Protein AF-0000000084806914 (afdb_homodimer)

Secondary structure (DSSP, 8-state):
--EEEE-SSSSGGGEEEESSPPPP---TTEEEEEEEEEEE-HHHHHHHH--TT-PPPSSEE--SEEEEEEEEE-TT--S--TT-EEEE-SB-TTT--BBTTTB--SSBSEEEEEGGGEEEPPTTS-HHHHHTIIIIIIHHHIIIIIIT---TT-EEEESSTTSHHHHHHHHHHHHTT-EEEEEESSHHHHHHHHHHT-SEEEETTTS-HHHHHHHHH-----GGGGTT-SEEEEE--SBGGGHHHHHTTEEEEEEEEES--TTBS-PBP-HHHHHHTT-EEEE--S--HHHHHHHHHHHHTTS----EEEEEEGGGHHHHHHHHHTT--SSEEEEE-/--EEEE-SSSSGGGEEEESSPPPP---TTEEEEEEEEEEE-HHHHHHHH--TT-PPPSSEE--SEEEEEEEEE-TT--S--TT-EEEE-SB-TTT--BBTTTB--SSBSEEEEEGGGEEEPPTTS-HHHHHTIIIIIIHHHIIIIIIT---TT-EEEESSTTSHHHHHHHHHHHHTT-EEEEEESSHHHHHHHHHHT-SEEEETTTS-HHHHHHHHH----SGGGGTT-SEEEEE--SBGGGHHHHHTTEEEEEEEEES--TTBS-PBP-HHHHHHTT-EEEE--S--HHHHHHHHHHHHTTS----EEEEEEGGGHHHHHHHHHTT--SSEEEEE-

InterPro domains:
  IPR002364 Quinone oxidoreductase/zeta-crystallin, conserved site [PS01162] (153-174)
  IPR011032 GroES-like superfamily [SSF50129] (2-158)
  IPR013149 Alcohol dehydrogenase-like, C-terminal [PF00107] (164-299)
  IPR013154 Alcohol dehydrogenase-like, N-terminal [PF08240] (27-123)
  IPR020843 Enoylreductase domain [SM00829] (10-335)
  IPR036291 NAD(P)-binding domain superfamily [SSF51735] (128-312)
  IPR051603 Zinc-Containing ADH Family: Quinone Oxidoreductase/CCCR [PTHR44154] (1-337)

Foldseek 3Di:
DWFWWQAAADALVSIDIDDCPDQDDAAAQKFKFQFFKFWDDPVVNCLNNDDPPADFDPGAGATQWTWGFTCDDYPPDPDDDGGFTWTFQQFPPPPTDGDRGNAHHRLDRMGMDGNVRIDGDDPVADRQQLNLPAFQLQQLLCQCPVWVNQAAAFEEEEEPLQEANNVNNQLVNQLRNYAYEYEDQDPVSQVVSVVSHHPYYDNCVVDPVLVVLCVVFNWADADPVQPRGAGQEYEDQQDDPCPASSLRRHGQAHEYTYAHHNNDDDDDHDVCSCVRSVYYYYYTHGHDPVSSVVVSVCVVVVSHTQDEFEEAESVCVSVQVVCVVVVVGGHIYMYGD/DWFWWQAAADALVSIDIDDDPDQDDAAAQKFKFQFFKFWDDPVVNCLNNDDPPADFDPGAGATQWTWGFTCDDYHPDPDDDGGFTWTFQQFPPPPTDGDRGNAHHRLDRMGMDGNVRIDGDDPVADRQQRNLPAFQLQQLLCQCPVWVNQAAAFEEEEEPLQEANNVNNQLVNQLRNYAYEYEDQDPVSQVVSVVSHHPYYDNCVVDPVLVVLCVVFNWADFDPVQPRGAGQEYEDQQDDPCPASSLRRHGQAHEYTYAHHNNDDDDDHDVCSCVRSVYYYYYTHGHDPVSSVVVSVCVVVVSHTQDEFEEAESVCVSVQVVCVVVVVGGHIYMYGD

Nearest PDB structures (foldseek):
  4j6f-assembly1_B  TM=8.867E-01  e=1.070E-33  Sinorhizobium meliloti 1021
  3krt-assembly1_C  TM=8.736E-01  e=1.795E-28  Streptomyces coelicolor
  2j8z-assembly1_A-2  TM=8.281E-01  e=2.046E-29  Homo sapiens
  3hzz-assembly1_C  TM=8.575E-01  e=1.574E-27  Streptomyces collinus
  1qor-assembly1_B  TM=8.445E-01  e=1.228E-26  Escherichia coli

Solvent-accessible surface area (backbone atoms only — not comparable to full-atom values): 32798 Å² total; per-residue (Å²): 59,44,34,37,34,36,58,46,67,45,64,76,82,31,45,42,80,39,72,73,42,82,72,81,75,42,47,76,40,17,25,20,29,37,32,48,13,12,23,65,52,74,63,52,56,43,60,37,49,56,49,92,92,58,87,61,65,67,68,30,26,33,32,43,23,29,8,27,26,32,63,42,75,12,55,86,56,74,98,73,53,72,65,41,47,31,32,47,49,39,56,38,86,85,84,56,55,33,37,27,48,73,38,55,15,30,41,18,42,54,34,57,44,52,54,87,29,56,35,82,44,59,89,89,52,50,41,64,46,53,10,50,34,51,68,33,35,9,23,25,46,35,32,40,46,76,70,54,53,62,42,61,74,34,36,36,39,28,47,63,23,46,35,41,36,21,40,38,41,42,26,52,40,35,66,40,47,25,46,31,36,30,33,24,77,39,70,68,56,32,53,52,42,42,73,60,40,26,71,42,67,41,45,50,77,78,41,60,53,48,63,51,46,24,71,74,40,27,55,45,36,68,73,88,72,23,75,77,16,22,29,44,32,33,39,45,34,40,30,23,86,54,42,51,47,49,60,59,30,29,14,60,63,10,34,39,32,24,64,48,33,80,66,28,42,56,30,64,40,55,48,62,56,33,11,64,30,26,22,33,41,37,25,22,58,53,58,54,76,66,40,43,56,49,48,53,51,34,39,74,71,67,57,38,76,70,55,68,57,49,76,32,46,51,90,36,43,65,60,51,51,51,40,55,74,67,66,72,57,52,30,27,43,35,31,30,81,59,45,32,36,34,34,58,47,67,44,63,75,84,31,44,44,82,38,70,74,43,82,70,79,76,43,46,76,42,17,26,20,28,38,33,50,10,12,22,65,50,74,65,52,55,43,61,37,48,55,48,92,92,58,86,60,65,67,67,29,26,33,33,41,22,29,8,27,26,31,65,42,74,12,55,86,56,72,96,73,52,72,65,42,45,31,32,46,49,40,56,37,85,83,82,56,55,32,34,26,48,73,37,54,16,30,41,19,42,54,32,59,44,51,54,88,31,56,36,83,44,57,89,90,52,53,41,64,47,53,11,49,34,52,67,32,33,9,22,26,46,36,34,40,46,76,70,54,53,64,42,61,74,33,35,36,38,29,48,63,22,46,35,42,36,21,40,38,41,40,25,54,39,36,66,40,47,26,48,30,38,32,33,26,76,41,69,68,57,30,54,51,42,40,75,60,41,26,72,43,68,42,45,50,75,79,40,61,54,47,62,50,47,23,72,75,40,28,56,45,36,69,74,87,72,22,75,76,14,22,27,44,32,33,40,45,34,40,30,23,87,54,42,53,47,50,61,60,30,30,14,59,63,11,34,39,34,24,64,47,34,79,66,28,41,56,30,64,39,55,47,61,56,33,11,61,31,26,23,33,40,36,24,22,59,53,56,54,74,67,41,44,56,49,48,54,52,35,40,75,70,66,58,39,75,72,55,65,57,49,76,32,47,51,91,36,43,65,60,51,51,51,39,54,74,66,65,73,57,52,30,28,43,35,32,29,81

Sequence (674 aa):
MRAVLLRDHGGLDQMAHVEDFATPEPGEGDVLIKVKATSYNYHDIFTRRGMPGIRIPMPIIMGIDIAGEVAALGAGVEGWNVGDRVLIDPINRVEGGLMGETRDGGLAEYCVTRAHQLIALPDDISFEQASCLPVAYGTALRMMTTIGHVSAGEKVLILGASGGVGICCVQLAKAAGAYVIACAGSAEKGERLMEIGADEVILYNEVDFMQECRARHGKPRAGKASKGAGVDMVVNFTGGDSWVPSLKCLRKGGRLVTCGATAGFDPTEDIRFIWTFELQILGSNGWEREDILKLFELIRAGKMKAVIDRTFPLEGAIEAMGVLEDRKVLGKLVVTPMRAVLLRDHGGLDQMAHVEDFATPEPGEGDVLIKVKATSYNYHDIFTRRGMPGIRIPMPIIMGIDIAGEVAALGAGVEGWNVGDRVLIDPINRVEGGLMGETRDGGLAEYCVTRAHQLIALPDDISFEQASCLPVAYGTALRMMTTIGHVSAGEKVLILGASGGVGICCVQLAKAAGAYVIACAGSAEKGERLMEIGADEVILYNEVDFMQECRARHGKPRAGKASKGAGVDMVVNFTGGDSWVPSLKCLRKGGRLVTCGATAGFDPTEDIRFIWTFELQILGSNGWEREDILKLFELIRAGKMKAVIDRTFPLEGAIEAMGVLEDRKVLGKLVVTP

Organism: Rhodopseudomonas palustris (strain HaA2) (NCBI:txid316058)

Radius of gyration: 29.75 Å; Cα contacts (8 Å, |Δi|>4): 1822; chains: 2; bounding box: 52×89×69 Å

Structure (mmCIF, N/CA/C/O backbone):
data_AF-0000000084806914-model_v1
#
loop_
_entity.id
_entity.type
_entity.pdbx_description
1 polymer 'Alcohol dehydrogenase superfamily, zinc-containing'
#
loop_
_atom_site.group_PDB
_atom_site.id
_atom_site.type_symbol
_atom_site.label_atom_id
_atom_site.label_alt_id
_atom_site.label_comp_id
_atom_site.label_asym_id
_atom_site.label_entity_id
_atom_site.label_seq_id
_atom_site.pdbx_PDB_ins_code
_atom_site.Cartn_x
_atom_site.Cartn_y
_atom_site.Cartn_z
_atom_site.occupancy
_atom_site.B_iso_or_equiv
_atom_site.auth_seq_id
_atom_site.auth_comp_id
_atom_site.auth_asym_id
_atom_site.auth_atom_id
_atom_site.pdbx_PDB_model_num
ATOM 1 N N . MET A 1 1 ? 12.031 -38.719 -26.828 1 97.38 1 MET A N 1
ATOM 2 C CA . MET A 1 1 ? 10.867 -38.625 -25.938 1 97.38 1 MET A CA 1
ATOM 3 C C . MET A 1 1 ? 9.773 -37.781 -26.562 1 97.38 1 MET A C 1
ATOM 5 O O . MET A 1 1 ? 10.039 -36.969 -27.469 1 97.38 1 MET A O 1
ATOM 9 N N . ARG A 1 2 ? 8.531 -37.969 -26.078 1 98.31 2 ARG A N 1
ATOM 10 C CA . ARG A 1 2 ? 7.438 -37.062 -26.453 1 98.31 2 ARG A CA 1
ATOM 11 C C . ARG A 1 2 ? 7.508 -35.75 -25.688 1 98.31 2 ARG A C 1
ATOM 13 O O . ARG A 1 2 ? 7.867 -35.719 -24.516 1 98.31 2 ARG A O 1
ATOM 20 N N . ALA A 1 3 ? 7.211 -34.688 -26.359 1 98.56 3 ALA A N 1
ATOM 21 C CA . ALA A 1 3 ? 7.219 -33.375 -25.734 1 98.56 3 ALA A CA 1
ATOM 22 C C . ALA A 1 3 ? 6.344 -32.375 -26.516 1 98.56 3 ALA A C 1
ATOM 24 O O . ALA A 1 3 ? 5.93 -32.688 -27.641 1 98.56 3 ALA A O 1
ATOM 25 N N . VAL A 1 4 ? 5.961 -31.375 -25.922 1 98.56 4 VAL A N 1
ATOM 26 C CA . VAL A 1 4 ? 5.336 -30.234 -26.594 1 98.56 4 VAL A CA 1
ATOM 27 C C . VAL A 1 4 ? 6.289 -29.047 -26.562 1 98.56 4 VAL A C 1
ATOM 29 O O . VAL A 1 4 ? 6.672 -28.562 -25.5 1 98.56 4 VAL A O 1
ATOM 32 N N . LEU A 1 5 ? 6.625 -28.562 -27.719 1 97.88 5 LEU A N 1
ATOM 33 C CA . LEU A 1 5 ? 7.609 -27.5 -27.859 1 97.88 5 LEU A CA 1
ATOM 34 C C . LEU A 1 5 ? 6.926 -26.172 -28.156 1 97.88 5 LEU A C 1
ATOM 36 O O . LEU A 1 5 ? 5.895 -26.141 -28.828 1 97.88 5 LEU A O 1
ATOM 40 N N . LEU A 1 6 ? 7.406 -25.125 -27.547 1 97.94 6 LEU A N 1
ATOM 41 C CA . LEU A 1 6 ? 7.172 -23.766 -28.031 1 97.94 6 LEU A CA 1
ATOM 42 C C . LEU A 1 6 ? 8.281 -23.328 -28.984 1 97.94 6 LEU A C 1
ATOM 44 O O . LEU A 1 6 ? 9.438 -23.172 -28.562 1 97.94 6 LEU A O 1
ATOM 48 N N . ARG A 1 7 ? 7.973 -23.078 -30.188 1 97.19 7 ARG A N 1
ATOM 49 C CA . ARG A 1 7 ? 8.984 -22.812 -31.203 1 97.19 7 ARG A CA 1
ATOM 50 C C . ARG A 1 7 ? 9.352 -21.328 -31.25 1 97.19 7 ARG A C 1
ATOM 52 O O . ARG A 1 7 ? 10.5 -20.984 -31.547 1 97.19 7 ARG A O 1
ATOM 59 N N . ASP A 1 8 ? 8.359 -20.547 -31.047 1 95.69 8 ASP A N 1
ATOM 60 C CA . ASP A 1 8 ? 8.5 -19.094 -31.016 1 95.69 8 ASP A CA 1
ATOM 61 C C . ASP A 1 8 ? 7.363 -18.453 -30.219 1 95.69 8 ASP A C 1
ATOM 63 O O . ASP A 1 8 ? 6.379 -19.125 -29.891 1 95.69 8 ASP A O 1
ATOM 67 N N . HIS A 1 9 ? 7.684 -17.219 -29.859 1 96.19 9 HIS A N 1
ATOM 68 C CA . HIS A 1 9 ? 6.59 -16.516 -29.203 1 96.19 9 HIS A CA 1
ATOM 69 C C . HIS A 1 9 ? 5.398 -16.359 -30.141 1 96.19 9 HIS A C 1
ATOM 71 O O . HIS A 1 9 ? 5.574 -16.25 -31.359 1 96.19 9 HIS A O 1
ATOM 77 N N . GLY A 1 10 ? 4.211 -16.359 -29.609 1 95.56 10 GLY A N 1
ATOM 78 C CA . GLY A 1 10 ? 3.018 -16.188 -30.422 1 95.56 10 GLY A CA 1
ATOM 79 C C . GLY A 1 10 ? 1.807 -16.922 -29.875 1 95.56 10 GLY A C 1
ATOM 80 O O . GLY A 1 10 ? 1.621 -17 -28.656 1 95.56 10 GLY A O 1
ATOM 81 N N . GLY A 1 11 ? 0.929 -17.297 -30.875 1 96.31 11 GLY A N 1
ATOM 82 C CA . GLY A 1 11 ? -0.287 -18 -30.5 1 96.31 11 GLY A CA 1
ATOM 83 C C . GLY A 1 11 ? -0.084 -19.5 -30.344 1 96.31 11 GLY A C 1
ATOM 84 O O . GLY A 1 11 ? 1.051 -19.969 -30.234 1 96.31 11 GLY A O 1
ATOM 85 N N . LEU A 1 12 ? -1.17 -20.25 -30.234 1 97.31 12 LEU A N 1
ATOM 86 C CA . LEU A 1 12 ? -1.143 -21.688 -30.031 1 97.31 12 LEU A CA 1
ATOM 87 C C . LEU A 1 12 ? -0.431 -22.391 -31.172 1 97.31 12 LEU A C 1
ATOM 89 O O . LEU A 1 12 ? 0.106 -23.484 -31 1 97.31 12 LEU A O 1
ATOM 93 N N . ASP A 1 13 ? -0.417 -21.781 -32.281 1 97.19 13 ASP A N 1
ATOM 94 C CA . ASP A 1 13 ? 0.184 -22.359 -33.5 1 97.19 13 ASP A CA 1
ATOM 95 C C . ASP A 1 13 ? 1.702 -22.438 -33.344 1 97.19 13 ASP A C 1
ATOM 97 O O . ASP A 1 13 ? 2.359 -23.141 -34.125 1 97.19 13 ASP A 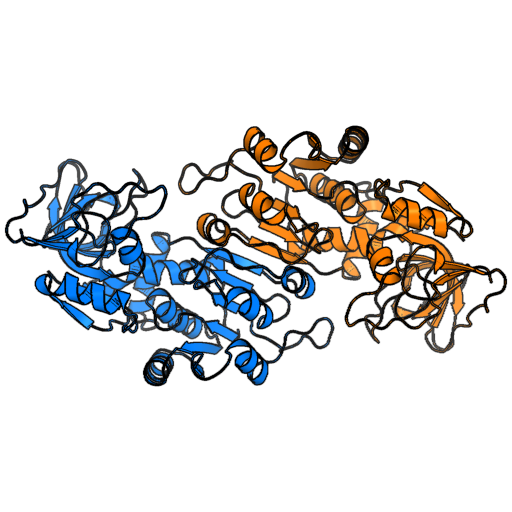O 1
ATOM 101 N N . GLN A 1 14 ? 2.266 -21.75 -32.406 1 97.75 14 GLN A N 1
ATOM 102 C CA . GLN A 1 14 ? 3.707 -21.797 -32.188 1 97.75 14 GLN A CA 1
ATOM 103 C C . GLN A 1 14 ? 4.094 -22.984 -31.297 1 97.75 14 GLN A C 1
ATOM 105 O O . GLN A 1 14 ? 5.277 -23.234 -31.078 1 97.75 14 GLN A O 1
ATOM 110 N N . MET A 1 15 ? 3.115 -23.703 -30.812 1 97.94 15 MET A N 1
ATOM 111 C CA . MET A 1 15 ? 3.34 -24.922 -30.047 1 97.94 15 MET A CA 1
ATOM 112 C C . MET A 1 15 ? 3.189 -26.156 -30.922 1 97.94 15 MET A C 1
ATOM 114 O O . MET A 1 15 ? 2.354 -26.172 -31.828 1 97.94 15 MET A O 1
ATOM 118 N N . ALA A 1 16 ? 3.994 -27.172 -30.625 1 97.62 16 ALA A N 1
ATOM 119 C CA . ALA A 1 16 ? 3.945 -28.375 -31.469 1 97.62 16 ALA A CA 1
ATOM 120 C C . ALA A 1 16 ? 4.277 -29.625 -30.656 1 97.62 16 ALA A C 1
ATOM 122 O O . ALA A 1 16 ? 5.188 -29.609 -29.828 1 97.62 16 ALA A O 1
ATOM 123 N N . HIS A 1 17 ? 3.566 -30.656 -30.984 1 97.25 17 HIS A N 1
ATOM 124 C CA . HIS A 1 17 ? 3.906 -31.969 -30.453 1 97.25 17 HIS A CA 1
ATOM 125 C C . HIS A 1 17 ? 5.098 -32.562 -31.203 1 97.25 17 HIS A C 1
ATOM 127 O O . HIS A 1 17 ? 5.203 -32.438 -32.406 1 97.25 17 HIS A O 1
ATOM 133 N N . VAL A 1 18 ? 5.926 -33.125 -30.406 1 97.25 18 VAL A N 1
ATOM 134 C CA . VAL A 1 18 ? 7.043 -33.844 -31 1 97.25 18 VAL A CA 1
ATOM 135 C C . VAL A 1 18 ? 7.121 -35.25 -30.375 1 97.25 18 VAL A C 1
ATOM 137 O O . VAL A 1 18 ? 6.918 -35.406 -29.172 1 97.25 18 VAL A O 1
ATOM 140 N N . GLU A 1 19 ? 7.48 -36.219 -31.172 1 96.44 19 GLU A N 1
ATOM 141 C CA . GLU A 1 19 ? 7.465 -37.594 -30.703 1 96.44 19 GLU A CA 1
ATOM 142 C C . GLU A 1 19 ? 8.875 -38.094 -30.406 1 96.44 19 GLU A C 1
ATOM 144 O O . GLU A 1 19 ? 9.055 -39.062 -29.688 1 96.44 19 GLU A O 1
ATOM 149 N N . ASP A 1 20 ? 9.82 -37.469 -30.938 1 96.38 20 ASP A N 1
ATOM 150 C CA . ASP A 1 20 ? 11.172 -38 -30.859 1 96.38 20 ASP A CA 1
ATOM 151 C C . ASP A 1 20 ? 12.172 -36.938 -30.422 1 96.38 20 ASP A C 1
ATOM 153 O O . ASP A 1 20 ? 13.266 -36.812 -30.969 1 96.38 20 ASP A O 1
ATOM 157 N N . PHE A 1 21 ? 11.742 -36.094 -29.5 1 96.31 21 PHE A N 1
ATOM 158 C CA . PHE A 1 21 ? 12.68 -35.125 -28.906 1 96.31 21 PHE A CA 1
ATOM 159 C C . PHE A 1 21 ? 13.758 -35.875 -28.109 1 96.31 21 PHE A C 1
ATOM 161 O O . PHE A 1 21 ? 13.484 -36.875 -27.469 1 96.31 21 PHE A O 1
ATOM 168 N N . ALA A 1 22 ? 14.953 -35.344 -28.141 1 96.62 22 ALA A N 1
ATOM 169 C CA . ALA A 1 22 ? 16.047 -36 -27.422 1 96.62 22 ALA A CA 1
ATOM 170 C C . ALA A 1 22 ? 15.766 -36.031 -25.922 1 96.62 22 ALA A C 1
ATOM 172 O O . ALA A 1 22 ? 15.422 -35 -25.328 1 96.62 22 ALA A O 1
ATOM 173 N N . THR A 1 23 ? 15.875 -37.219 -25.328 1 97.25 23 THR A N 1
ATOM 174 C CA . THR A 1 23 ? 15.75 -37.312 -23.891 1 97.25 23 THR A CA 1
ATOM 175 C C . THR A 1 23 ? 16.953 -36.688 -23.203 1 97.25 23 THR A C 1
ATOM 177 O O . THR A 1 23 ? 18.109 -37.031 -23.484 1 97.25 23 THR A O 1
ATOM 180 N N . PRO A 1 24 ? 16.734 -35.781 -22.328 1 97.5 24 PRO A N 1
ATOM 181 C CA . PRO A 1 24 ? 17.875 -35.125 -21.672 1 97.5 24 PRO A CA 1
ATOM 182 C C . PRO A 1 24 ? 18.609 -36.062 -20.719 1 97.5 24 PRO A C 1
ATOM 184 O O . PRO A 1 24 ? 18 -36.969 -20.156 1 97.5 24 PRO A O 1
ATOM 187 N N . GLU A 1 25 ? 19.859 -35.875 -20.609 1 97.5 25 GLU A N 1
ATOM 188 C CA . GLU A 1 25 ? 20.688 -36.594 -19.656 1 97.5 25 GLU A CA 1
ATOM 189 C C . GLU A 1 25 ? 21.125 -35.688 -18.516 1 97.5 25 GLU A C 1
ATOM 191 O O . GLU A 1 25 ? 21.484 -34.531 -18.734 1 97.5 25 GLU A O 1
ATOM 196 N N . PRO A 1 26 ? 21.078 -36.219 -17.312 1 98.12 26 PRO A N 1
ATOM 197 C CA . PRO A 1 26 ? 21.484 -35.375 -16.203 1 98.12 26 PRO A CA 1
ATOM 198 C C . PRO A 1 26 ? 23 -35.156 -16.125 1 98.12 26 PRO A C 1
ATOM 200 O O . PRO A 1 26 ? 23.75 -36.156 -16.141 1 98.12 26 PRO A O 1
ATOM 203 N N . GLY A 1 27 ? 23.422 -33.906 -16.141 1 97.62 27 GLY A N 1
ATOM 204 C CA . GLY A 1 27 ? 24.828 -33.594 -15.891 1 97.62 27 GLY A CA 1
ATOM 205 C C . GLY A 1 27 ? 25.156 -33.562 -14.414 1 97.62 27 GLY A C 1
ATOM 206 O O . GLY A 1 27 ? 24.391 -34 -13.57 1 97.62 27 GLY A O 1
ATOM 207 N N . GLU A 1 28 ? 26.375 -32.938 -14.156 1 97.94 28 GLU A N 1
ATOM 208 C CA . GLU A 1 28 ? 26.797 -32.812 -12.766 1 97.94 28 GLU A CA 1
ATOM 209 C C . GLU A 1 28 ? 25.797 -32 -11.953 1 97.94 28 GLU A C 1
ATOM 211 O O . GLU A 1 28 ? 25.438 -30.875 -12.344 1 97.94 28 GLU A O 1
ATOM 216 N N . GLY A 1 29 ? 25.312 -32.562 -10.812 1 98.06 29 GLY A N 1
ATOM 217 C CA . GLY A 1 29 ? 24.391 -31.859 -9.93 1 98.06 29 GLY A CA 1
ATOM 218 C C . GLY A 1 29 ? 22.953 -31.891 -10.43 1 98.06 29 GLY A C 1
ATOM 219 O O . GLY A 1 29 ? 22.062 -31.375 -9.766 1 98.06 29 GLY A O 1
ATOM 220 N N . ASP A 1 30 ? 22.734 -32.562 -11.523 1 98.38 30 ASP A N 1
ATOM 221 C CA . ASP A 1 30 ? 21.406 -32.625 -12.148 1 98.38 30 ASP A CA 1
ATOM 222 C C . ASP A 1 30 ? 20.688 -33.906 -11.789 1 98.38 30 ASP A C 1
ATOM 224 O O . ASP A 1 30 ? 21.312 -34.906 -11.367 1 98.38 30 ASP A O 1
ATOM 228 N N . VAL A 1 31 ? 19.422 -33.844 -11.953 1 98.81 31 VAL A N 1
ATOM 229 C CA . VAL A 1 31 ? 18.578 -35.031 -11.797 1 98.81 31 VAL A CA 1
ATOM 230 C C . VAL A 1 31 ? 17.609 -35.125 -12.969 1 98.81 31 VAL A C 1
ATOM 232 O O . VAL A 1 31 ? 17.031 -34.125 -13.391 1 98.81 31 VAL A O 1
ATOM 235 N N . LEU A 1 32 ? 17.531 -36.281 -13.492 1 98.88 32 LEU A N 1
ATOM 236 C CA . LEU A 1 32 ? 16.516 -36.562 -14.5 1 98.88 32 LEU A CA 1
ATOM 237 C C . LEU A 1 32 ? 15.195 -36.969 -13.844 1 98.88 32 LEU A C 1
ATOM 239 O O . LEU A 1 32 ? 15.172 -37.844 -13 1 98.88 32 LEU A O 1
ATOM 243 N N . ILE A 1 33 ? 14.203 -36.312 -14.195 1 98.94 33 ILE A N 1
ATOM 244 C CA . ILE A 1 33 ? 12.883 -36.594 -13.625 1 98.94 33 ILE A CA 1
ATOM 245 C C . ILE A 1 33 ? 11.977 -37.188 -14.695 1 98.94 33 ILE A C 1
ATOM 247 O O . ILE A 1 33 ? 11.891 -36.688 -15.812 1 98.94 33 ILE A O 1
ATOM 251 N N . LYS A 1 34 ? 11.398 -38.312 -14.414 1 98.94 34 LYS A N 1
ATOM 252 C CA . LYS A 1 34 ? 10.25 -38.75 -15.188 1 98.94 34 LYS A CA 1
ATOM 253 C C . LYS A 1 34 ? 8.984 -38 -14.805 1 98.94 34 LYS A C 1
ATOM 255 O O . LYS A 1 34 ? 8.438 -38.188 -13.719 1 98.94 34 LYS A O 1
ATOM 260 N N . VAL A 1 35 ? 8.547 -37.156 -15.688 1 98.94 35 VAL A N 1
ATOM 261 C CA . VAL A 1 35 ? 7.438 -36.25 -15.383 1 98.94 35 VAL A CA 1
ATOM 262 C C . VAL A 1 35 ? 6.141 -37.062 -15.273 1 98.94 35 VAL A C 1
ATOM 264 O O . VAL A 1 35 ? 5.801 -37.844 -16.172 1 98.94 35 VAL A O 1
ATOM 267 N N . LYS A 1 36 ? 5.512 -36.875 -14.156 1 98.94 36 LYS A N 1
ATOM 268 C CA . LYS A 1 36 ? 4.219 -37.531 -13.969 1 98.94 36 LYS A CA 1
ATOM 269 C C . LYS A 1 36 ? 3.07 -36.562 -14.156 1 98.94 36 LYS A C 1
ATOM 271 O O . LYS A 1 36 ? 1.987 -36.938 -14.609 1 98.94 36 LYS A O 1
ATOM 276 N N . ALA A 1 37 ? 3.299 -35.344 -13.797 1 98.94 37 ALA A N 1
ATOM 277 C CA . ALA A 1 37 ? 2.281 -34.312 -13.953 1 98.94 37 ALA A CA 1
ATOM 278 C C . ALA A 1 37 ? 2.914 -32.906 -14.031 1 98.94 37 ALA A C 1
ATOM 280 O O . ALA A 1 37 ? 3.941 -32.656 -13.398 1 98.94 37 ALA A O 1
ATOM 281 N N . THR A 1 38 ? 2.414 -32.062 -14.805 1 98.75 38 THR A N 1
ATOM 282 C CA . THR A 1 38 ? 2.641 -30.609 -14.844 1 98.75 38 THR A CA 1
ATOM 283 C C . THR A 1 38 ? 1.316 -29.859 -14.945 1 98.75 38 THR A C 1
ATOM 285 O O . THR A 1 38 ? 0.272 -30.469 -15.203 1 98.75 38 THR A O 1
ATOM 288 N N . SER A 1 39 ? 1.302 -28.609 -14.562 1 98.44 39 SER A N 1
ATOM 289 C CA . SER A 1 39 ? 0.063 -27.844 -14.633 1 98.44 39 SER A CA 1
ATOM 290 C C . SER A 1 39 ? 0.301 -26.469 -15.25 1 98.44 39 SER A C 1
ATOM 292 O O . SER A 1 39 ? 1.425 -25.969 -15.227 1 98.44 39 SER A O 1
ATOM 294 N N . TYR A 1 40 ? -0.735 -25.938 -15.836 1 97.56 40 TYR A N 1
ATOM 295 C CA . TYR A 1 40 ? -0.648 -24.641 -16.5 1 97.56 40 TYR A CA 1
ATOM 296 C C . TYR A 1 40 ? -0.952 -23.516 -15.523 1 97.56 40 TYR A C 1
ATOM 298 O O . TYR A 1 40 ? -1.765 -23.672 -14.609 1 97.56 40 TYR A O 1
ATOM 306 N N . ASN A 1 41 ? -0.283 -22.469 -15.695 1 95.44 41 ASN A N 1
ATOM 307 C CA . ASN A 1 41 ? -0.505 -21.172 -15.055 1 95.44 41 ASN A CA 1
ATOM 308 C C . ASN A 1 41 ? -0.71 -20.062 -16.094 1 95.44 41 ASN A C 1
ATOM 310 O O . ASN A 1 41 ? -0.23 -20.172 -17.219 1 95.44 41 ASN A O 1
ATOM 314 N N . TYR A 1 42 ? -1.392 -19.078 -15.664 1 91.38 42 TYR A N 1
ATOM 315 C CA . TYR A 1 42 ? -1.514 -17.938 -16.578 1 91.38 42 TYR A CA 1
ATOM 316 C C . TYR A 1 42 ? -0.142 -17.422 -16.984 1 91.38 42 TYR A C 1
ATOM 318 O O . TYR A 1 42 ? 0.029 -16.906 -18.094 1 91.38 42 TYR A O 1
ATOM 326 N N . HIS A 1 43 ? 0.758 -17.562 -16.188 1 90.12 43 HIS A N 1
ATOM 327 C CA . HIS A 1 43 ? 2.143 -17.219 -16.484 1 90.12 43 HIS A CA 1
ATOM 328 C C . HIS A 1 43 ? 2.617 -17.891 -17.766 1 90.12 43 HIS A C 1
ATOM 330 O O . HIS A 1 43 ? 3.398 -17.312 -18.531 1 90.12 43 HIS A O 1
ATOM 336 N N . ASP A 1 44 ? 2.17 -19.016 -18.047 1 93.75 44 ASP A N 1
ATOM 337 C CA . ASP A 1 44 ? 2.568 -19.766 -19.25 1 93.75 44 ASP A CA 1
ATOM 338 C C . ASP A 1 44 ? 2.09 -19.062 -20.516 1 93.75 44 ASP A C 1
ATOM 340 O O . ASP A 1 44 ? 2.75 -19.125 -21.547 1 93.75 44 ASP A O 1
ATOM 344 N N . ILE A 1 45 ? 0.965 -18.422 -20.406 1 93.5 45 ILE A N 1
ATOM 345 C CA . ILE A 1 45 ? 0.458 -17.641 -21.531 1 93.5 45 ILE A CA 1
ATOM 346 C C . ILE A 1 45 ? 1.402 -16.484 -21.828 1 93.5 45 ILE A C 1
ATOM 348 O O . ILE A 1 45 ? 1.715 -16.203 -22.984 1 93.5 45 ILE A O 1
ATOM 352 N N . PHE A 1 46 ? 1.865 -15.883 -20.75 1 89.94 46 PHE A N 1
ATOM 353 C CA . PHE A 1 46 ? 2.822 -14.797 -20.906 1 89.94 46 PHE A CA 1
ATOM 354 C C . PHE A 1 46 ? 4.125 -15.305 -21.516 1 89.94 46 PHE A C 1
ATOM 356 O O . PHE A 1 46 ? 4.711 -14.648 -22.391 1 89.94 46 PHE A O 1
ATOM 363 N N . THR A 1 47 ? 4.531 -16.391 -21.047 1 90.88 47 THR A N 1
ATOM 364 C CA . THR A 1 47 ? 5.738 -17 -21.578 1 90.88 47 THR A CA 1
ATOM 365 C C . THR A 1 47 ? 5.578 -17.297 -23.078 1 90.88 47 THR A C 1
ATOM 367 O O . THR A 1 47 ? 6.477 -17 -23.859 1 90.88 47 THR A O 1
ATOM 370 N N . ARG A 1 48 ? 4.488 -17.812 -23.438 1 94.94 48 ARG A N 1
ATOM 371 C CA . ARG A 1 48 ? 4.23 -18.156 -24.844 1 94.94 48 ARG A CA 1
ATOM 372 C C . ARG A 1 48 ? 4.195 -16.906 -25.719 1 94.94 48 ARG A C 1
ATOM 374 O O . ARG A 1 48 ? 4.789 -16.891 -26.797 1 94.94 48 ARG A O 1
ATOM 381 N N . ARG A 1 49 ? 3.549 -15.914 -25.188 1 93.88 49 ARG A N 1
ATOM 382 C CA . ARG A 1 49 ? 3.375 -14.68 -25.953 1 93.88 49 ARG A CA 1
ATOM 383 C C . ARG A 1 49 ? 4.656 -13.859 -25.953 1 93.88 49 ARG A C 1
ATOM 385 O O . ARG A 1 49 ? 4.906 -13.094 -26.891 1 93.88 49 ARG A O 1
ATOM 392 N N . GLY A 1 50 ? 5.375 -13.953 -24.953 1 90.81 50 GLY A N 1
ATOM 393 C CA . GLY A 1 50 ? 6.57 -13.141 -24.781 1 90.81 50 GLY A CA 1
ATOM 394 C C . GLY A 1 50 ? 6.363 -11.977 -23.828 1 90.81 50 GLY A C 1
ATOM 395 O O . GLY A 1 50 ? 5.289 -11.375 -23.797 1 90.81 50 GLY A O 1
ATOM 396 N N . MET A 1 51 ? 7.363 -11.75 -22.938 1 82.75 51 MET A N 1
ATOM 397 C CA . MET A 1 51 ? 7.371 -10.625 -22 1 82.75 51 MET A CA 1
ATOM 398 C C . MET A 1 51 ? 8.555 -9.703 -22.266 1 82.75 51 MET A C 1
ATOM 400 O O . MET A 1 51 ? 9.664 -10.172 -22.547 1 82.75 51 MET A O 1
ATOM 404 N N . PRO A 1 52 ? 8.281 -8.398 -22.203 1 76.44 52 PRO A N 1
ATOM 405 C CA . PRO A 1 52 ? 9.391 -7.465 -22.453 1 76.44 52 PRO A CA 1
ATOM 406 C C . PRO A 1 52 ? 10.555 -7.676 -21.484 1 76.44 52 PRO A C 1
ATOM 408 O O . PRO A 1 52 ? 10.352 -7.863 -20.281 1 76.44 52 PRO A O 1
ATOM 411 N N . GLY A 1 53 ? 11.672 -7.75 -22.031 1 75.75 53 GLY A N 1
ATOM 412 C CA . GLY A 1 53 ? 12.883 -7.805 -21.234 1 75.75 53 GLY A CA 1
ATOM 413 C C . GLY A 1 53 ? 13.305 -9.219 -20.875 1 75.75 53 GLY A C 1
ATOM 414 O O . GLY A 1 53 ? 14.375 -9.43 -20.312 1 75.75 53 GLY A O 1
ATOM 415 N N . ILE A 1 54 ? 12.406 -10.148 -21.172 1 78.62 54 ILE A N 1
ATOM 416 C CA . ILE A 1 54 ? 12.734 -11.531 -20.844 1 78.62 54 ILE A CA 1
ATOM 417 C C . ILE A 1 54 ? 12.992 -12.32 -22.125 1 78.62 54 ILE A C 1
ATOM 419 O O . ILE A 1 54 ? 12.117 -12.422 -22.984 1 78.62 54 ILE A O 1
ATOM 423 N N . ARG A 1 55 ? 14.234 -12.805 -22.312 1 82.81 55 ARG A N 1
ATOM 424 C CA . ARG A 1 55 ? 14.594 -13.633 -23.469 1 82.81 55 ARG A CA 1
ATOM 425 C C . ARG A 1 55 ? 14.516 -15.117 -23.125 1 82.81 55 ARG A C 1
ATOM 427 O O . ARG A 1 55 ? 15.211 -15.586 -22.219 1 82.81 55 ARG A O 1
ATOM 434 N N . ILE A 1 56 ? 13.688 -15.781 -23.766 1 89.31 56 ILE A N 1
ATOM 435 C CA . ILE A 1 56 ? 13.5 -17.219 -23.594 1 89.31 56 ILE A CA 1
ATOM 436 C C . ILE A 1 56 ? 14.188 -17.969 -24.719 1 89.31 56 ILE A C 1
ATOM 438 O O . ILE A 1 56 ? 13.992 -17.656 -25.906 1 89.31 56 ILE A O 1
ATOM 442 N N . PRO A 1 57 ? 15.062 -18.859 -24.391 1 91.69 57 PRO A N 1
ATOM 443 C CA . PRO A 1 57 ? 15.664 -19.672 -25.453 1 91.69 57 PRO A CA 1
ATOM 444 C C . PRO A 1 57 ? 14.641 -20.531 -26.188 1 91.69 57 PRO A C 1
ATOM 446 O O . PRO A 1 57 ? 13.852 -21.234 -25.547 1 91.69 57 PRO A O 1
ATOM 449 N N . MET A 1 58 ? 14.664 -20.484 -27.484 1 93.81 58 MET A N 1
ATOM 450 C CA . MET A 1 58 ? 13.719 -21.25 -28.297 1 93.81 58 MET A CA 1
ATOM 451 C C . MET A 1 58 ? 14.453 -22.281 -29.156 1 93.81 58 MET A C 1
ATOM 453 O O . MET A 1 58 ? 15.586 -22.047 -29.578 1 93.81 58 MET A O 1
ATOM 457 N N . PRO A 1 59 ? 13.875 -23.453 -29.5 1 95.81 59 PRO A N 1
ATOM 458 C CA . PRO A 1 59 ? 12.609 -23.938 -28.953 1 95.81 59 PRO A CA 1
ATOM 459 C C . PRO A 1 59 ? 12.727 -24.328 -27.469 1 95.81 59 PRO A C 1
ATOM 461 O O . PRO A 1 59 ? 13.805 -24.719 -27.016 1 95.81 59 PRO A O 1
ATOM 464 N N . ILE A 1 60 ? 11.625 -24.188 -26.766 1 97.12 60 ILE A N 1
ATOM 465 C CA . ILE A 1 60 ? 11.641 -24.5 -25.344 1 97.12 60 ILE A CA 1
ATOM 466 C C . ILE A 1 60 ? 10.461 -25.422 -25 1 97.12 60 ILE A C 1
ATOM 468 O O . ILE A 1 60 ? 9.43 -25.375 -25.672 1 97.12 60 ILE A O 1
ATOM 472 N N . ILE A 1 61 ? 10.688 -26.297 -24.078 1 98 61 ILE A N 1
ATOM 473 C CA . ILE A 1 61 ? 9.594 -27.047 -23.469 1 98 61 ILE A CA 1
ATOM 474 C C . ILE A 1 61 ? 9.07 -26.281 -22.25 1 98 61 ILE A C 1
ATOM 476 O O . ILE A 1 61 ? 9.773 -26.125 -21.266 1 98 61 ILE A O 1
ATOM 480 N N . MET A 1 62 ? 7.816 -25.812 -22.312 1 97.5 62 MET A N 1
ATOM 481 C CA . MET A 1 62 ? 7.234 -25.078 -21.203 1 97.5 62 MET A CA 1
ATOM 482 C C . MET A 1 62 ? 6.766 -26.016 -20.094 1 97.5 62 MET A C 1
ATOM 484 O O . MET A 1 62 ? 7.105 -27.203 -20.109 1 97.5 62 MET A O 1
ATOM 488 N N . GLY A 1 63 ? 6.031 -25.469 -19.203 1 97.44 63 GLY A N 1
ATOM 489 C CA . GLY A 1 63 ? 5.598 -26.203 -18.031 1 97.44 63 GLY A CA 1
ATOM 490 C C . GLY A 1 63 ? 6.438 -25.922 -16.812 1 97.44 63 GLY A C 1
ATOM 491 O O . GLY A 1 63 ? 7.461 -26.562 -16.578 1 97.44 63 GLY A O 1
ATOM 492 N N . ILE A 1 64 ? 5.965 -25.094 -15.961 1 97.81 64 ILE A N 1
ATOM 493 C CA . ILE A 1 64 ? 6.738 -24.547 -14.859 1 97.81 64 ILE A CA 1
ATOM 494 C C . ILE A 1 64 ? 6.605 -25.453 -13.633 1 97.81 64 ILE A C 1
ATOM 496 O O . ILE A 1 64 ? 7.598 -25.75 -12.969 1 97.81 64 ILE A O 1
ATOM 500 N N . ASP A 1 65 ? 5.438 -25.953 -13.414 1 98.62 65 ASP A N 1
ATOM 501 C CA . ASP A 1 65 ? 5.141 -26.781 -12.258 1 98.62 65 ASP A CA 1
ATOM 502 C C . ASP A 1 65 ? 5.27 -28.266 -12.602 1 98.62 65 ASP A C 1
ATOM 504 O O . ASP A 1 65 ? 4.508 -28.781 -13.422 1 98.62 65 ASP A O 1
ATOM 508 N N . ILE A 1 66 ? 6.18 -28.938 -11.906 1 98.88 66 ILE A N 1
ATOM 509 C CA . ILE A 1 66 ? 6.477 -30.297 -12.32 1 98.88 66 ILE A CA 1
ATOM 510 C C . ILE A 1 66 ? 6.551 -31.203 -11.102 1 98.88 66 ILE A C 1
ATOM 512 O O . ILE A 1 66 ? 7.242 -30.891 -10.125 1 98.88 66 ILE A O 1
ATOM 516 N N . ALA A 1 67 ? 5.836 -32.281 -11.133 1 98.94 67 ALA A N 1
ATOM 517 C CA . ALA A 1 67 ? 5.949 -33.375 -10.172 1 98.94 67 ALA A CA 1
ATOM 518 C C . ALA A 1 67 ? 6.219 -34.719 -10.883 1 98.94 67 ALA A C 1
ATOM 520 O O . ALA A 1 67 ? 5.699 -34.938 -11.977 1 98.94 67 ALA A O 1
ATOM 521 N N . GLY A 1 68 ? 7.008 -35.531 -10.273 1 98.88 68 GLY A N 1
ATOM 522 C CA . GLY A 1 68 ? 7.336 -36.781 -10.898 1 98.88 68 GLY A CA 1
ATOM 523 C C . GLY A 1 68 ? 8.227 -37.656 -10.031 1 98.88 68 GLY A C 1
ATOM 524 O O . GLY A 1 68 ? 8.141 -37.625 -8.805 1 98.88 68 GLY A O 1
ATOM 525 N N . GLU A 1 69 ? 8.953 -38.531 -10.773 1 98.88 69 GLU A N 1
ATOM 526 C CA . GLU A 1 69 ? 9.859 -39.469 -10.109 1 98.88 69 GLU A CA 1
ATOM 527 C C . GLU A 1 69 ? 11.289 -39.281 -10.602 1 98.88 69 GLU A C 1
ATOM 529 O O . GLU A 1 69 ? 11.523 -39.062 -11.789 1 98.88 69 GLU A O 1
ATOM 534 N N . VAL A 1 70 ? 12.195 -39.469 -9.656 1 98.88 70 VAL A N 1
ATOM 535 C CA . VAL A 1 70 ? 13.602 -39.469 -10.047 1 98.88 70 VAL A CA 1
ATOM 536 C C . VAL A 1 70 ? 13.883 -40.625 -10.977 1 98.88 70 VAL A C 1
ATOM 538 O O . VAL A 1 70 ? 13.633 -41.781 -10.617 1 98.88 70 VAL A O 1
ATOM 541 N N . ALA A 1 71 ? 14.398 -40.344 -12.156 1 98.88 71 ALA A N 1
ATOM 542 C CA . ALA A 1 71 ? 14.68 -41.406 -13.133 1 98.88 71 ALA A CA 1
ATOM 543 C C . ALA A 1 71 ? 16.172 -41.719 -13.188 1 98.88 71 ALA A C 1
ATOM 545 O O . ALA A 1 71 ? 16.562 -42.875 -13.453 1 98.88 71 ALA A O 1
ATOM 546 N N . ALA A 1 72 ? 17 -40.688 -13.008 1 98.75 72 ALA A N 1
ATOM 547 C CA . ALA A 1 72 ? 18.453 -40.844 -12.992 1 98.75 72 ALA A CA 1
ATOM 548 C C . ALA A 1 72 ? 19.109 -39.688 -12.227 1 98.75 72 ALA A C 1
ATOM 550 O O . ALA A 1 72 ? 18.547 -38.594 -12.117 1 98.75 72 ALA A O 1
ATOM 551 N N . LEU A 1 73 ? 20.234 -40 -11.695 1 98.62 73 LEU A N 1
ATOM 552 C CA . LEU A 1 73 ? 21.016 -39 -10.945 1 98.62 73 LEU A CA 1
ATOM 553 C C . LEU A 1 73 ? 22.312 -38.688 -11.672 1 98.62 73 LEU A C 1
ATOM 555 O O . LEU A 1 73 ? 23.016 -39.562 -12.148 1 98.62 73 LEU A O 1
ATOM 559 N N . GLY A 1 74 ? 22.531 -37.406 -11.812 1 98.31 74 GLY A N 1
ATOM 560 C CA . GLY A 1 74 ? 23.812 -37 -12.336 1 98.31 74 GLY A CA 1
ATOM 561 C C . GLY A 1 74 ? 24.938 -37.125 -11.32 1 98.31 74 GLY A C 1
ATOM 562 O O . GLY A 1 74 ? 24.688 -37.438 -10.156 1 98.31 74 GLY A O 1
ATOM 563 N N . ALA A 1 75 ? 26.156 -36.781 -11.867 1 97.88 75 ALA A N 1
ATOM 564 C CA . ALA A 1 75 ? 27.328 -36.906 -11.008 1 97.88 75 ALA A CA 1
ATOM 565 C C . ALA A 1 75 ? 27.234 -35.938 -9.812 1 97.88 75 ALA A C 1
ATOM 567 O O . ALA A 1 75 ? 26.797 -34.812 -9.953 1 97.88 75 ALA A O 1
ATOM 568 N N . GLY A 1 76 ? 27.531 -36.469 -8.602 1 97.62 76 GLY A N 1
ATOM 569 C CA . GLY A 1 76 ? 27.656 -35.625 -7.422 1 97.62 76 GLY A CA 1
ATOM 570 C C . GLY A 1 76 ? 26.359 -35.469 -6.676 1 97.62 76 GLY A C 1
ATOM 571 O O . GLY A 1 76 ? 26.312 -34.812 -5.621 1 97.62 76 GLY A O 1
ATOM 572 N N . VAL A 1 77 ? 25.266 -35.938 -7.195 1 98.19 77 VAL A N 1
ATOM 573 C CA . VAL A 1 77 ? 23.984 -35.781 -6.527 1 98.19 77 VAL A CA 1
ATOM 574 C C . VAL A 1 77 ? 23.875 -36.781 -5.371 1 98.19 77 VAL A C 1
ATOM 576 O O . VAL A 1 77 ? 24.125 -37.969 -5.551 1 98.19 77 VAL A O 1
ATOM 579 N N . GLU A 1 78 ? 23.656 -36.25 -4.215 1 97 78 GLU A N 1
ATOM 580 C CA . GLU A 1 78 ? 23.469 -37.062 -3.018 1 97 78 GLU A CA 1
ATOM 581 C C . GLU A 1 78 ? 22.094 -36.844 -2.391 1 97 78 GLU A C 1
ATOM 583 O O . GLU A 1 78 ? 21.438 -35.844 -2.682 1 97 78 GLU A O 1
ATOM 588 N N . GLY A 1 79 ? 21.609 -37.844 -1.603 1 97.12 79 GLY A N 1
ATOM 589 C CA . GLY A 1 79 ? 20.391 -37.656 -0.821 1 97.12 79 GLY A CA 1
ATOM 590 C C . GLY A 1 79 ? 19.125 -38.031 -1.577 1 97.12 79 GLY A C 1
ATOM 591 O O . GLY A 1 79 ? 18.016 -37.875 -1.067 1 97.12 79 GLY A O 1
ATOM 592 N N . TRP A 1 80 ? 19.25 -38.469 -2.807 1 98.62 80 TRP A N 1
ATOM 593 C CA . TRP A 1 80 ? 18.109 -38.875 -3.627 1 98.62 80 TRP A CA 1
ATOM 594 C C . TRP A 1 80 ? 18.344 -40.25 -4.227 1 98.62 80 TRP A C 1
ATOM 596 O O . TRP A 1 80 ? 19.5 -40.656 -4.422 1 98.62 80 TRP A O 1
ATOM 606 N N . ASN A 1 81 ? 17.266 -40.938 -4.508 1 98.56 81 ASN A N 1
ATOM 607 C CA . ASN A 1 81 ? 17.297 -42.25 -5.168 1 98.56 81 ASN A CA 1
ATOM 608 C C . ASN A 1 81 ? 16.375 -42.281 -6.379 1 98.56 81 ASN A C 1
ATOM 610 O O . ASN A 1 81 ? 15.344 -41.625 -6.402 1 98.56 81 ASN A O 1
ATOM 614 N N . VAL A 1 82 ? 16.812 -43.094 -7.32 1 98.56 82 VAL A N 1
ATOM 615 C CA . VAL A 1 82 ? 15.906 -43.406 -8.43 1 98.56 82 VAL A CA 1
ATOM 616 C C . VAL A 1 82 ? 14.586 -43.938 -7.898 1 98.56 82 VAL A C 1
ATOM 618 O O . VAL A 1 82 ? 14.578 -44.812 -7.027 1 98.56 82 VAL A O 1
ATOM 621 N N . GLY A 1 83 ? 13.469 -43.375 -8.312 1 98.62 83 GLY A N 1
ATOM 622 C CA . GLY A 1 83 ? 12.156 -43.781 -7.848 1 98.62 83 GLY A CA 1
ATOM 623 C C . GLY A 1 83 ? 11.539 -42.844 -6.832 1 98.62 83 GLY A C 1
ATOM 624 O O . GLY A 1 83 ? 10.344 -42.938 -6.562 1 98.62 83 GLY A O 1
ATOM 625 N N . ASP A 1 84 ? 12.336 -41.969 -6.227 1 98.75 84 ASP A N 1
ATOM 626 C CA . ASP A 1 84 ? 11.805 -41 -5.266 1 98.75 84 ASP A CA 1
ATOM 627 C C . ASP A 1 84 ? 10.727 -40.125 -5.906 1 98.75 84 ASP A C 1
ATOM 629 O O . ASP A 1 84 ? 10.891 -39.656 -7.039 1 98.75 84 ASP A O 1
ATOM 633 N N . ARG A 1 85 ? 9.586 -39.938 -5.191 1 98.88 85 ARG A N 1
ATOM 634 C CA . ARG A 1 85 ? 8.562 -38.969 -5.594 1 98.88 85 ARG A CA 1
ATOM 635 C C . ARG A 1 85 ? 8.984 -37.531 -5.254 1 98.88 85 ARG A C 1
ATOM 637 O O . ARG A 1 85 ? 9.328 -37.25 -4.109 1 98.88 85 ARG A O 1
ATOM 644 N N . VAL A 1 86 ? 8.914 -36.656 -6.242 1 98.94 86 VAL A N 1
ATOM 645 C CA . VAL A 1 86 ? 9.445 -35.312 -5.977 1 98.94 86 VAL A CA 1
ATOM 646 C C . VAL A 1 86 ? 8.555 -34.281 -6.633 1 98.94 86 VAL A C 1
ATOM 648 O O . VAL A 1 86 ? 7.828 -34.562 -7.582 1 98.94 86 VAL A O 1
ATOM 651 N N . LEU A 1 87 ? 8.508 -33.125 -6.055 1 98.94 87 LEU A N 1
ATOM 652 C CA . LEU A 1 87 ? 8.07 -31.875 -6.641 1 98.94 87 LEU A CA 1
ATOM 653 C C . LEU A 1 87 ? 9.266 -30.953 -6.906 1 98.94 87 LEU A C 1
ATOM 655 O O . LEU A 1 87 ? 10.164 -30.844 -6.07 1 98.94 87 LEU A O 1
ATOM 659 N N . ILE A 1 88 ? 9.281 -30.328 -8.055 1 98.81 88 ILE A N 1
ATOM 660 C CA . ILE A 1 88 ? 10.375 -29.422 -8.383 1 98.81 88 ILE A CA 1
ATOM 661 C C . ILE A 1 88 ? 10 -28 -7.961 1 98.81 88 ILE A C 1
ATOM 663 O O . ILE A 1 88 ? 8.961 -27.484 -8.359 1 98.81 88 ILE A O 1
ATOM 667 N N . ASP A 1 89 ? 10.781 -27.391 -7.098 1 98.56 89 ASP A N 1
ATOM 668 C CA . ASP A 1 89 ? 10.68 -25.938 -6.98 1 98.56 89 ASP A CA 1
ATOM 669 C C . ASP A 1 89 ? 11.047 -25.25 -8.297 1 98.56 89 ASP A C 1
ATOM 671 O O . ASP A 1 89 ? 12.195 -25.312 -8.734 1 98.56 89 ASP A O 1
ATOM 675 N N . PRO A 1 90 ? 10.117 -24.578 -8.883 1 98.06 90 PRO A N 1
ATOM 676 C CA . PRO A 1 90 ? 10.336 -24.047 -10.234 1 98.06 90 PRO A CA 1
ATOM 677 C C . PRO A 1 90 ? 11.484 -23.031 -10.289 1 98.06 90 PRO A C 1
ATOM 679 O O . PRO A 1 90 ? 12.078 -22.828 -11.344 1 98.06 90 PRO A O 1
ATOM 682 N N . ILE A 1 91 ? 11.789 -22.406 -9.242 1 96.38 91 ILE A N 1
ATOM 683 C CA . ILE A 1 91 ? 12.812 -21.375 -9.219 1 96.38 91 ILE A CA 1
ATOM 684 C C . ILE A 1 91 ? 14.148 -21.969 -8.797 1 96.38 91 ILE A C 1
ATOM 686 O O . ILE A 1 91 ? 14.25 -22.594 -7.738 1 96.38 91 ILE A O 1
ATOM 690 N N . ASN A 1 92 ? 15.164 -21.844 -9.664 1 96.62 92 ASN A N 1
ATOM 691 C CA . ASN A 1 92 ? 16.531 -22.109 -9.25 1 96.62 92 ASN A CA 1
ATOM 692 C C . ASN A 1 92 ? 17.109 -20.953 -8.43 1 96.62 92 ASN A C 1
ATOM 694 O O . ASN A 1 92 ? 17.625 -19.984 -8.984 1 96.62 92 ASN A O 1
ATOM 698 N N . ARG A 1 93 ? 17.078 -21.109 -7.219 1 93.5 93 ARG A N 1
ATOM 699 C CA . ARG A 1 93 ? 17.375 -20.031 -6.297 1 93.5 93 ARG A CA 1
ATOM 700 C C . ARG A 1 93 ? 18.875 -19.891 -6.078 1 93.5 93 ARG A C 1
ATOM 702 O O . ARG A 1 93 ? 19.328 -18.953 -5.41 1 93.5 93 ARG A O 1
ATOM 709 N N . VAL A 1 94 ? 19.641 -20.766 -6.582 1 93.56 94 VAL A N 1
ATOM 710 C CA . VAL A 1 94 ? 21.078 -20.75 -6.41 1 93.56 94 VAL A CA 1
ATOM 711 C C . VAL A 1 94 ? 21.75 -20.141 -7.645 1 93.56 94 VAL A C 1
ATOM 713 O O . VAL A 1 94 ? 22.484 -19.156 -7.547 1 93.56 94 VAL A O 1
ATOM 716 N N . GLU A 1 95 ? 21.344 -20.609 -8.836 1 93.31 95 GLU A N 1
ATOM 717 C CA . GLU A 1 95 ? 22 -20.188 -10.07 1 93.31 95 GLU A CA 1
ATOM 718 C C . GLU A 1 95 ? 21.125 -19.219 -10.852 1 93.31 95 GLU A C 1
ATOM 720 O O . GLU A 1 95 ? 21.609 -18.547 -11.766 1 93.31 95 GLU A O 1
ATOM 725 N N . GLY A 1 96 ? 19.953 -19.188 -10.461 1 91.5 96 GLY A N 1
ATOM 726 C CA . GLY A 1 96 ? 19.016 -18.391 -11.227 1 91.5 96 GLY A CA 1
ATOM 727 C C . GLY A 1 96 ? 18.328 -19.156 -12.336 1 91.5 96 GLY A C 1
ATOM 728 O O . GLY A 1 96 ? 18.891 -20.125 -12.867 1 91.5 96 GLY A O 1
ATOM 729 N N . GLY A 1 97 ? 17.078 -18.703 -12.594 1 92.19 97 GLY A N 1
ATOM 730 C CA . GLY A 1 97 ? 16.328 -19.344 -13.68 1 92.19 97 GLY A CA 1
ATOM 731 C C . GLY A 1 97 ? 15.008 -19.922 -13.227 1 92.19 97 GLY A C 1
ATOM 732 O O . GLY A 1 97 ? 14.742 -20.031 -12.031 1 92.19 97 GLY A O 1
ATOM 733 N N . LEU A 1 98 ? 14.273 -20.359 -14.234 1 95.06 98 LEU A N 1
ATOM 734 C CA . LEU A 1 98 ? 12.922 -20.859 -14.023 1 95.06 98 LEU A CA 1
ATOM 735 C C . LEU A 1 98 ? 12.633 -22.031 -14.945 1 95.06 98 LEU A C 1
ATOM 737 O O . LEU A 1 98 ? 12.914 -21.984 -16.141 1 95.06 98 LEU A O 1
ATOM 741 N N . MET A 1 99 ? 12.117 -23.078 -14.32 1 97.38 99 MET A N 1
ATOM 742 C CA . MET A 1 99 ? 11.695 -24.219 -15.141 1 97.38 99 MET A CA 1
ATOM 743 C C . MET A 1 99 ? 10.688 -23.766 -16.203 1 97.38 99 MET A C 1
ATOM 745 O O . MET A 1 99 ? 9.805 -22.969 -15.922 1 97.38 99 MET A O 1
ATOM 749 N N . GLY A 1 100 ? 10.797 -24.312 -17.375 1 96.12 100 GLY A N 1
ATOM 750 C CA . GLY A 1 100 ? 9.828 -24 -18.422 1 96.12 100 GLY A CA 1
ATOM 751 C C . GLY A 1 100 ? 10.055 -22.656 -19.078 1 96.12 100 GLY A C 1
ATOM 752 O O . GLY A 1 100 ? 9.297 -22.25 -19.953 1 96.12 100 GLY A O 1
ATOM 753 N N . GLU A 1 101 ? 11.023 -21.906 -18.641 1 93.81 101 GLU A N 1
ATOM 754 C CA . GLU A 1 101 ? 11.352 -20.594 -19.203 1 93.81 101 GLU A CA 1
ATOM 755 C C . GLU A 1 101 ? 12.828 -20.5 -19.578 1 93.81 101 GLU A C 1
ATOM 757 O O . GLU A 1 101 ? 13.164 -20.312 -20.75 1 93.81 101 GLU A O 1
ATOM 762 N N . THR A 1 102 ? 13.703 -20.672 -18.562 1 92.75 102 THR A N 1
ATOM 763 C CA . THR A 1 102 ? 15.141 -20.625 -18.812 1 92.75 102 THR A CA 1
ATOM 764 C C . THR A 1 102 ? 15.711 -22.031 -18.953 1 92.75 102 THR A C 1
ATOM 766 O O . THR A 1 102 ? 16.844 -22.203 -19.406 1 92.75 102 THR A O 1
ATOM 769 N N . ARG A 1 103 ? 14.953 -22.938 -18.562 1 94.38 103 ARG A N 1
ATOM 770 C CA . ARG A 1 103 ? 15.234 -24.359 -18.719 1 94.38 103 ARG A CA 1
ATOM 771 C C . ARG A 1 103 ? 13.992 -25.125 -19.172 1 94.38 103 ARG A C 1
ATOM 773 O O . ARG A 1 103 ? 12.867 -24.734 -18.859 1 94.38 103 ARG A O 1
ATOM 780 N N . ASP A 1 104 ? 14.219 -26.203 -19.891 1 97.44 104 ASP A N 1
ATOM 781 C CA . ASP A 1 104 ? 13.086 -27.016 -20.344 1 97.44 104 ASP A CA 1
ATOM 782 C C . ASP A 1 104 ? 12.242 -27.484 -19.172 1 97.44 104 ASP A C 1
ATOM 784 O O . ASP A 1 104 ? 12.781 -27.875 -18.125 1 97.44 104 ASP A O 1
ATOM 788 N N . GLY A 1 105 ? 10.891 -27.516 -19.453 1 98.06 105 GLY A N 1
ATOM 789 C CA . GLY A 1 105 ? 9.984 -27.766 -18.344 1 98.06 105 GLY A CA 1
ATOM 790 C C . GLY A 1 105 ? 9.25 -29.094 -18.469 1 98.06 105 GLY A C 1
ATOM 791 O O . GLY A 1 105 ? 9.828 -30.094 -18.891 1 98.06 105 GLY A O 1
ATOM 792 N N . GLY A 1 106 ? 8.016 -29.094 -18.016 1 98.44 106 GLY A N 1
ATOM 793 C CA . GLY A 1 106 ? 7.348 -30.344 -17.703 1 98.44 106 GLY A CA 1
ATOM 794 C C . GLY A 1 106 ? 6.422 -30.812 -18.812 1 98.44 106 GLY A C 1
ATOM 795 O O . GLY A 1 106 ? 5.809 -31.875 -18.688 1 98.44 106 GLY A O 1
ATOM 796 N N . LEU A 1 107 ? 6.277 -30.109 -19.938 1 98.69 107 LEU A N 1
ATOM 797 C CA . LEU A 1 107 ? 5.465 -30.594 -21.047 1 98.69 107 LEU A CA 1
ATOM 798 C C . LEU A 1 107 ? 6.23 -31.625 -21.859 1 98.69 107 LEU A C 1
ATOM 800 O O . LEU A 1 107 ? 6.336 -31.5 -23.078 1 98.69 107 LEU A O 1
ATOM 804 N N . ALA A 1 108 ? 6.719 -32.594 -21.188 1 98.81 108 ALA A N 1
ATOM 805 C CA . ALA A 1 108 ? 7.531 -33.656 -21.75 1 98.81 108 ALA A CA 1
ATOM 806 C C . ALA A 1 108 ? 7.512 -34.906 -20.859 1 98.81 108 ALA A C 1
ATOM 808 O O . ALA A 1 108 ? 7.07 -34.812 -19.703 1 98.81 108 ALA A O 1
ATOM 809 N N . GLU A 1 109 ? 7.973 -35.969 -21.406 1 98.88 109 GLU A N 1
ATOM 810 C CA . GLU A 1 109 ? 8.031 -37.219 -20.625 1 98.88 109 GLU A CA 1
ATOM 811 C C . GLU A 1 109 ? 9.109 -37.125 -19.547 1 98.88 109 GLU A C 1
ATOM 813 O O . GLU A 1 109 ? 8.977 -37.719 -18.484 1 98.88 109 GLU A O 1
ATOM 818 N N . TYR A 1 110 ? 10.195 -36.406 -19.875 1 98.81 110 TYR A N 1
ATOM 819 C CA . TYR A 1 110 ? 11.312 -36.25 -18.953 1 98.81 110 TYR A CA 1
ATOM 820 C C . TYR A 1 110 ? 11.789 -34.812 -18.938 1 98.81 110 TYR A C 1
ATOM 822 O O . TYR A 1 110 ? 11.656 -34.094 -19.922 1 98.81 110 TYR A O 1
ATOM 830 N N . CYS A 1 111 ? 12.359 -34.406 -17.859 1 98.5 111 CYS A N 1
ATOM 831 C CA . CYS A 1 111 ? 13.055 -33.125 -17.766 1 98.5 111 CYS A CA 1
ATOM 832 C C . CYS A 1 111 ? 14.219 -33.219 -16.781 1 98.5 111 CYS A C 1
ATOM 834 O O . CYS A 1 111 ? 14.297 -34.125 -15.984 1 98.5 111 CYS A O 1
ATOM 836 N N . VAL A 1 112 ? 15.094 -32.281 -16.938 1 98.62 112 VAL A N 1
ATOM 837 C CA . VAL A 1 112 ? 16.25 -32.219 -16.047 1 98.62 112 VAL A CA 1
ATOM 838 C C . VAL A 1 112 ? 16.141 -30.984 -15.156 1 98.62 112 VAL A C 1
ATOM 840 O O . VAL A 1 112 ? 15.703 -29.922 -15.609 1 98.62 112 VAL A O 1
ATOM 843 N N . THR A 1 113 ? 16.516 -31.125 -13.906 1 98.5 113 THR A N 1
ATOM 844 C CA . THR A 1 113 ? 16.578 -30.031 -12.953 1 98.5 113 THR A CA 1
ATOM 845 C C . THR A 1 113 ? 17.766 -30.188 -12.016 1 98.5 113 THR A C 1
ATOM 847 O O . THR A 1 113 ? 18.453 -31.219 -12.047 1 98.5 113 THR A O 1
ATOM 850 N N . ARG A 1 114 ? 18.031 -29.125 -11.281 1 98.44 114 ARG A N 1
ATOM 851 C CA . ARG A 1 114 ? 19.062 -29.234 -10.258 1 98.44 114 ARG A CA 1
ATOM 852 C C . ARG A 1 114 ? 18.547 -30 -9.039 1 98.44 114 ARG A C 1
ATOM 854 O O . ARG A 1 114 ? 17.406 -29.828 -8.625 1 98.44 114 ARG A O 1
ATOM 861 N N . ALA A 1 115 ? 19.469 -30.719 -8.445 1 98.62 115 ALA A N 1
ATOM 862 C CA . ALA A 1 115 ? 19.094 -31.516 -7.273 1 98.62 115 ALA A CA 1
ATOM 863 C C . ALA A 1 115 ? 18.547 -30.625 -6.16 1 98.62 115 ALA A C 1
ATOM 865 O O . ALA A 1 115 ? 17.625 -31.031 -5.434 1 98.62 115 ALA A O 1
ATOM 866 N N . HIS A 1 116 ? 19.094 -29.438 -6.055 1 97.94 116 HIS A N 1
ATOM 867 C CA . HIS A 1 116 ? 18.703 -28.562 -4.945 1 97.94 116 HIS A CA 1
ATOM 868 C C . HIS A 1 116 ? 17.297 -28.016 -5.145 1 97.94 116 HIS A C 1
ATOM 870 O O . HIS A 1 116 ? 16.719 -27.438 -4.223 1 97.94 116 HIS A O 1
ATOM 876 N N . GLN A 1 117 ? 16.672 -28.188 -6.273 1 98.5 117 GLN A N 1
ATOM 877 C CA . GLN A 1 117 ? 15.305 -27.734 -6.535 1 98.5 117 GLN A CA 1
ATOM 878 C C . GLN A 1 117 ? 14.289 -28.797 -6.133 1 98.5 117 GLN A C 1
ATOM 880 O O . GLN A 1 117 ? 13.086 -28.516 -6.09 1 98.5 117 GLN A O 1
ATOM 885 N N . LEU A 1 118 ? 14.758 -29.953 -5.812 1 98.75 118 LEU A N 1
ATOM 886 C CA . LEU A 1 118 ? 13.844 -31.062 -5.523 1 98.75 118 LEU A CA 1
ATOM 887 C C . LEU A 1 118 ? 13.25 -30.922 -4.129 1 98.75 118 LEU A C 1
ATOM 889 O O . LEU A 1 118 ? 13.953 -30.531 -3.186 1 98.75 118 LEU A O 1
ATOM 893 N N . ILE A 1 119 ? 12 -31.188 -4.035 1 98.75 119 ILE A N 1
ATOM 894 C CA . ILE A 1 119 ? 11.266 -31.328 -2.783 1 98.75 119 ILE A CA 1
ATOM 895 C C . ILE A 1 119 ? 10.648 -32.719 -2.695 1 98.75 119 ILE A C 1
ATOM 897 O O . ILE A 1 119 ? 9.953 -33.156 -3.617 1 98.75 119 ILE A O 1
ATOM 901 N N . ALA A 1 120 ? 10.914 -33.375 -1.622 1 98.75 120 ALA A N 1
ATOM 902 C CA . ALA A 1 120 ? 10.32 -34.688 -1.448 1 98.75 120 ALA A CA 1
ATOM 903 C C . ALA A 1 120 ? 8.797 -34.625 -1.409 1 98.75 120 ALA A C 1
ATOM 905 O O . ALA A 1 120 ? 8.227 -33.812 -0.672 1 98.75 120 ALA A O 1
ATOM 906 N N . LEU A 1 121 ? 8.18 -35.406 -2.174 1 98.62 121 LEU A N 1
ATOM 907 C CA . LEU A 1 121 ? 6.723 -35.406 -2.25 1 98.62 121 LEU A CA 1
ATOM 908 C C . LEU A 1 121 ? 6.133 -36.5 -1.361 1 98.62 121 LEU A C 1
ATOM 910 O O . LEU A 1 121 ? 6.406 -37.688 -1.562 1 98.62 121 LEU A O 1
ATOM 914 N N . PRO A 1 122 ? 5.32 -36.094 -0.405 1 97.69 122 PRO A N 1
ATOM 915 C CA . PRO A 1 122 ? 4.676 -37.094 0.442 1 97.69 122 PRO A CA 1
ATOM 916 C C . PRO A 1 122 ? 3.842 -38.094 -0.357 1 97.69 122 PRO A C 1
ATOM 918 O O . PRO A 1 122 ? 3.229 -37.719 -1.362 1 97.69 122 PRO A O 1
ATOM 921 N N . ASP A 1 123 ? 3.662 -39.281 0.165 1 97 123 ASP A N 1
ATOM 922 C CA . ASP A 1 123 ? 3.006 -40.375 -0.55 1 97 123 ASP A CA 1
ATOM 923 C C . ASP A 1 123 ? 1.506 -40.125 -0.683 1 97 123 ASP A C 1
ATOM 925 O O . ASP A 1 123 ? 0.859 -40.656 -1.593 1 97 123 ASP A O 1
ATOM 929 N N . ASP A 1 124 ? 1.011 -39.312 0.185 1 97.44 124 ASP A N 1
ATOM 930 C CA . ASP A 1 124 ? -0.437 -39.125 0.223 1 97.44 124 ASP A CA 1
ATOM 931 C C . ASP A 1 124 ? -0.859 -37.938 -0.604 1 97.44 124 ASP A C 1
ATOM 933 O O . ASP A 1 124 ? -2.018 -37.5 -0.552 1 97.44 124 ASP A O 1
ATOM 937 N N . ILE A 1 125 ? 0.06 -37.312 -1.326 1 98.12 125 ILE A N 1
ATOM 938 C CA . ILE A 1 125 ? -0.243 -36.25 -2.279 1 98.12 125 ILE A CA 1
ATOM 939 C C . ILE A 1 125 ? 0.048 -36.75 -3.697 1 98.12 125 ILE A C 1
ATOM 941 O O . ILE A 1 125 ? 1.167 -37.156 -4 1 98.12 125 ILE A O 1
ATOM 945 N N . SER A 1 126 ? -0.925 -36.719 -4.523 1 98.56 126 SER A N 1
ATOM 946 C CA . SER A 1 126 ? -0.74 -37.219 -5.887 1 98.56 126 SER A CA 1
ATOM 947 C C . SER A 1 126 ? 0.161 -36.281 -6.688 1 98.56 126 SER A C 1
ATOM 949 O O . SER A 1 126 ? 0.348 -35.125 -6.316 1 98.56 126 SER A O 1
ATOM 951 N N . PHE A 1 127 ? 0.729 -36.781 -7.727 1 98.81 127 PHE A N 1
ATOM 952 C CA . PHE A 1 127 ? 1.55 -35.938 -8.609 1 98.81 127 PHE A CA 1
ATOM 953 C C . PHE A 1 127 ? 0.733 -34.812 -9.203 1 98.81 127 PHE A C 1
ATOM 955 O O . PHE A 1 127 ? 1.229 -33.688 -9.328 1 98.81 127 PHE A O 1
ATOM 962 N N . GLU A 1 128 ? -0.532 -35.156 -9.547 1 98.69 128 GLU A N 1
ATOM 963 C CA . GLU A 1 128 ? -1.42 -34.156 -10.109 1 98.69 128 GLU A CA 1
ATOM 964 C C . GLU A 1 128 ? -1.679 -33.031 -9.109 1 98.69 128 GLU A C 1
ATOM 966 O O . GLU A 1 128 ? -1.575 -31.844 -9.461 1 98.69 128 GLU A O 1
ATOM 971 N N . GLN A 1 129 ? -1.937 -33.375 -7.902 1 98.44 129 GLN A N 1
ATOM 972 C CA . GLN A 1 129 ? -2.15 -32.375 -6.859 1 98.44 129 GLN A CA 1
ATOM 973 C C . GLN A 1 129 ? -0.9 -31.516 -6.641 1 98.44 129 GLN A C 1
ATOM 975 O O . GLN A 1 129 ? -0.977 -30.281 -6.59 1 98.44 129 GLN A O 1
ATOM 980 N N . ALA A 1 130 ? 0.207 -32.188 -6.57 1 98.69 130 ALA A N 1
ATOM 981 C CA . ALA A 1 130 ? 1.474 -31.516 -6.281 1 98.69 130 ALA A CA 1
ATOM 982 C C . ALA A 1 130 ? 1.828 -30.5 -7.375 1 98.69 130 ALA A C 1
ATOM 984 O O . ALA A 1 130 ? 2.318 -29.406 -7.09 1 98.69 130 ALA A O 1
ATOM 985 N N . SER A 1 131 ? 1.556 -30.875 -8.609 1 98.62 131 SER A N 1
ATOM 986 C CA . SER A 1 131 ? 1.931 -30.031 -9.742 1 98.62 131 SER A CA 1
ATOM 987 C C . SER A 1 131 ? 1.132 -28.734 -9.758 1 98.62 131 SER A C 1
ATOM 989 O O . SER A 1 131 ? 1.479 -27.781 -10.477 1 98.62 131 SER A O 1
ATOM 991 N N . CYS A 1 132 ? 0.085 -28.641 -8.977 1 98.44 132 CYS A N 1
ATOM 992 C CA . CYS A 1 132 ? -0.771 -27.453 -8.945 1 98.44 132 CYS A CA 1
ATOM 993 C C . CYS A 1 132 ? -0.281 -26.453 -7.91 1 98.44 132 CYS A C 1
ATOM 995 O O . CYS A 1 132 ? -0.773 -25.328 -7.852 1 98.44 132 CYS A O 1
ATOM 997 N N . LEU A 1 133 ? 0.77 -26.719 -7.152 1 98.56 133 LEU A N 1
ATOM 998 C CA . LEU A 1 133 ? 0.974 -26.031 -5.879 1 98.56 133 LEU A CA 1
ATOM 999 C C . LEU A 1 133 ? 1.994 -24.906 -6.027 1 98.56 133 LEU A C 1
ATOM 1001 O O . LEU A 1 133 ? 1.771 -23.797 -5.547 1 98.56 133 LEU A O 1
ATOM 1005 N N . PRO A 1 134 ? 3.09 -25.031 -6.703 1 98.44 134 PRO A N 1
ATOM 1006 C CA . PRO A 1 134 ? 4.18 -24.062 -6.547 1 98.44 134 PRO A CA 1
ATOM 1007 C C . PRO A 1 134 ? 3.785 -22.656 -6.996 1 98.44 134 PRO A C 1
ATOM 1009 O O . PRO A 1 134 ? 3.613 -21.766 -6.16 1 98.44 134 PRO A O 1
ATOM 1012 N N . VAL A 1 135 ? 3.469 -22.484 -8.234 1 97.94 135 VAL A N 1
ATOM 1013 C CA . VAL A 1 135 ? 3.312 -21.141 -8.766 1 97.94 135 VAL A CA 1
ATOM 1014 C C . VAL A 1 135 ? 2.029 -20.516 -8.219 1 97.94 135 VAL A C 1
ATOM 1016 O O . VAL A 1 135 ? 2.07 -19.484 -7.547 1 97.94 135 VAL A O 1
ATOM 1019 N N . ALA A 1 136 ? 0.87 -21.156 -8.461 1 98.12 136 ALA A N 1
ATOM 1020 C CA . ALA A 1 136 ? -0.413 -20.531 -8.125 1 98.12 136 ALA A CA 1
ATOM 1021 C C . ALA A 1 136 ? -0.663 -20.562 -6.625 1 98.12 136 ALA A C 1
ATOM 1023 O O . ALA A 1 136 ? -0.848 -19.516 -6 1 98.12 136 ALA A O 1
ATOM 1024 N N . TYR A 1 137 ? -0.535 -21.75 -6 1 98.62 137 TYR A N 1
ATOM 1025 C CA . TYR A 1 137 ? -0.87 -21.875 -4.586 1 98.62 137 TYR A CA 1
ATOM 1026 C C . TYR A 1 137 ? 0.223 -21.281 -3.707 1 98.62 137 TYR A C 1
ATOM 1028 O O . TYR A 1 137 ? -0.065 -20.688 -2.666 1 98.62 137 TYR A O 1
ATOM 1036 N N . GLY A 1 138 ? 1.47 -21.484 -4.125 1 98.69 138 GLY A N 1
ATOM 1037 C CA . GLY A 1 138 ? 2.551 -20.828 -3.393 1 98.69 138 GLY A CA 1
ATOM 1038 C C . GLY A 1 138 ? 2.445 -19.312 -3.387 1 98.69 138 GLY A C 1
ATOM 1039 O O . GLY A 1 138 ? 2.631 -18.688 -2.346 1 98.69 138 GLY A O 1
ATOM 1040 N N . THR A 1 139 ? 2.107 -18.781 -4.527 1 98.38 139 THR A N 1
ATOM 1041 C CA . THR A 1 139 ? 1.935 -17.328 -4.66 1 98.38 139 THR A CA 1
ATOM 1042 C C . THR A 1 139 ? 0.786 -16.844 -3.785 1 98.38 139 THR A C 1
ATOM 1044 O O . THR A 1 139 ? 0.915 -15.828 -3.094 1 98.38 139 THR A O 1
ATOM 1047 N N . ALA A 1 140 ? -0.306 -17.562 -3.791 1 98.75 140 ALA A N 1
ATOM 1048 C CA . ALA A 1 140 ? -1.467 -17.188 -2.984 1 98.75 140 ALA A CA 1
ATOM 1049 C C . ALA A 1 140 ? -1.139 -17.25 -1.495 1 98.75 140 ALA A C 1
ATOM 1051 O O . ALA A 1 140 ? -1.524 -16.359 -0.734 1 98.75 140 ALA A O 1
ATOM 1052 N N . LEU A 1 141 ? -0.454 -18.312 -1.12 1 98.81 141 LEU A N 1
ATOM 1053 C CA . LEU A 1 141 ? -0.135 -18.484 0.294 1 98.81 141 LEU A CA 1
ATOM 1054 C C . LEU A 1 141 ? 0.742 -17.344 0.794 1 98.81 141 LEU A C 1
ATOM 1056 O O . LEU A 1 141 ? 0.469 -16.766 1.845 1 98.81 141 LEU A O 1
ATOM 1060 N N . ARG A 1 142 ? 1.759 -17.031 0.063 1 98.56 142 ARG A N 1
ATOM 1061 C CA . ARG A 1 142 ? 2.631 -15.93 0.465 1 98.56 142 ARG A CA 1
ATOM 1062 C C . ARG A 1 142 ? 1.859 -14.617 0.536 1 98.56 142 ARG A C 1
ATOM 1064 O O . ARG A 1 142 ? 1.967 -13.883 1.518 1 98.56 142 ARG A O 1
ATOM 1071 N N . MET A 1 143 ? 1.072 -14.344 -0.444 1 98.81 143 MET A N 1
ATOM 1072 C CA . MET A 1 143 ? 0.317 -13.094 -0.537 1 98.81 143 MET A CA 1
ATOM 1073 C C . MET A 1 143 ? -0.678 -12.977 0.613 1 98.81 143 MET A C 1
ATOM 1075 O O . MET A 1 143 ? -0.72 -11.953 1.299 1 98.81 143 MET A O 1
ATOM 1079 N N . MET A 1 144 ? -1.376 -14.062 0.928 1 98.56 144 MET A N 1
ATOM 1080 C CA . MET A 1 144 ? -2.484 -14.023 1.877 1 98.56 144 MET A CA 1
ATOM 1081 C C . MET A 1 144 ? -1.976 -14.109 3.312 1 98.56 144 MET A C 1
ATOM 1083 O O . MET A 1 144 ? -2.494 -13.43 4.203 1 98.56 144 MET A O 1
ATOM 1087 N N . THR A 1 145 ? -0.999 -14.898 3.494 1 98.12 145 THR A N 1
ATOM 1088 C CA . THR A 1 145 ? -0.63 -15.242 4.863 1 98.12 145 THR A CA 1
ATOM 1089 C C . THR A 1 145 ? 0.636 -14.5 5.281 1 98.12 145 THR A C 1
ATOM 1091 O O . THR A 1 145 ? 0.635 -13.766 6.277 1 98.12 145 THR A O 1
ATOM 1094 N N . THR A 1 146 ? 1.698 -14.664 4.492 1 97.88 146 THR A N 1
ATOM 1095 C CA . THR A 1 146 ? 2.982 -14.086 4.875 1 97.88 146 THR A CA 1
ATOM 1096 C C . THR A 1 146 ? 2.938 -12.562 4.781 1 97.88 146 THR A C 1
ATOM 1098 O O . THR A 1 146 ? 3.443 -11.867 5.668 1 97.88 146 THR A O 1
ATOM 1101 N N . ILE A 1 147 ? 2.287 -12.07 3.752 1 98.19 147 ILE A N 1
ATOM 1102 C CA . ILE A 1 147 ? 2.295 -10.633 3.504 1 98.19 147 ILE A CA 1
ATOM 1103 C C . ILE A 1 147 ? 0.981 -10.023 3.979 1 98.19 147 ILE A C 1
ATOM 1105 O O . ILE A 1 147 ? 0.982 -9.039 4.727 1 98.19 147 ILE A O 1
ATOM 1109 N N . GLY A 1 148 ? -0.127 -10.641 3.629 1 98.5 148 GLY A N 1
ATOM 1110 C CA . GLY A 1 148 ? -1.438 -10.078 3.896 1 98.5 148 GLY A CA 1
ATOM 1111 C C . GLY A 1 148 ? -1.936 -10.359 5.301 1 98.5 148 GLY A C 1
ATOM 1112 O O . GLY A 1 148 ? -2.828 -9.672 5.801 1 98.5 148 GLY A O 1
ATOM 1113 N N . HIS A 1 149 ? -1.445 -11.461 5.938 1 98.62 149 HIS A N 1
ATOM 1114 C CA . HIS A 1 149 ? -1.773 -11.836 7.305 1 98.62 149 HIS A CA 1
ATOM 1115 C C . HIS A 1 149 ? -3.279 -12 7.484 1 98.62 149 HIS A C 1
ATOM 1117 O O . HIS A 1 149 ? -3.855 -11.492 8.445 1 98.62 149 HIS A O 1
ATOM 1123 N N . VAL A 1 150 ? -3.92 -12.648 6.551 1 98.62 150 VAL A N 1
ATOM 1124 C CA . VAL A 1 150 ? -5.344 -12.938 6.68 1 98.62 150 VAL A CA 1
ATOM 1125 C C . VAL A 1 150 ? -5.617 -13.602 8.023 1 98.62 150 VAL A C 1
ATOM 1127 O O . VAL A 1 150 ? -4.84 -14.445 8.477 1 98.62 150 VAL A O 1
ATOM 1130 N N . SER A 1 151 ? -6.73 -13.227 8.68 1 98.31 151 SER A N 1
ATOM 1131 C CA . SER A 1 151 ? -7.008 -13.719 10.031 1 98.31 151 SER A CA 1
ATOM 1132 C C . SER A 1 151 ? -8.492 -13.969 10.227 1 98.31 151 SER A C 1
ATOM 1134 O O . SER A 1 151 ? -9.32 -13.555 9.414 1 98.31 151 SER A O 1
ATOM 1136 N N . ALA A 1 152 ? -8.711 -14.703 11.297 1 98.5 152 ALA A N 1
ATOM 1137 C CA . ALA A 1 152 ? -10.086 -15.078 11.641 1 98.5 152 ALA A CA 1
ATOM 1138 C C . ALA A 1 152 ? -10.953 -13.844 11.852 1 98.5 152 ALA A C 1
ATOM 1140 O O . ALA A 1 152 ? -10.508 -12.867 12.469 1 98.5 152 ALA A O 1
ATOM 1141 N N . GLY A 1 153 ? -12.141 -13.922 11.312 1 97.69 153 GLY A N 1
ATOM 1142 C CA . GLY A 1 153 ? -13.109 -12.859 11.539 1 97.69 153 GLY A CA 1
ATOM 1143 C C . GLY A 1 153 ? -13.055 -11.758 10.5 1 97.69 153 GLY A C 1
ATOM 1144 O O . GLY A 1 153 ? -13.953 -10.922 10.422 1 97.69 153 GLY A O 1
ATOM 1145 N N . GLU A 1 154 ? -12.078 -11.719 9.641 1 98.25 154 GLU A N 1
ATOM 1146 C CA . GLU A 1 154 ? -11.953 -10.695 8.609 1 98.25 154 GLU A CA 1
ATOM 1147 C C . GLU A 1 154 ? -12.875 -10.984 7.43 1 98.25 154 GLU A C 1
ATOM 1149 O O . GLU A 1 154 ? -13.156 -12.141 7.121 1 98.25 154 GLU A O 1
ATOM 1154 N N . LYS A 1 155 ? -13.336 -9.945 6.848 1 98.44 155 LYS A N 1
ATOM 1155 C CA . LYS A 1 155 ? -14.008 -10.039 5.555 1 98.44 155 LYS A CA 1
ATOM 1156 C C . LYS A 1 155 ? -13.016 -9.883 4.406 1 98.44 155 LYS A C 1
ATOM 1158 O O . LYS A 1 155 ? -12.305 -8.883 4.328 1 98.44 155 LYS A O 1
ATOM 1163 N N . VAL A 1 156 ? -12.984 -10.891 3.537 1 98.88 156 VAL A N 1
ATOM 1164 C CA . VAL A 1 156 ? -12.016 -10.898 2.445 1 98.88 156 VAL A CA 1
ATOM 1165 C C . VAL A 1 156 ? -12.75 -10.93 1.106 1 98.88 156 VAL A C 1
ATOM 1167 O O . VAL A 1 156 ? -13.508 -11.859 0.833 1 98.88 156 VAL A O 1
ATOM 1170 N N . LEU A 1 157 ? -12.555 -9.867 0.304 1 98.88 157 LEU A N 1
ATOM 1171 C CA . LEU A 1 157 ? -13.07 -9.797 -1.059 1 98.88 157 LEU A CA 1
ATOM 1172 C C . LEU A 1 157 ? -12.023 -10.273 -2.061 1 98.88 157 LEU A C 1
ATOM 1174 O O . LEU A 1 157 ? -10.914 -9.734 -2.109 1 98.88 157 LEU A O 1
ATOM 1178 N N . ILE A 1 158 ? -12.375 -11.242 -2.852 1 98.94 158 ILE A N 1
ATOM 1179 C CA . ILE A 1 158 ? -11.391 -11.859 -3.729 1 98.94 158 ILE A CA 1
ATOM 1180 C C . ILE A 1 158 ? -11.82 -11.695 -5.184 1 98.94 158 ILE A C 1
ATOM 1182 O O . ILE A 1 158 ? -12.828 -12.266 -5.605 1 98.94 158 ILE A O 1
ATOM 1186 N N . LEU A 1 159 ? -11.07 -10.922 -5.91 1 98.31 159 LEU A N 1
ATOM 1187 C CA . LEU A 1 159 ? -11.219 -10.852 -7.359 1 98.31 159 LEU A CA 1
ATOM 1188 C C . LEU A 1 159 ? -10.359 -11.914 -8.047 1 98.31 159 LEU A C 1
ATOM 1190 O O . LEU A 1 159 ? -9.336 -12.336 -7.496 1 98.31 159 LEU A O 1
ATOM 1194 N N . GLY A 1 160 ? -10.789 -12.305 -9.242 1 95.56 160 GLY A N 1
ATOM 1195 C CA . GLY A 1 160 ? -10.094 -13.406 -9.891 1 95.56 160 GLY A CA 1
ATOM 1196 C C . GLY A 1 160 ? -10.18 -14.711 -9.109 1 95.56 160 GLY A C 1
ATOM 1197 O O . GLY A 1 160 ? -9.242 -15.508 -9.125 1 95.56 160 GLY A O 1
ATOM 1198 N N . ALA A 1 161 ? -11.266 -15.023 -8.508 1 97.56 161 ALA A N 1
ATOM 1199 C CA . ALA A 1 161 ? -11.398 -16.078 -7.504 1 97.56 161 ALA A CA 1
ATOM 1200 C C . ALA A 1 161 ? -11.383 -17.453 -8.156 1 97.56 161 ALA A C 1
ATOM 1202 O O . ALA A 1 161 ? -11.078 -18.453 -7.504 1 97.56 161 ALA A O 1
ATOM 1203 N N . SER A 1 162 ? -11.719 -17.484 -9.398 1 95.62 162 SER A N 1
ATOM 1204 C CA . SER A 1 162 ? -11.906 -18.797 -10.023 1 95.62 162 SER A CA 1
ATOM 1205 C C . SER A 1 162 ? -10.602 -19.312 -10.609 1 95.62 162 SER A C 1
ATOM 1207 O O . SER A 1 162 ? -10.492 -20.484 -10.961 1 95.62 162 SER A O 1
ATOM 1209 N N . GLY A 1 163 ? -9.602 -18.469 -10.75 1 94.94 163 GLY A N 1
ATOM 1210 C CA . GLY A 1 163 ? -8.32 -18.891 -11.289 1 94.94 163 GLY A CA 1
ATOM 1211 C C . GLY A 1 163 ? -7.477 -19.672 -10.289 1 94.94 163 GLY A C 1
ATOM 1212 O O . GLY A 1 163 ? -7.918 -19.922 -9.164 1 94.94 163 GLY A O 1
ATOM 1213 N N . GLY A 1 164 ? -6.32 -20.078 -10.727 1 95.94 164 GLY A N 1
ATOM 1214 C CA . GLY A 1 164 ? -5.43 -20.859 -9.875 1 95.94 164 GLY A CA 1
ATOM 1215 C C . GLY A 1 164 ? -5.078 -20.172 -8.578 1 95.94 164 GLY A C 1
ATOM 1216 O O . GLY A 1 164 ? -5.223 -20.75 -7.496 1 95.94 164 GLY A O 1
ATOM 1217 N N . VAL A 1 165 ? -4.672 -18.922 -8.664 1 97.75 165 VAL A N 1
ATOM 1218 C CA . VAL A 1 165 ? -4.324 -18.141 -7.477 1 97.75 165 VAL A CA 1
ATOM 1219 C C . VAL A 1 165 ? -5.578 -17.859 -6.66 1 97.75 165 VAL A C 1
ATOM 1221 O O . VAL A 1 165 ? -5.586 -18.031 -5.438 1 97.75 165 VAL A O 1
ATOM 1224 N N . GLY A 1 166 ? -6.621 -17.516 -7.344 1 97.88 166 GLY A N 1
ATOM 1225 C CA . GLY A 1 166 ? -7.859 -17.125 -6.688 1 97.88 166 GLY A CA 1
ATOM 1226 C C . GLY A 1 166 ? -8.5 -18.25 -5.891 1 97.88 166 GLY A C 1
ATOM 1227 O O . GLY A 1 166 ? -8.945 -18.031 -4.762 1 97.88 166 GLY A O 1
ATOM 1228 N N . ILE A 1 167 ? -8.539 -19.391 -6.492 1 97.44 167 ILE A N 1
ATOM 1229 C CA . ILE A 1 167 ? -9.172 -20.531 -5.832 1 97.44 167 ILE A CA 1
ATOM 1230 C C . ILE A 1 167 ? -8.414 -20.875 -4.555 1 97.44 167 ILE A C 1
ATOM 1232 O O . ILE A 1 167 ? -9.016 -21.281 -3.561 1 97.44 167 ILE A O 1
ATOM 1236 N N . CYS A 1 168 ? -7.137 -20.766 -4.613 1 98.31 168 CYS A N 1
ATOM 1237 C CA . CYS A 1 168 ? -6.324 -20.969 -3.42 1 98.31 168 CYS A CA 1
ATOM 1238 C C . CYS A 1 168 ? -6.598 -19.891 -2.377 1 98.31 168 CYS A C 1
ATOM 1240 O O . CYS A 1 168 ? -6.703 -20.188 -1.185 1 98.31 168 CYS A O 1
ATOM 1242 N N . CYS A 1 169 ? -6.738 -18.641 -2.795 1 98.81 169 CYS A N 1
ATOM 1243 C CA . CYS A 1 169 ? -7.035 -17.547 -1.875 1 98.81 169 CYS A CA 1
ATOM 1244 C C . CYS A 1 169 ? -8.328 -17.812 -1.12 1 98.81 169 CYS A C 1
ATOM 1246 O O . CYS A 1 169 ? -8.414 -17.578 0.085 1 98.81 169 CYS A O 1
ATOM 1248 N N . VAL A 1 170 ? -9.328 -18.312 -1.824 1 98.75 170 VAL A N 1
ATOM 1249 C CA . VAL A 1 170 ? -10.609 -18.625 -1.208 1 98.75 170 VAL A CA 1
ATOM 1250 C C . VAL A 1 170 ? -10.414 -19.656 -0.093 1 98.75 170 VAL A C 1
ATOM 1252 O O . VAL A 1 170 ? -10.883 -19.453 1.03 1 98.75 170 VAL A O 1
ATOM 1255 N N . GLN A 1 171 ? -9.688 -20.672 -0.395 1 98.62 171 GLN A N 1
ATOM 1256 C CA . GLN A 1 171 ? -9.492 -21.734 0.57 1 98.62 171 GLN A CA 1
ATOM 1257 C C . GLN A 1 171 ? -8.648 -21.266 1.756 1 98.62 171 GLN A C 1
ATOM 1259 O O . GLN A 1 171 ? -8.953 -21.609 2.904 1 98.62 171 GLN A O 1
ATOM 1264 N N . LEU A 1 172 ? -7.574 -20.516 1.474 1 98.62 172 LEU A N 1
ATOM 1265 C CA . LEU A 1 172 ? -6.703 -20.016 2.531 1 98.62 172 LEU A CA 1
ATOM 1266 C C . LEU A 1 172 ? -7.465 -19.094 3.475 1 98.62 172 LEU A C 1
ATOM 1268 O O . LEU A 1 172 ? -7.305 -19.172 4.695 1 98.62 172 LEU A O 1
ATOM 1272 N N . ALA A 1 173 ? -8.242 -18.172 2.893 1 98.75 173 ALA A N 1
ATOM 1273 C CA . ALA A 1 173 ? -9.039 -17.25 3.713 1 98.75 173 ALA A CA 1
ATOM 1274 C C . ALA A 1 173 ? -10.023 -18.031 4.59 1 98.75 173 ALA A C 1
ATOM 1276 O O . ALA A 1 173 ? -10.164 -17.734 5.781 1 98.75 173 ALA A O 1
ATOM 1277 N N . LYS A 1 174 ? -10.664 -19.031 3.975 1 98.31 174 LYS A N 1
ATOM 1278 C CA . LYS A 1 174 ? -11.609 -19.844 4.73 1 98.31 174 LYS A CA 1
ATOM 1279 C C . LYS A 1 174 ? -10.914 -20.609 5.852 1 98.31 174 LYS A C 1
ATOM 1281 O O . LYS A 1 174 ? -11.398 -20.625 6.984 1 98.31 174 LYS A O 1
ATOM 1286 N N . ALA A 1 175 ? -9.82 -21.172 5.547 1 97.44 175 ALA A N 1
ATOM 1287 C CA . ALA A 1 175 ? -9.055 -21.938 6.531 1 97.44 175 ALA A CA 1
ATOM 1288 C C . ALA A 1 175 ? -8.609 -21.047 7.684 1 97.44 175 ALA A C 1
ATOM 1290 O O . ALA A 1 175 ? -8.484 -21.5 8.82 1 97.44 175 ALA A O 1
ATOM 1291 N N . ALA A 1 176 ? -8.422 -19.766 7.43 1 97.62 176 ALA A N 1
ATOM 1292 C CA . ALA A 1 176 ? -7.988 -18.812 8.445 1 97.62 176 ALA A CA 1
ATOM 1293 C C . ALA A 1 176 ? -9.164 -18.375 9.312 1 97.62 176 ALA A C 1
ATOM 1295 O O . ALA A 1 176 ? -8.969 -17.719 10.344 1 97.62 176 ALA A O 1
ATOM 1296 N N . GLY A 1 177 ? -10.352 -18.703 8.875 1 98.19 177 GLY A N 1
ATOM 1297 C CA . GLY A 1 177 ? -11.539 -18.328 9.641 1 98.19 177 GLY A CA 1
ATOM 1298 C C . GLY A 1 177 ? -12.156 -17.016 9.172 1 98.19 177 GLY A C 1
ATOM 1299 O O . GLY A 1 177 ? -12.93 -16.406 9.906 1 98.19 177 GLY A O 1
ATOM 1300 N N . ALA A 1 178 ? -11.859 -16.578 7.992 1 98.62 178 ALA A N 1
ATOM 1301 C CA . ALA A 1 178 ? -12.383 -15.328 7.457 1 98.62 178 ALA A CA 1
ATOM 1302 C C . ALA A 1 178 ? -13.742 -15.547 6.797 1 98.62 178 ALA A C 1
ATOM 1304 O O . ALA A 1 178 ? -14.141 -16.688 6.527 1 98.62 178 ALA A O 1
ATOM 1305 N N . TYR A 1 179 ? -14.5 -14.508 6.66 1 98.75 179 TYR A N 1
ATOM 1306 C CA . TYR A 1 179 ? -15.688 -14.461 5.812 1 98.75 179 TYR A CA 1
ATOM 1307 C C . TYR A 1 179 ? -15.312 -14.125 4.371 1 98.75 179 TYR A C 1
ATOM 1309 O O . TYR A 1 179 ? -14.844 -13.016 4.094 1 98.75 179 TYR A O 1
ATOM 1317 N N . VAL A 1 180 ? -15.578 -15.039 3.439 1 98.88 180 VAL A N 1
ATOM 1318 C CA . VAL A 1 180 ? -15 -14.945 2.102 1 98.88 180 VAL A CA 1
ATOM 1319 C C . VAL A 1 180 ? -16.062 -14.516 1.104 1 98.88 180 VAL A C 1
ATOM 1321 O O . VAL A 1 180 ? -17.094 -15.195 0.953 1 98.88 180 VAL A O 1
ATOM 1324 N N . ILE A 1 181 ? -15.812 -13.406 0.435 1 98.88 181 ILE A N 1
ATOM 1325 C CA . ILE A 1 181 ? -16.625 -12.898 -0.663 1 98.88 181 ILE A CA 1
ATOM 1326 C C . ILE A 1 181 ? -15.898 -13.102 -1.987 1 98.88 181 ILE A C 1
ATOM 1328 O O . ILE A 1 181 ? -14.953 -12.383 -2.303 1 98.88 181 ILE A O 1
ATOM 1332 N N . ALA A 1 182 ? -16.344 -14.039 -2.797 1 98.81 182 ALA A N 1
ATOM 1333 C CA . ALA A 1 182 ? -15.68 -14.359 -4.055 1 98.81 182 ALA A CA 1
ATOM 1334 C C . ALA A 1 182 ? -16.391 -13.719 -5.238 1 98.81 182 ALA A C 1
ATOM 1336 O O . ALA A 1 182 ? -17.625 -13.812 -5.355 1 98.81 182 ALA A O 1
ATOM 1337 N N . CYS A 1 183 ? -15.648 -13.07 -6.051 1 98.38 183 CYS A N 1
ATOM 1338 C CA . CYS A 1 183 ? -16.203 -12.523 -7.281 1 98.38 183 CYS A CA 1
ATOM 1339 C C . CYS A 1 183 ? -16.031 -13.5 -8.438 1 98.38 183 CYS A C 1
ATOM 1341 O O . CYS A 1 183 ? -14.938 -14.023 -8.648 1 98.38 183 CYS A O 1
ATOM 1343 N N . ALA A 1 184 ? -17.078 -13.727 -9.18 1 96.38 184 ALA A N 1
ATOM 1344 C CA . ALA A 1 184 ? -17.078 -14.695 -10.266 1 96.38 184 ALA A CA 1
ATOM 1345 C C . ALA A 1 184 ? -17.797 -14.141 -11.492 1 96.38 184 ALA A C 1
ATOM 1347 O O . ALA A 1 184 ? -18.656 -13.266 -11.375 1 96.38 184 ALA A O 1
ATOM 1348 N N . GLY A 1 185 ? -17.422 -14.68 -12.594 1 95.38 185 GLY A N 1
ATOM 1349 C CA . GLY A 1 185 ? -18 -14.195 -13.836 1 95.38 185 GLY A CA 1
ATOM 1350 C C . GLY A 1 185 ? -19.266 -14.922 -14.227 1 95.38 185 GLY A C 1
ATOM 1351 O O . GLY A 1 185 ? -20.016 -14.469 -15.102 1 95.38 185 GLY A O 1
ATOM 1352 N N . SER A 1 186 ? -19.531 -16.062 -13.633 1 95.5 186 SER A N 1
ATOM 1353 C CA . SER A 1 186 ? -20.734 -16.844 -13.938 1 95.5 186 SER A CA 1
ATOM 1354 C C . SER A 1 186 ? -21.297 -17.5 -12.688 1 95.5 186 SER A C 1
ATOM 1356 O O . SER A 1 186 ? -20.594 -17.672 -11.695 1 95.5 186 SER A O 1
ATOM 1358 N N . ALA A 1 187 ? -22.562 -17.875 -12.797 1 96.75 187 ALA A N 1
ATOM 1359 C CA . ALA A 1 187 ? -23.219 -18.547 -11.68 1 96.75 187 ALA A CA 1
ATOM 1360 C C . ALA A 1 187 ? -22.594 -19.906 -11.406 1 96.75 187 ALA A C 1
ATOM 1362 O O . ALA A 1 187 ? -22.453 -20.312 -10.242 1 96.75 187 ALA A O 1
ATOM 1363 N N . GLU A 1 188 ? -22.234 -20.531 -12.445 1 96.25 188 GLU A N 1
ATOM 1364 C CA . GLU A 1 188 ? -21.594 -21.844 -12.305 1 96.25 188 GLU A CA 1
ATOM 1365 C C . GLU A 1 188 ? -20.297 -21.75 -11.516 1 96.25 188 GLU A C 1
ATOM 1367 O O . GLU A 1 188 ? -20.078 -22.516 -10.578 1 96.25 188 GLU A O 1
ATOM 1372 N N . LYS A 1 189 ? -19.5 -20.812 -11.883 1 95.94 189 LYS A N 1
ATOM 1373 C CA . LYS A 1 189 ? -18.25 -20.609 -11.164 1 95.94 189 LYS A CA 1
ATOM 1374 C C . LYS A 1 189 ? -18.516 -20.203 -9.711 1 95.94 189 LYS A C 1
ATOM 1376 O O . LYS A 1 189 ? -17.812 -20.641 -8.805 1 95.94 189 LYS A O 1
ATOM 1381 N N . GLY A 1 190 ? -19.562 -19.375 -9.586 1 97.56 190 GLY A N 1
ATOM 1382 C CA . GLY A 1 190 ? -19.938 -18.969 -8.242 1 97.56 190 GLY A CA 1
ATOM 1383 C C . GLY A 1 190 ? -20.297 -20.125 -7.336 1 97.56 190 GLY A C 1
ATOM 1384 O O . GLY A 1 190 ? -19.859 -20.188 -6.188 1 97.56 190 GLY A O 1
ATOM 1385 N N . GLU A 1 191 ? -21.094 -21.016 -7.848 1 97.81 191 GLU A N 1
ATOM 1386 C CA . GLU A 1 191 ? -21.516 -22.188 -7.09 1 97.81 191 GLU A CA 1
ATOM 1387 C C . GLU A 1 191 ? -20.312 -23.047 -6.691 1 97.81 191 GLU A C 1
ATOM 1389 O O . GLU A 1 191 ? -20.219 -23.516 -5.559 1 97.81 191 GLU A O 1
ATOM 1394 N N . ARG A 1 192 ? -19.438 -23.156 -7.586 1 96.69 192 ARG A N 1
ATOM 1395 C CA . ARG A 1 192 ? -18.234 -23.938 -7.309 1 96.69 192 ARG A CA 1
ATOM 1396 C C . ARG A 1 192 ? -17.375 -23.266 -6.238 1 96.69 192 ARG A C 1
ATOM 1398 O O . ARG A 1 192 ? -16.797 -23.938 -5.387 1 96.69 192 ARG A O 1
ATOM 1405 N N . LEU A 1 193 ? -17.297 -21.984 -6.309 1 98.19 193 LEU A N 1
ATOM 1406 C CA . LEU A 1 193 ? -16.516 -21.25 -5.32 1 98.19 193 LEU A CA 1
ATOM 1407 C C . LEU A 1 193 ? -17.141 -21.375 -3.932 1 98.19 193 LEU A C 1
ATOM 1409 O O . LEU A 1 193 ? -16.422 -21.469 -2.932 1 98.19 193 LEU A O 1
ATOM 1413 N N . MET A 1 194 ? -18.453 -21.438 -3.885 1 98.38 194 MET A N 1
ATOM 1414 C CA . MET A 1 194 ? -19.125 -21.656 -2.611 1 98.38 194 MET A CA 1
ATOM 1415 C C . MET A 1 194 ? -18.812 -23.047 -2.064 1 98.38 194 MET A C 1
ATOM 1417 O O . MET A 1 194 ? -18.594 -23.203 -0.861 1 98.38 194 MET A O 1
ATOM 1421 N N . GLU A 1 195 ? -18.688 -23.984 -2.939 1 97.12 195 GLU A N 1
ATOM 1422 C CA . GLU A 1 195 ? -18.359 -25.344 -2.545 1 97.12 195 GLU A CA 1
ATOM 1423 C C . GLU A 1 195 ? -16.953 -25.422 -1.967 1 97.12 195 GLU A C 1
ATOM 1425 O O . GLU A 1 195 ? -16.688 -26.234 -1.082 1 97.12 195 GLU A O 1
ATOM 1430 N N . ILE A 1 196 ? -16.172 -24.531 -2.391 1 95.94 196 ILE A N 1
ATOM 1431 C CA . ILE A 1 196 ? -14.766 -24.609 -2.027 1 95.94 196 ILE A CA 1
ATOM 1432 C C . ILE A 1 196 ? -14.516 -23.797 -0.76 1 95.94 196 ILE A C 1
ATOM 1434 O O . ILE A 1 196 ? -13.484 -23.969 -0.104 1 95.94 196 ILE A O 1
ATOM 1438 N N . GLY A 1 197 ? -15.445 -22.859 -0.497 1 97.12 197 GLY A N 1
ATOM 1439 C CA . GLY A 1 197 ? -15.234 -22.219 0.792 1 97.12 197 GLY A CA 1
ATOM 1440 C C . GLY A 1 197 ? -15.766 -20.797 0.846 1 97.12 197 GLY A C 1
ATOM 1441 O O . GLY A 1 197 ? -15.875 -20.219 1.924 1 97.12 197 GLY A O 1
ATOM 1442 N N . ALA A 1 198 ? -16.141 -20.234 -0.282 1 98.62 198 ALA A N 1
ATOM 1443 C CA . ALA A 1 198 ? -16.688 -18.891 -0.268 1 98.62 198 ALA A CA 1
ATOM 1444 C C . ALA A 1 198 ? -17.969 -18.828 0.54 1 98.62 198 ALA A C 1
ATOM 1446 O O . ALA A 1 198 ? -18.797 -19.734 0.477 1 98.62 198 ALA A O 1
ATOM 1447 N N . ASP A 1 199 ? -18.141 -17.781 1.297 1 98.75 199 ASP A N 1
ATOM 1448 C CA . ASP A 1 199 ? -19.375 -17.578 2.061 1 98.75 199 ASP A CA 1
ATOM 1449 C C . ASP A 1 199 ? -20.453 -16.906 1.213 1 98.75 199 ASP A C 1
ATOM 1451 O O . ASP A 1 199 ? -21.641 -17.109 1.441 1 98.75 199 ASP A O 1
ATOM 1455 N N . GLU A 1 200 ? -20 -16.109 0.323 1 98.06 200 GLU A N 1
ATOM 1456 C CA . GLU A 1 200 ? -20.906 -15.516 -0.651 1 98.06 200 GLU A CA 1
ATOM 1457 C C . GLU A 1 200 ? -20.188 -15.203 -1.962 1 98.06 200 GLU A C 1
ATOM 1459 O O . GLU A 1 200 ? -18.953 -15.242 -2.027 1 98.06 200 GLU A O 1
ATOM 1464 N N . VAL A 1 201 ? -21.016 -14.953 -3.031 1 98.56 201 VAL A N 1
ATOM 1465 C CA . VAL A 1 201 ? -20.484 -14.703 -4.367 1 98.56 201 VAL A CA 1
ATOM 1466 C C . VAL A 1 201 ? -21.094 -13.422 -4.934 1 98.56 201 VAL A C 1
ATOM 1468 O O . VAL A 1 201 ? -22.266 -13.125 -4.703 1 98.56 201 VAL A O 1
ATOM 1471 N N . ILE A 1 202 ? -20.266 -12.633 -5.555 1 98.69 202 ILE A N 1
ATOM 1472 C CA . ILE A 1 202 ? -20.703 -11.516 -6.371 1 98.69 202 ILE A CA 1
ATOM 1473 C C . ILE A 1 202 ? -20.422 -11.805 -7.844 1 98.69 202 ILE A C 1
ATOM 1475 O O . ILE A 1 202 ? -19.281 -12.047 -8.227 1 98.69 202 ILE A O 1
ATOM 1479 N N . LEU A 1 203 ? -21.453 -11.805 -8.672 1 98.25 203 LEU A N 1
ATOM 1480 C CA . LEU A 1 203 ? -21.297 -12.031 -10.109 1 98.25 203 LEU A CA 1
ATOM 1481 C C . LEU A 1 203 ? -21.047 -10.719 -10.836 1 98.25 203 LEU A C 1
ATOM 1483 O O . LEU A 1 203 ? -21.984 -9.992 -11.172 1 98.25 203 LEU A O 1
ATOM 1487 N N . TYR A 1 204 ? -19.766 -10.5 -11.148 1 96 204 TYR A N 1
ATOM 1488 C CA . TYR A 1 204 ? -19.375 -9.172 -11.594 1 96 204 TYR A CA 1
ATOM 1489 C C . TYR A 1 204 ? -19.844 -8.914 -13.023 1 96 204 TYR A C 1
ATOM 1491 O O . TYR A 1 204 ? -19.797 -7.781 -13.508 1 96 204 TYR A O 1
ATOM 1499 N N . ASN A 1 205 ? -20.297 -9.945 -13.781 1 96.06 205 ASN A N 1
ATOM 1500 C CA . ASN A 1 205 ? -20.875 -9.742 -15.102 1 96.06 205 ASN A CA 1
ATOM 1501 C C . ASN A 1 205 ? -22.328 -9.289 -15 1 96.06 205 ASN A C 1
ATOM 1503 O O . ASN A 1 205 ? -22.906 -8.82 -15.984 1 96.06 205 ASN A O 1
ATOM 1507 N N . GLU A 1 206 ? -22.891 -9.438 -13.844 1 97.31 206 GLU A N 1
ATOM 1508 C CA . GLU A 1 206 ? -24.297 -9.102 -13.648 1 97.31 206 GLU A CA 1
ATOM 1509 C C . GLU A 1 206 ? -24.453 -7.801 -12.867 1 97.31 206 GLU A C 1
ATOM 1511 O O . GLU A 1 206 ? -25.422 -7.066 -13.062 1 97.31 206 GLU A O 1
ATOM 1516 N N . VAL A 1 207 ? -23.547 -7.559 -11.977 1 97.75 207 VAL A N 1
ATOM 1517 C CA . VAL A 1 207 ? -23.609 -6.359 -11.148 1 97.75 207 VAL A CA 1
ATOM 1518 C C . VAL A 1 207 ? -22.219 -5.738 -11.039 1 97.75 207 VAL A C 1
ATOM 1520 O O . VAL A 1 207 ? -21.203 -6.41 -11.281 1 97.75 207 VAL A O 1
ATOM 1523 N N . ASP A 1 208 ? -22.203 -4.449 -10.664 1 97.94 208 ASP A N 1
ATOM 1524 C CA . ASP A 1 208 ? -20.938 -3.799 -10.305 1 97.94 208 ASP A CA 1
ATOM 1525 C C . ASP A 1 208 ? -20.422 -4.316 -8.961 1 97.94 208 ASP A C 1
ATOM 1527 O O . ASP A 1 208 ? -21.078 -4.156 -7.934 1 97.94 208 ASP A O 1
ATOM 1531 N N . PHE A 1 209 ? -19.297 -4.906 -8.938 1 98 209 PHE A N 1
ATOM 1532 C CA . PHE A 1 209 ? -18.875 -5.621 -7.738 1 98 209 PHE A CA 1
ATOM 1533 C C . PHE A 1 209 ? -18.656 -4.656 -6.582 1 98 209 PHE A C 1
ATOM 1535 O O . PHE A 1 209 ? -18.922 -4.996 -5.426 1 98 209 PHE A O 1
ATOM 1542 N N . MET A 1 210 ? -18.109 -3.439 -6.914 1 98.12 210 MET A N 1
ATOM 1543 C CA . MET A 1 210 ? -17.891 -2.459 -5.855 1 98.12 210 MET A CA 1
ATOM 1544 C C . MET A 1 210 ? -19.203 -2.041 -5.207 1 98.12 210 MET A C 1
ATOM 1546 O O . MET A 1 210 ? -19.328 -2.043 -3.982 1 98.12 210 MET A O 1
ATOM 1550 N N . GLN A 1 211 ? -20.156 -1.674 -6.004 1 97.88 211 GLN A N 1
ATOM 1551 C CA . GLN A 1 211 ? -21.453 -1.244 -5.496 1 97.88 211 GLN A CA 1
ATOM 1552 C C . GLN A 1 211 ? -22.141 -2.359 -4.699 1 97.88 211 GLN A C 1
ATOM 1554 O O . GLN A 1 211 ? -22.719 -2.109 -3.643 1 97.88 211 GLN A O 1
ATOM 1559 N N . GLU A 1 212 ? -22.047 -3.559 -5.25 1 98.19 212 GLU A N 1
ATOM 1560 C CA . GLU A 1 212 ? -22.641 -4.703 -4.566 1 98.19 212 GLU A CA 1
ATOM 1561 C C . GLU A 1 212 ? -21.938 -4.973 -3.234 1 98.19 212 GLU A C 1
ATOM 1563 O O . GLU A 1 212 ? -22.594 -5.211 -2.221 1 98.19 212 GLU A O 1
ATOM 1568 N N . CYS A 1 213 ? -20.672 -4.949 -3.207 1 97.94 213 CYS A N 1
ATOM 1569 C CA . CYS A 1 213 ? -19.906 -5.16 -1.979 1 97.94 213 CYS A CA 1
ATOM 1570 C C . CYS A 1 213 ? -20.266 -4.113 -0.932 1 97.94 213 CYS A C 1
ATOM 1572 O O . CYS A 1 213 ? -20.5 -4.445 0.232 1 97.94 213 CYS A O 1
ATOM 1574 N N . ARG A 1 214 ? -20.328 -2.891 -1.387 1 96.75 214 ARG A N 1
ATOM 1575 C CA . ARG A 1 214 ? -20.656 -1.8 -0.474 1 96.75 214 ARG A CA 1
ATOM 1576 C C . ARG A 1 214 ? -22.078 -1.937 0.053 1 96.75 214 ARG A C 1
ATOM 1578 O O . ARG A 1 214 ? -22.344 -1.621 1.213 1 96.75 214 ARG A O 1
ATOM 1585 N N . ALA A 1 215 ? -22.984 -2.34 -0.799 1 96.44 215 ALA A N 1
ATOM 1586 C CA . ALA A 1 215 ? -24.375 -2.535 -0.383 1 96.44 215 ALA A CA 1
ATOM 1587 C C . ALA A 1 215 ? -24.469 -3.609 0.695 1 96.44 215 ALA A C 1
ATOM 1589 O O . ALA A 1 215 ? -25.234 -3.469 1.65 1 96.44 215 ALA A O 1
ATOM 1590 N N . ARG A 1 216 ? -23.656 -4.637 0.536 1 96.81 216 ARG A N 1
ATOM 1591 C CA . ARG A 1 216 ? -23.75 -5.781 1.433 1 96.81 216 ARG A CA 1
ATOM 1592 C C . ARG A 1 216 ? -22.922 -5.566 2.693 1 96.81 216 ARG A C 1
ATOM 1594 O O . ARG A 1 216 ? -23.312 -6.012 3.777 1 96.81 216 ARG A O 1
ATOM 1601 N N . HIS A 1 217 ? -21.797 -4.887 2.582 1 96.44 217 HIS A N 1
ATOM 1602 C CA . HIS A 1 217 ? -20.828 -4.883 3.676 1 96.44 217 HIS A CA 1
ATOM 1603 C C . HIS A 1 217 ? -20.484 -3.457 4.09 1 96.44 217 HIS A C 1
ATOM 1605 O O . HIS A 1 217 ? -19.609 -3.252 4.945 1 96.44 217 HIS A O 1
ATOM 1611 N N . GLY A 1 218 ? -21.125 -2.482 3.48 1 93.31 218 GLY A N 1
ATOM 1612 C CA . GLY A 1 218 ? -20.938 -1.094 3.871 1 93.31 218 GLY A CA 1
ATOM 1613 C C . GLY A 1 218 ? -19.875 -0.382 3.07 1 93.31 218 GLY A C 1
ATOM 1614 O O . GLY A 1 218 ? -18.984 -1.024 2.5 1 93.31 218 GLY A O 1
ATOM 1615 N N . LYS A 1 219 ? -20.031 0.959 3.057 1 88.69 219 LYS A N 1
ATOM 1616 C CA . LYS A 1 219 ? -19.031 1.841 2.451 1 88.69 219 LYS A CA 1
ATOM 1617 C C . LYS A 1 219 ? -18.031 2.344 3.494 1 88.69 219 LYS A C 1
ATOM 1619 O O . LYS A 1 219 ? -18.422 2.674 4.617 1 88.69 219 LYS A O 1
ATOM 1624 N N . PRO A 1 220 ? -16.781 2.371 2.998 1 84.56 220 PRO A N 1
ATOM 1625 C CA . PRO A 1 220 ? -15.812 2.904 3.969 1 84.56 220 PRO A CA 1
ATOM 1626 C C . PRO A 1 220 ? -16.172 4.312 4.438 1 84.56 220 PRO A C 1
ATOM 1628 O O . PRO A 1 220 ? -16.641 5.129 3.643 1 84.56 220 PRO A O 1
ATOM 1631 N N . ARG A 1 221 ? -16.078 4.535 5.684 1 78.56 221 ARG A N 1
ATOM 1632 C CA . ARG A 1 221 ? -16.328 5.84 6.285 1 78.56 221 ARG A CA 1
ATOM 1633 C C . ARG A 1 221 ? -15.133 6.305 7.105 1 78.56 221 ARG A C 1
ATOM 1635 O O . ARG A 1 221 ? -14.375 5.484 7.621 1 78.56 221 ARG A O 1
ATOM 1642 N N . ALA A 1 222 ? -14.984 7.637 7.035 1 70.94 222 ALA A N 1
ATOM 1643 C CA . ALA A 1 222 ? -13.953 8.211 7.887 1 70.94 222 ALA A CA 1
ATOM 1644 C C . ALA A 1 222 ? -14.5 8.539 9.273 1 70.94 222 ALA A C 1
ATOM 1646 O O . ALA A 1 222 ? -15.711 8.648 9.461 1 70.94 222 ALA A O 1
ATOM 1647 N N . GLY A 1 223 ? -13.711 8.602 10.188 1 63.81 223 GLY A N 1
ATOM 1648 C CA . GLY A 1 223 ? -14.094 9.07 11.508 1 63.81 223 GLY A CA 1
ATOM 1649 C C . GLY A 1 223 ? -14.758 7.992 12.352 1 63.81 223 GLY A C 1
ATOM 1650 O O . GLY A 1 223 ? -14.43 6.812 12.227 1 63.81 223 GLY A O 1
ATOM 1651 N N . LYS A 1 224 ? -15.688 8.273 13.258 1 57.34 224 LYS A N 1
ATOM 1652 C CA . LYS A 1 224 ? -16.328 7.418 14.258 1 57.34 224 LYS A CA 1
ATOM 1653 C C . LYS A 1 224 ? -17.281 6.43 13.602 1 57.34 224 LYS A C 1
ATOM 1655 O O . LYS A 1 224 ? -17.578 5.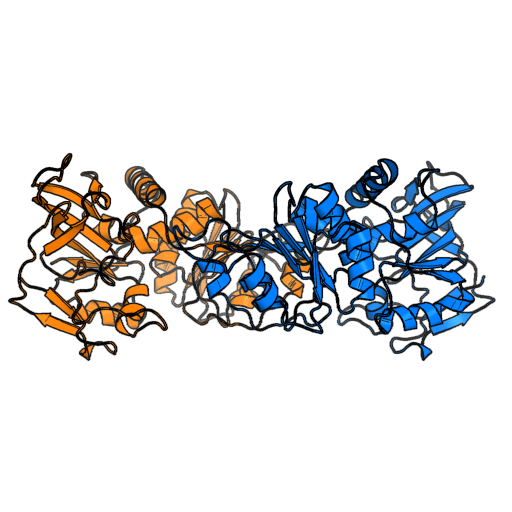371 14.164 1 57.34 224 LYS A O 1
ATOM 1660 N N . ALA A 1 225 ? -17.844 6.773 12.43 1 55.91 225 ALA A N 1
ATOM 1661 C CA . ALA A 1 225 ? -18.844 5.938 11.766 1 55.91 225 ALA A CA 1
ATOM 1662 C C . ALA A 1 225 ? -18.188 4.785 11.016 1 55.91 225 ALA A C 1
ATOM 1664 O O . ALA A 1 225 ? -18.844 4.039 10.297 1 55.91 225 ALA A O 1
ATOM 1665 N N . SER A 1 226 ? -16.844 4.57 11.234 1 62.81 226 SER A N 1
ATOM 1666 C CA . SER A 1 226 ? -16.062 3.66 10.414 1 62.81 226 SER A CA 1
ATOM 1667 C C . SER A 1 226 ? -16.25 2.213 10.859 1 62.81 226 SER A C 1
ATOM 1669 O O . SER A 1 226 ? -15.922 1.282 10.117 1 62.81 226 SER A O 1
ATOM 1671 N N . LYS A 1 227 ? -16.922 2.076 11.898 1 65.31 227 LYS A N 1
ATOM 1672 C CA . LYS A 1 227 ? -16.844 0.706 12.398 1 65.31 227 LYS A CA 1
ATOM 1673 C C . LYS A 1 227 ? -17.75 -0.221 11.594 1 65.31 227 LYS A C 1
ATOM 1675 O O . LYS A 1 227 ? -18.938 0.042 11.438 1 65.31 227 LYS A O 1
ATOM 1680 N N . GLY A 1 228 ? -17.125 -1.145 10.984 1 70 228 GLY A N 1
ATOM 1681 C CA . GLY A 1 228 ? -17.766 -2.299 10.367 1 70 228 GLY A CA 1
ATOM 1682 C C . GLY A 1 228 ? -18.109 -2.092 8.906 1 70 228 GLY A C 1
ATOM 1683 O O . GLY A 1 228 ? -18.688 -2.971 8.266 1 70 228 GLY A O 1
ATOM 1684 N N . ALA A 1 229 ? -17.719 -0.893 8.469 1 88.69 229 ALA A N 1
ATOM 1685 C CA . ALA A 1 229 ? -18.062 -0.665 7.062 1 88.69 229 ALA A CA 1
ATOM 1686 C C . ALA A 1 229 ? -16.875 -0.919 6.156 1 88.69 229 ALA A C 1
ATOM 1688 O O . ALA A 1 229 ? -15.781 -0.398 6.398 1 88.69 229 ALA A O 1
ATOM 1689 N N . GLY A 1 230 ? -17.125 -1.751 5.211 1 95.31 230 GLY A N 1
ATOM 1690 C CA . GLY A 1 230 ? -16.094 -2.145 4.266 1 95.31 230 GLY A CA 1
ATOM 1691 C C . GLY A 1 230 ? -15.477 -3.494 4.582 1 95.31 230 GLY A C 1
ATOM 1692 O O . GLY A 1 230 ? -15.781 -4.094 5.617 1 95.31 230 GLY A O 1
ATOM 1693 N N . VAL A 1 231 ? -14.68 -3.967 3.738 1 98.06 231 VAL A N 1
ATOM 1694 C CA . VAL A 1 231 ? -14.023 -5.254 3.939 1 98.06 231 VAL A CA 1
ATOM 1695 C C . VAL A 1 231 ? -12.609 -5.035 4.461 1 98.06 231 VAL A C 1
ATOM 1697 O O . VAL A 1 231 ? -12.055 -3.943 4.328 1 98.06 231 VAL A O 1
ATOM 1700 N N . ASP A 1 232 ? -12.055 -6.082 5.105 1 98.12 232 ASP A N 1
ATOM 1701 C CA . ASP A 1 232 ? -10.742 -5.992 5.75 1 98.12 232 ASP A CA 1
ATOM 1702 C C . ASP A 1 232 ? -9.617 -6.148 4.727 1 98.12 232 ASP A C 1
ATOM 1704 O O . ASP A 1 232 ? -8.555 -5.547 4.875 1 98.12 232 ASP A O 1
ATOM 1708 N N . MET A 1 233 ? -9.875 -6.973 3.73 1 98.81 233 MET A N 1
ATOM 1709 C CA . MET A 1 233 ? -8.852 -7.285 2.74 1 98.81 233 MET A CA 1
ATOM 1710 C C . MET A 1 233 ? -9.469 -7.477 1.359 1 98.81 233 MET A C 1
ATOM 1712 O O . MET A 1 233 ? -10.523 -8.094 1.229 1 98.81 233 MET A O 1
ATOM 1716 N N . VAL A 1 234 ? -8.836 -6.91 0.395 1 98.94 234 VAL A N 1
ATOM 1717 C CA . VAL A 1 234 ? -9.164 -7.188 -0.999 1 98.94 234 VAL A CA 1
ATOM 1718 C C . VAL A 1 234 ? -7.98 -7.852 -1.692 1 98.94 234 VAL A C 1
ATOM 1720 O O . VAL A 1 234 ? -6.844 -7.383 -1.58 1 98.94 234 VAL A O 1
ATOM 1723 N N . VAL A 1 235 ? -8.234 -8.961 -2.305 1 98.94 235 VAL A N 1
ATOM 1724 C CA . VAL A 1 235 ? -7.266 -9.602 -3.189 1 98.94 235 VAL A CA 1
ATOM 1725 C C . VAL A 1 235 ? -7.504 -9.148 -4.629 1 98.94 235 VAL A C 1
ATOM 1727 O O . VAL A 1 235 ? -8.547 -9.438 -5.215 1 98.94 235 VAL A O 1
ATOM 1730 N N . ASN A 1 236 ? -6.543 -8.422 -5.156 1 98.81 236 ASN A N 1
ATOM 1731 C CA . ASN A 1 236 ? -6.688 -7.93 -6.527 1 98.81 236 ASN A CA 1
ATOM 1732 C C . ASN A 1 236 ? -5.371 -8.016 -7.293 1 98.81 236 ASN A C 1
ATOM 1734 O O . ASN A 1 236 ? -4.578 -7.07 -7.273 1 98.81 236 ASN A O 1
ATOM 1738 N N . PHE A 1 237 ? -5.238 -9.109 -7.961 1 97.81 237 PHE A N 1
ATOM 1739 C CA . PHE A 1 237 ? -4.094 -9.258 -8.852 1 97.81 237 PHE A CA 1
ATOM 1740 C C . PHE A 1 237 ? -4.527 -9.164 -10.312 1 97.81 237 PHE A C 1
ATOM 1742 O O . PHE A 1 237 ? -3.803 -9.594 -11.211 1 97.81 237 PHE A O 1
ATOM 1749 N N . THR A 1 238 ? -5.766 -8.695 -10.594 1 95.31 238 THR A N 1
ATOM 1750 C CA . THR A 1 238 ? -6.242 -8.398 -11.938 1 95.31 238 THR A CA 1
ATOM 1751 C C . THR A 1 238 ? -5.789 -7.008 -12.375 1 95.31 238 THR A C 1
ATOM 1753 O O . THR A 1 238 ? -5.336 -6.82 -13.5 1 95.31 238 THR A O 1
ATOM 1756 N N . GLY A 1 239 ? -5.902 -5.992 -11.406 1 97.38 239 GLY A N 1
ATOM 1757 C CA . GLY A 1 239 ? -5.57 -4.613 -11.727 1 97.38 239 GLY A CA 1
ATOM 1758 C C . GLY A 1 239 ? -6.582 -3.947 -12.641 1 97.38 239 GLY A C 1
ATOM 1759 O O . GLY A 1 239 ? -7.789 -4.117 -12.461 1 97.38 239 GLY A O 1
ATOM 1760 N N . GLY A 1 240 ? -6.105 -3.123 -13.539 1 97.38 240 GLY A N 1
ATOM 1761 C CA . GLY A 1 240 ? -6.98 -2.48 -14.508 1 97.38 240 GLY A CA 1
ATOM 1762 C C . GLY A 1 240 ? -8.125 -1.724 -13.867 1 97.38 240 GLY A C 1
ATOM 1763 O O . GLY A 1 240 ? -7.938 -1.032 -12.859 1 97.38 240 GLY A O 1
ATOM 1764 N N . ASP A 1 241 ? -9.297 -1.93 -14.414 1 97.19 241 ASP A N 1
ATOM 1765 C CA . ASP A 1 241 ? -10.461 -1.135 -14.055 1 97.19 241 ASP A CA 1
ATOM 1766 C C . ASP A 1 241 ? -10.953 -1.493 -12.648 1 97.19 241 ASP A C 1
ATOM 1768 O O . ASP A 1 241 ? -11.711 -0.735 -12.039 1 97.19 241 ASP A O 1
ATOM 1772 N N . SER A 1 242 ? -10.547 -2.617 -12.148 1 98.12 242 SER A N 1
ATOM 1773 C CA . SER A 1 242 ? -11.023 -3.053 -10.844 1 98.12 242 SER A CA 1
ATOM 1774 C C . SER A 1 242 ? -10.18 -2.471 -9.719 1 98.12 242 SER A C 1
ATOM 1776 O O . SER A 1 242 ? -10.539 -2.574 -8.539 1 98.12 242 SER A O 1
ATOM 1778 N N . TRP A 1 243 ? -9.109 -1.81 -10.062 1 98.62 243 TRP A N 1
ATOM 1779 C CA . TRP A 1 243 ? -8.117 -1.395 -9.07 1 98.62 243 TRP A CA 1
ATOM 1780 C C . TRP A 1 243 ? -8.719 -0.384 -8.102 1 98.62 243 TRP A C 1
ATOM 1782 O O . TRP A 1 243 ? -8.852 -0.664 -6.902 1 98.62 243 TRP A O 1
ATOM 1792 N N . VAL A 1 244 ? -9.195 0.716 -8.555 1 98.5 244 VAL A N 1
ATOM 1793 C CA . VAL A 1 244 ? -9.688 1.789 -7.695 1 98.5 244 VAL A CA 1
ATOM 1794 C C . VAL A 1 244 ? -10.984 1.357 -7.016 1 98.5 244 VAL A C 1
ATOM 1796 O O . VAL A 1 244 ? -11.164 1.578 -5.816 1 98.5 244 VAL A O 1
ATOM 1799 N N . PRO A 1 245 ? -11.906 0.683 -7.727 1 98.38 245 PRO A N 1
ATOM 1800 C CA . PRO A 1 245 ? -13.086 0.16 -7.035 1 98.38 245 PRO A CA 1
ATOM 1801 C C . PRO A 1 245 ? -12.727 -0.748 -5.859 1 98.38 245 PRO A C 1
ATOM 1803 O O . PRO A 1 245 ? -13.453 -0.787 -4.863 1 98.38 245 PRO A O 1
ATOM 1806 N N . SER A 1 246 ? -11.602 -1.477 -5.926 1 98.56 246 SER A N 1
ATOM 1807 C CA . SER A 1 246 ? -11.148 -2.312 -4.82 1 98.56 246 SER A CA 1
ATOM 1808 C C . SER A 1 246 ? -10.797 -1.469 -3.6 1 98.56 246 SER A C 1
ATOM 1810 O O . SER A 1 246 ? -11.133 -1.826 -2.471 1 98.56 246 SER A O 1
ATOM 1812 N N . LEU A 1 247 ? -10.141 -0.343 -3.832 1 98.25 247 LEU A N 1
ATOM 1813 C CA . LEU A 1 247 ? -9.805 0.564 -2.742 1 98.25 247 LEU A CA 1
ATOM 1814 C C . LEU A 1 247 ? -11.055 1.055 -2.031 1 98.25 247 LEU A C 1
ATOM 1816 O O . LEU A 1 247 ? -11.078 1.176 -0.803 1 98.25 247 LEU A O 1
ATOM 1820 N N . LYS A 1 248 ? -12.07 1.237 -2.791 1 97.5 248 LYS A N 1
ATOM 1821 C CA . LYS A 1 248 ? -13.297 1.86 -2.303 1 97.5 248 LYS A CA 1
ATOM 1822 C C . LYS A 1 248 ? -14.156 0.857 -1.539 1 97.5 248 LYS A C 1
ATOM 1824 O O . LYS A 1 248 ? -15.188 1.22 -0.98 1 97.5 248 LYS A O 1
ATOM 1829 N N . CYS A 1 249 ? -13.703 -0.395 -1.493 1 98.06 249 CYS A N 1
ATOM 1830 C CA . CYS A 1 249 ? -14.406 -1.429 -0.743 1 98.06 249 CYS A CA 1
ATOM 1831 C C . CYS A 1 249 ? -13.781 -1.629 0.631 1 98.06 249 CYS A C 1
ATOM 1833 O O . CYS A 1 249 ? -14.375 -2.268 1.503 1 98.06 249 CYS A O 1
ATOM 1835 N N . LEU A 1 250 ? -12.633 -1.106 0.826 1 98.06 250 LEU A N 1
ATOM 1836 C CA . LEU A 1 250 ? -11.859 -1.408 2.023 1 98.06 250 LEU A CA 1
ATOM 1837 C C . LEU A 1 250 ? -12.297 -0.534 3.193 1 98.06 250 LEU A C 1
ATOM 1839 O O . LEU A 1 250 ? -12.555 0.66 3.02 1 98.06 250 LEU A O 1
ATOM 1843 N N . ARG A 1 251 ? -12.336 -1.115 4.34 1 96.5 251 ARG A N 1
ATOM 1844 C CA . ARG A 1 251 ? -12.539 -0.347 5.562 1 96.5 251 ARG A CA 1
ATOM 1845 C C . ARG A 1 251 ? -11.305 0.483 5.902 1 96.5 251 ARG A C 1
ATOM 1847 O O . ARG A 1 251 ? -10.242 0.287 5.316 1 96.5 251 ARG A O 1
ATOM 1854 N N . LYS A 1 252 ? -11.469 1.401 6.852 1 95.44 252 LYS A N 1
ATOM 1855 C CA . LYS A 1 252 ? -10.305 2.107 7.367 1 95.44 252 LYS A CA 1
ATOM 1856 C C . LYS A 1 252 ? -9.258 1.129 7.895 1 95.44 252 LYS A C 1
ATOM 1858 O O . LYS A 1 252 ? -9.578 0.22 8.664 1 95.44 252 LYS A O 1
ATOM 1863 N N . GLY A 1 253 ? -8.039 1.304 7.43 1 95.44 253 GLY A N 1
ATOM 1864 C CA . GLY A 1 253 ? -6.961 0.433 7.859 1 95.44 253 GLY A CA 1
ATOM 1865 C C . GLY A 1 253 ? -6.91 -0.877 7.094 1 95.44 253 GLY A C 1
ATOM 1866 O O . GLY A 1 253 ? -6.035 -1.711 7.34 1 95.44 253 GLY A O 1
ATOM 1867 N N . GLY A 1 254 ? -7.859 -1.06 6.129 1 97.38 254 GLY A N 1
ATOM 1868 C CA . GLY A 1 254 ? -7.883 -2.283 5.344 1 97.38 254 GLY A CA 1
ATOM 1869 C C . GLY A 1 254 ? -6.703 -2.41 4.398 1 97.38 254 GLY A C 1
ATOM 1870 O O . GLY A 1 254 ? -5.953 -1.451 4.203 1 97.38 254 GLY A O 1
ATOM 1871 N N . ARG A 1 255 ? -6.523 -3.582 3.789 1 98.44 255 ARG A N 1
ATOM 1872 C CA . ARG A 1 255 ? -5.359 -3.762 2.928 1 98.44 255 ARG A CA 1
ATOM 1873 C C . ARG A 1 255 ? -5.746 -4.434 1.614 1 98.44 255 ARG A C 1
ATOM 1875 O O . ARG A 1 255 ? -6.625 -5.297 1.589 1 98.44 255 ARG A O 1
ATOM 1882 N N . LEU A 1 256 ? -5.215 -3.955 0.602 1 98.88 256 LEU A N 1
ATOM 1883 C CA . LEU A 1 256 ? -5.238 -4.586 -0.714 1 98.88 256 LEU A CA 1
ATOM 1884 C C . LEU A 1 256 ? -3.949 -5.355 -0.973 1 98.88 256 LEU A C 1
ATOM 1886 O O . LEU A 1 256 ? -2.855 -4.809 -0.835 1 98.88 256 LEU A O 1
ATOM 1890 N N . VAL A 1 257 ? -4.059 -6.641 -1.287 1 98.94 257 VAL A N 1
ATOM 1891 C CA . VAL A 1 257 ? -2.883 -7.441 -1.614 1 98.94 257 VAL A CA 1
ATOM 1892 C C . VAL A 1 257 ? -2.889 -7.785 -3.102 1 98.94 257 VAL A C 1
ATOM 1894 O O . VAL A 1 257 ? -3.943 -8.055 -3.68 1 98.94 257 VAL A O 1
ATOM 1897 N N . THR A 1 258 ? -1.714 -7.738 -3.715 1 98.88 258 THR A N 1
ATOM 1898 C CA . THR A 1 258 ? -1.628 -8.008 -5.145 1 98.88 258 THR A CA 1
ATOM 1899 C C . THR A 1 258 ? -0.34 -8.758 -5.477 1 98.88 258 THR A C 1
ATOM 1901 O O . THR A 1 258 ? 0.716 -8.469 -4.91 1 98.88 258 THR A O 1
ATOM 1904 N N . CYS A 1 259 ? -0.456 -9.727 -6.355 1 98.31 259 CYS A N 1
ATOM 1905 C CA . CYS A 1 259 ? 0.706 -10.469 -6.84 1 98.31 259 CYS A CA 1
ATOM 1906 C C . CYS A 1 259 ? 0.829 -10.359 -8.352 1 98.31 259 CYS A C 1
ATOM 1908 O O . CYS A 1 259 ? 1.588 -11.109 -8.977 1 98.31 259 CYS A O 1
ATOM 1910 N N . GLY A 1 260 ? 0.037 -9.445 -8.938 1 96.31 260 GLY A N 1
ATOM 1911 C CA . GLY A 1 260 ? 0.031 -9.289 -10.383 1 96.31 260 GLY A CA 1
ATOM 1912 C C . GLY A 1 260 ? -0.973 -8.258 -10.859 1 96.31 260 GLY A C 1
ATOM 1913 O O . GLY A 1 260 ? -1.517 -7.492 -10.062 1 96.31 260 GLY A O 1
ATOM 1914 N N . ALA A 1 261 ? -1.149 -8.242 -12.172 1 95.19 261 ALA A N 1
ATOM 1915 C CA . ALA A 1 261 ? -2.059 -7.312 -12.836 1 95.19 261 ALA A CA 1
ATOM 1916 C C . ALA A 1 261 ? -2.49 -7.84 -14.203 1 95.19 261 ALA A C 1
ATOM 1918 O O . ALA A 1 261 ? -2.246 -7.199 -15.227 1 95.19 261 ALA A O 1
ATOM 1919 N N . THR A 1 262 ? -3.227 -8.844 -14.203 1 91.06 262 THR A N 1
ATOM 1920 C CA . THR A 1 262 ? -3.514 -9.617 -15.406 1 91.06 262 THR A CA 1
ATOM 1921 C C . THR A 1 262 ? -4.41 -8.82 -16.359 1 91.06 262 THR A C 1
ATOM 1923 O O . THR A 1 262 ? -4.418 -9.07 -17.562 1 91.06 262 THR A O 1
ATOM 1926 N N . ALA A 1 263 ? -5.191 -7.887 -15.852 1 92.06 263 ALA A N 1
ATOM 1927 C CA . ALA A 1 263 ? -6.109 -7.117 -16.688 1 92.06 263 ALA A CA 1
ATOM 1928 C C . ALA A 1 263 ? -5.57 -5.715 -16.938 1 92.06 263 ALA A C 1
ATOM 1930 O O . ALA A 1 263 ? -6.234 -4.895 -17.578 1 92.06 263 ALA A O 1
ATOM 1931 N N . GLY A 1 264 ? -4.441 -5.402 -16.391 1 94.75 264 GLY A N 1
ATOM 1932 C CA . GLY A 1 264 ? -3.809 -4.109 -16.578 1 94.75 264 GLY A CA 1
ATOM 1933 C C . GLY A 1 264 ? -2.963 -3.68 -15.391 1 94.75 264 GLY A C 1
ATOM 1934 O O . GLY A 1 264 ? -3.416 -3.736 -14.25 1 94.75 264 GLY A O 1
ATOM 1935 N N . PHE A 1 265 ? -1.787 -3.168 -15.727 1 96.25 265 PHE A N 1
ATOM 1936 C CA . PHE A 1 265 ? -0.853 -2.887 -14.648 1 96.25 265 PHE A CA 1
ATOM 1937 C C . PHE A 1 265 ? -0.799 -1.393 -14.352 1 96.25 265 PHE A C 1
ATOM 1939 O O . PHE A 1 265 ? -0.203 -0.971 -13.359 1 96.25 265 PHE A O 1
ATOM 1946 N N . ASP A 1 266 ? -1.402 -0.537 -15.164 1 97.75 266 ASP A N 1
ATOM 1947 C CA . ASP A 1 266 ? -1.207 0.907 -15.07 1 97.75 266 ASP A CA 1
ATOM 1948 C C . ASP A 1 266 ? -2.541 1.634 -14.922 1 97.75 266 ASP A C 1
ATOM 1950 O O . ASP A 1 266 ? -2.822 2.584 -15.656 1 97.75 266 ASP A O 1
ATOM 1954 N N . PRO A 1 267 ? -3.289 1.241 -13.922 1 98.12 267 PRO A N 1
ATOM 1955 C CA . PRO A 1 267 ? -4.523 1.994 -13.695 1 98.12 267 PRO A CA 1
ATOM 1956 C C . PRO A 1 267 ? -4.266 3.412 -13.188 1 98.12 267 PRO A C 1
ATOM 1958 O O . PRO A 1 267 ? -3.205 3.684 -12.617 1 98.12 267 PRO A O 1
ATOM 1961 N N . THR A 1 268 ? -5.238 4.266 -13.461 1 97.75 268 THR A N 1
ATOM 1962 C CA . THR A 1 268 ? -5.219 5.535 -12.75 1 97.75 268 THR A CA 1
ATOM 1963 C C . THR A 1 268 ? -5.508 5.332 -11.266 1 97.75 268 THR A C 1
ATOM 1965 O O . THR A 1 268 ? -6.535 4.754 -10.906 1 97.75 268 THR A O 1
ATOM 1968 N N . GLU A 1 269 ? -4.668 5.773 -10.414 1 98 269 GLU A N 1
ATOM 1969 C CA . GLU A 1 269 ? -4.785 5.605 -8.969 1 98 269 GLU A CA 1
ATOM 1970 C C . GLU A 1 269 ? -5.715 6.652 -8.367 1 98 269 GLU A C 1
ATOM 1972 O O . GLU A 1 269 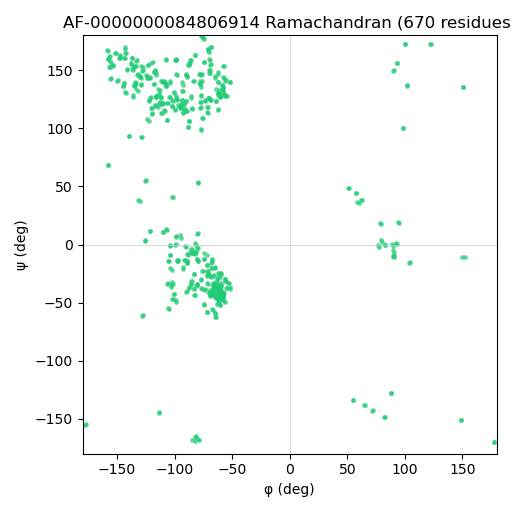? -6.047 7.645 -9.016 1 98 269 GLU A O 1
ATOM 1977 N N . ASP A 1 270 ? -6.172 6.422 -7.164 1 98.06 270 ASP A N 1
ATOM 1978 C CA . ASP A 1 270 ? -6.855 7.41 -6.336 1 98.06 270 ASP A CA 1
ATOM 1979 C C . ASP A 1 270 ? -6.234 7.484 -4.941 1 98.06 270 ASP A C 1
ATOM 1981 O O . ASP A 1 270 ? -6.68 6.797 -4.02 1 98.06 270 ASP A O 1
ATOM 1985 N N . ILE A 1 271 ? -5.246 8.422 -4.793 1 98.19 271 ILE A N 1
ATOM 1986 C CA . ILE A 1 271 ? -4.457 8.523 -3.574 1 98.19 271 ILE A CA 1
ATOM 1987 C C . ILE A 1 271 ? -5.34 9.016 -2.428 1 98.19 271 ILE A C 1
ATOM 1989 O O . ILE A 1 271 ? -5.027 8.797 -1.256 1 98.19 271 ILE A O 1
ATOM 1993 N N . ARG A 1 272 ? -6.512 9.68 -2.695 1 95.69 272 ARG A N 1
ATOM 1994 C CA . ARG A 1 272 ? -7.395 10.211 -1.663 1 95.69 272 ARG A CA 1
ATOM 1995 C C . ARG A 1 272 ? -7.953 9.086 -0.791 1 95.69 272 ARG A C 1
ATOM 1997 O O . ARG A 1 272 ? -8.055 9.234 0.429 1 95.69 272 ARG A O 1
ATOM 2004 N N . PHE A 1 273 ? -8.234 7.949 -1.387 1 96.56 273 PHE A N 1
ATOM 2005 C CA . PHE A 1 273 ? -8.75 6.832 -0.606 1 96.56 273 PHE A CA 1
ATOM 2006 C C . PHE A 1 273 ? -7.645 6.207 0.241 1 96.56 273 PHE A C 1
ATOM 2008 O O . PHE A 1 273 ? -7.891 5.785 1.374 1 96.56 273 PHE A O 1
ATOM 2015 N N . ILE A 1 274 ? -6.457 6.113 -0.303 1 98.19 274 ILE A N 1
ATOM 2016 C CA . ILE A 1 274 ? -5.336 5.488 0.391 1 98.19 274 ILE A CA 1
ATOM 2017 C C . ILE A 1 274 ? -5.047 6.238 1.688 1 98.19 274 ILE A C 1
ATOM 2019 O O . ILE A 1 274 ? -5.016 5.641 2.766 1 98.19 274 ILE A O 1
ATOM 2023 N N . TRP A 1 275 ? -4.883 7.574 1.65 1 96.94 275 TRP A N 1
ATOM 2024 C CA . TRP A 1 275 ? -4.496 8.266 2.877 1 96.94 275 TRP A CA 1
ATOM 2025 C C . TRP A 1 275 ? -5.707 8.5 3.775 1 96.94 275 TRP A C 1
ATOM 2027 O O . TRP A 1 275 ? -5.605 8.406 5 1 96.94 275 TRP A O 1
ATOM 2037 N N . THR A 1 276 ? -6.965 8.773 3.195 1 94.69 276 THR A N 1
ATOM 2038 C CA . THR A 1 276 ? -8.148 9.07 4 1 94.69 276 THR A CA 1
ATOM 2039 C C . THR A 1 276 ? -8.508 7.883 4.887 1 94.69 276 THR A C 1
ATOM 2041 O O . THR A 1 276 ? -8.867 8.055 6.051 1 94.69 276 THR A O 1
ATOM 2044 N N . PHE A 1 277 ? -8.328 6.695 4.32 1 96.06 277 PHE A N 1
ATOM 2045 C CA . PHE A 1 277 ? -8.781 5.516 5.051 1 96.06 277 PHE A CA 1
ATOM 2046 C C . PHE A 1 277 ? -7.594 4.695 5.535 1 96.06 277 PHE A C 1
ATOM 2048 O O . PHE A 1 277 ? -7.754 3.545 5.949 1 96.06 277 PHE A O 1
ATOM 2055 N N . GLU A 1 278 ? -6.441 5.305 5.41 1 96.88 278 GLU A N 1
ATOM 2056 C CA . GLU A 1 278 ? -5.219 4.672 5.895 1 96.88 278 GLU A CA 1
ATOM 2057 C C . GLU A 1 278 ? -5.09 3.246 5.359 1 96.88 278 GLU A C 1
ATOM 2059 O O . GLU A 1 278 ? -4.824 2.316 6.125 1 96.88 278 GLU A O 1
ATOM 2064 N N . LEU A 1 279 ? -5.289 3.131 4.062 1 98.12 279 LEU A N 1
ATOM 2065 C CA . LEU A 1 279 ? -5.219 1.819 3.426 1 98.12 279 LEU A CA 1
ATOM 2066 C C . LEU A 1 279 ? -3.771 1.349 3.314 1 98.12 279 LEU A C 1
ATOM 2068 O O . LEU A 1 279 ? -2.842 2.156 3.396 1 98.12 279 LEU A O 1
ATOM 2072 N N . GLN A 1 280 ? -3.615 0.055 3.207 1 98.81 280 GLN A N 1
ATOM 2073 C CA . GLN A 1 280 ? -2.336 -0.58 2.906 1 98.81 280 GLN A CA 1
ATOM 2074 C C . GLN A 1 280 ? -2.395 -1.337 1.583 1 98.81 280 GLN A C 1
ATOM 2076 O O . GLN A 1 280 ? -3.248 -2.207 1.397 1 98.81 280 GLN A O 1
ATOM 2081 N N . ILE A 1 281 ? -1.59 -0.962 0.688 1 98.94 281 ILE A N 1
ATOM 2082 C CA . ILE A 1 281 ? -1.418 -1.717 -0.548 1 98.94 281 ILE A CA 1
ATOM 2083 C C . ILE A 1 281 ? -0.126 -2.527 -0.483 1 98.94 281 ILE A C 1
ATOM 2085 O O . ILE A 1 281 ? 0.964 -1.962 -0.366 1 98.94 281 ILE A O 1
ATOM 2089 N N . LEU A 1 282 ? -0.267 -3.812 -0.579 1 98.88 282 LEU A N 1
ATOM 2090 C CA . LEU A 1 282 ? 0.854 -4.711 -0.326 1 98.88 282 LEU A CA 1
ATOM 2091 C C . LEU A 1 282 ? 1.124 -5.598 -1.539 1 98.88 282 LEU A C 1
ATOM 2093 O O . LEU A 1 282 ? 0.239 -6.328 -1.989 1 98.88 282 LEU A O 1
ATOM 2097 N N . GLY A 1 283 ? 2.334 -5.5 -1.963 1 98.75 283 GLY A N 1
ATOM 2098 C CA . GLY A 1 283 ? 2.76 -6.359 -3.055 1 98.75 283 GLY A CA 1
ATOM 2099 C C . GLY A 1 283 ? 3.348 -7.676 -2.584 1 98.75 283 GLY A C 1
ATOM 2100 O O . GLY A 1 283 ? 4.012 -7.73 -1.546 1 98.75 283 GLY A O 1
ATOM 2101 N N . SER A 1 284 ? 3.102 -8.664 -3.381 1 98.19 284 SER A N 1
ATOM 2102 C CA . SER A 1 284 ? 3.662 -9.992 -3.145 1 98.19 284 SER A CA 1
ATOM 2103 C C . SER A 1 284 ? 4.219 -10.594 -4.43 1 98.19 284 SER A C 1
ATOM 2105 O O . SER A 1 284 ? 3.592 -10.5 -5.488 1 98.19 284 SER A O 1
ATOM 2107 N N . ASN A 1 285 ? 5.379 -11.195 -4.344 1 95.81 285 ASN A N 1
ATOM 2108 C CA . ASN A 1 285 ? 6.035 -11.75 -5.52 1 95.81 285 ASN A CA 1
ATOM 2109 C C . ASN A 1 285 ? 6.316 -13.242 -5.355 1 95.81 285 ASN A C 1
ATOM 2111 O O . ASN A 1 285 ? 7.246 -13.633 -4.645 1 95.81 285 ASN A O 1
ATOM 2115 N N . GLY A 1 286 ? 5.527 -13.969 -6.059 1 95.38 286 GLY A N 1
ATOM 2116 C CA . GLY A 1 286 ? 5.805 -15.398 -6.133 1 95.38 286 GLY A CA 1
ATOM 2117 C C . GLY A 1 286 ? 5.66 -16.109 -4.797 1 95.38 286 GLY A C 1
ATOM 2118 O O . GLY A 1 286 ? 4.621 -16 -4.145 1 95.38 286 GLY A O 1
ATOM 2119 N N . TRP A 1 287 ? 6.668 -17.016 -4.59 1 97.12 287 TRP A N 1
ATOM 2120 C CA . TRP A 1 287 ? 6.664 -17.859 -3.396 1 97.12 287 TRP A CA 1
ATOM 2121 C C . TRP A 1 287 ? 8.086 -18.156 -2.93 1 97.12 287 TRP A C 1
ATOM 2123 O O . TRP A 1 287 ? 9.047 -17.859 -3.639 1 97.12 287 TRP A O 1
ATOM 2133 N N . GLU A 1 288 ? 8.148 -18.578 -1.706 1 96.19 288 GLU A N 1
ATOM 2134 C CA . GLU A 1 288 ? 9.359 -19.188 -1.17 1 96.19 288 GLU A CA 1
ATOM 2135 C C . GLU A 1 288 ? 9.188 -20.688 -0.995 1 96.19 288 GLU A C 1
ATOM 2137 O O . GLU A 1 288 ? 8.062 -21.203 -1.001 1 96.19 288 GLU A O 1
ATOM 2142 N N . ARG A 1 289 ? 10.297 -21.422 -0.935 1 97 289 ARG A N 1
ATOM 2143 C CA . ARG A 1 289 ? 10.242 -22.875 -0.79 1 97 289 ARG A CA 1
ATOM 2144 C C . ARG A 1 289 ? 9.406 -23.266 0.424 1 97 289 ARG A C 1
ATOM 2146 O O . ARG A 1 289 ? 8.656 -24.25 0.376 1 97 289 ARG A O 1
ATOM 2153 N N . GLU A 1 290 ? 9.516 -22.5 1.472 1 97.5 290 GLU A N 1
ATOM 2154 C CA . GLU A 1 290 ? 8.781 -22.781 2.703 1 97.5 290 GLU A CA 1
ATOM 2155 C C . GLU A 1 290 ? 7.273 -22.703 2.475 1 97.5 290 GLU A C 1
ATOM 2157 O O . GLU A 1 290 ? 6.508 -23.391 3.158 1 97.5 290 GLU A O 1
ATOM 2162 N N . ASP A 1 291 ? 6.859 -21.891 1.559 1 98 291 ASP A N 1
ATOM 2163 C CA . ASP A 1 291 ? 5.434 -21.797 1.249 1 98 291 ASP A CA 1
ATOM 2164 C C . ASP A 1 291 ? 4.914 -23.125 0.671 1 98 291 ASP A C 1
ATOM 2166 O O . ASP A 1 291 ? 3.789 -23.531 0.964 1 98 291 ASP A O 1
ATOM 2170 N N . ILE A 1 292 ? 5.719 -23.781 -0.151 1 98.12 292 ILE A N 1
ATOM 2171 C CA . ILE A 1 292 ? 5.34 -25.062 -0.739 1 98.12 292 ILE A CA 1
ATOM 2172 C C . ILE A 1 292 ? 5.203 -26.109 0.359 1 98.12 292 ILE A C 1
ATOM 2174 O O . ILE A 1 292 ? 4.242 -26.875 0.374 1 98.12 292 ILE A O 1
ATOM 2178 N N . LEU A 1 293 ? 6.102 -26.125 1.274 1 98.31 293 LEU A N 1
ATOM 2179 C CA . LEU A 1 293 ? 6.062 -27.078 2.371 1 98.31 293 LEU A CA 1
ATOM 2180 C C . LEU A 1 293 ? 4.824 -26.875 3.238 1 98.31 293 LEU A C 1
ATOM 2182 O O . LEU A 1 293 ? 4.184 -27.828 3.662 1 98.31 293 LEU A O 1
ATOM 2186 N N . LYS A 1 294 ? 4.5 -25.609 3.402 1 98.06 294 LYS A N 1
ATOM 2187 C CA . LYS A 1 294 ? 3.297 -25.297 4.164 1 98.06 294 LYS A CA 1
ATOM 2188 C C . LYS A 1 294 ? 2.043 -25.766 3.434 1 98.06 294 LYS A C 1
ATOM 2190 O O . LYS A 1 294 ? 1.078 -26.203 4.066 1 98.06 294 LYS A O 1
ATOM 2195 N N . LEU A 1 295 ? 2.082 -25.688 2.182 1 98.31 295 LEU A N 1
ATOM 2196 C CA . LEU A 1 295 ? 0.951 -26.156 1.395 1 98.31 295 LEU A CA 1
ATOM 2197 C C . LEU A 1 295 ? 0.775 -27.672 1.55 1 98.31 295 LEU A C 1
ATOM 2199 O O . LEU A 1 295 ? -0.352 -28.156 1.632 1 98.31 295 LEU A O 1
ATOM 2203 N N . PHE A 1 296 ? 1.912 -28.422 1.597 1 98.25 296 PHE A N 1
ATOM 2204 C CA . PHE A 1 296 ? 1.827 -29.859 1.847 1 98.25 296 PHE A CA 1
ATOM 2205 C C . PHE A 1 296 ? 1.116 -30.141 3.166 1 98.25 296 PHE A C 1
ATOM 2207 O O . PHE A 1 296 ? 0.246 -31 3.234 1 98.25 296 PHE A O 1
ATOM 2214 N N . GLU A 1 297 ? 1.443 -29.344 4.145 1 97.81 297 GLU A N 1
ATOM 2215 C CA . GLU A 1 297 ? 0.85 -29.516 5.469 1 97.81 297 GLU A CA 1
ATOM 2216 C C . GLU A 1 297 ? -0.651 -29.25 5.441 1 97.81 297 GLU A C 1
ATOM 2218 O O . GLU A 1 297 ? -1.437 -30 6.023 1 97.81 297 GLU A O 1
ATOM 2223 N N . LEU A 1 298 ? -0.999 -28.234 4.75 1 97.19 298 LEU A N 1
ATOM 2224 C CA . LEU A 1 298 ? -2.404 -27.859 4.691 1 97.19 298 LEU A CA 1
ATOM 2225 C C . LEU A 1 298 ? -3.227 -28.906 3.957 1 97.19 298 LEU A C 1
ATOM 2227 O O . LEU A 1 298 ? -4.34 -29.234 4.375 1 97.19 298 LEU A O 1
ATOM 2231 N N . ILE A 1 299 ? -2.711 -29.406 2.916 1 97.06 299 ILE A N 1
ATOM 2232 C CA . ILE A 1 299 ? -3.4 -30.422 2.133 1 97.06 299 ILE A CA 1
ATOM 2233 C C . ILE A 1 299 ? -3.529 -31.703 2.951 1 97.06 299 ILE A C 1
ATOM 2235 O O . ILE A 1 299 ? -4.605 -32.312 3.021 1 97.06 299 ILE A O 1
ATOM 2239 N N . ARG A 1 300 ? -2.473 -32.062 3.607 1 97 300 ARG A N 1
ATOM 2240 C CA . ARG A 1 300 ? -2.467 -33.312 4.387 1 97 300 ARG A CA 1
ATOM 2241 C C . ARG A 1 300 ? -3.391 -33.188 5.598 1 97 300 ARG A C 1
ATOM 2243 O O . ARG A 1 300 ? -3.969 -34.188 6.035 1 97 300 ARG A O 1
ATOM 2250 N N . ALA A 1 301 ? -3.584 -32 6.09 1 96.25 301 ALA A N 1
ATOM 2251 C CA . ALA A 1 301 ? -4.461 -31.75 7.234 1 96.25 301 ALA A CA 1
ATOM 2252 C C . ALA A 1 301 ? -5.918 -31.625 6.789 1 96.25 301 ALA A C 1
ATOM 2254 O O . ALA A 1 301 ? -6.816 -31.5 7.625 1 96.25 301 ALA A O 1
ATOM 2255 N N . GLY A 1 302 ? -6.172 -31.625 5.52 1 95 302 GLY A N 1
ATOM 2256 C CA . GLY A 1 302 ? -7.527 -31.531 5 1 95 302 GLY A CA 1
ATOM 2257 C C . GLY A 1 302 ? -8.07 -30.109 5.035 1 95 302 GLY A C 1
ATOM 2258 O O . GLY A 1 302 ? -9.273 -29.891 4.859 1 95 302 GLY A O 1
ATOM 2259 N N . LYS A 1 303 ? -7.207 -29.188 5.145 1 94.94 303 LYS A N 1
ATOM 2260 C CA . LYS A 1 303 ? -7.629 -27.781 5.25 1 94.94 303 LYS A CA 1
ATOM 2261 C C . LYS A 1 303 ? -7.684 -27.125 3.875 1 94.94 303 LYS A C 1
ATOM 2263 O O . LYS A 1 303 ? -8.25 -26.047 3.725 1 94.94 303 LYS A O 1
ATOM 2268 N N . MET A 1 304 ? -7.102 -27.812 2.922 1 95.5 304 MET A N 1
ATOM 2269 C CA . MET A 1 304 ? -7.078 -27.328 1.547 1 95.5 304 MET A CA 1
ATOM 2270 C C . MET A 1 304 ? -6.957 -28.484 0.56 1 95.5 304 MET A C 1
ATOM 2272 O O . MET A 1 304 ? -6.449 -29.547 0.906 1 95.5 304 MET A O 1
ATOM 2276 N N . LYS A 1 305 ? -7.426 -28.219 -0.546 1 96.94 305 LYS A N 1
ATOM 2277 C CA . LYS A 1 305 ? -7.242 -29.188 -1.628 1 96.94 305 LYS A CA 1
ATOM 2278 C C . LYS A 1 305 ? -6.758 -28.5 -2.9 1 96.94 305 LYS A C 1
ATOM 2280 O O . LYS A 1 305 ? -7.086 -27.328 -3.146 1 96.94 305 LYS A O 1
ATOM 2285 N N . ALA A 1 306 ? -5.973 -29.125 -3.658 1 97.56 306 ALA A N 1
ATOM 2286 C CA . ALA A 1 306 ? -5.676 -28.672 -5.016 1 97.56 306 ALA A CA 1
ATOM 2287 C C . ALA A 1 306 ? -6.883 -28.859 -5.934 1 97.56 306 ALA A C 1
ATOM 2289 O O . ALA A 1 306 ? -7.297 -30 -6.203 1 97.56 306 ALA A O 1
ATOM 2290 N N . VAL A 1 307 ? -7.445 -27.781 -6.383 1 97.88 307 VAL A N 1
ATOM 2291 C CA . VAL A 1 307 ? -8.648 -27.859 -7.215 1 97.88 307 VAL A CA 1
ATOM 2292 C C . VAL A 1 307 ? -8.25 -28.016 -8.68 1 97.88 307 VAL A C 1
ATOM 2294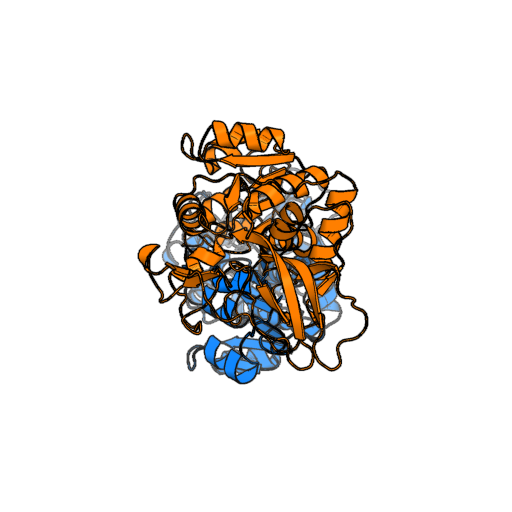 O O . VAL A 1 307 ? -7.781 -27.062 -9.305 1 97.88 307 VAL A O 1
ATOM 2297 N N . ILE A 1 308 ? -8.422 -29.172 -9.172 1 97.94 308 ILE A N 1
ATOM 2298 C CA . ILE A 1 308 ? -8.086 -29.5 -10.555 1 97.94 308 ILE A CA 1
ATOM 2299 C C . ILE A 1 308 ? -9.359 -29.484 -11.406 1 97.94 308 ILE A C 1
ATOM 2301 O O . ILE A 1 308 ? -10.297 -30.234 -11.141 1 97.94 308 ILE A O 1
ATOM 2305 N N . ASP A 1 309 ? -9.352 -28.547 -12.344 1 96.94 309 ASP A N 1
ATOM 2306 C CA . ASP A 1 309 ? -10.492 -28.484 -13.25 1 96.94 309 ASP A CA 1
ATOM 2307 C C . ASP A 1 309 ? -10.547 -29.719 -14.148 1 96.94 309 ASP A C 1
ATOM 2309 O O . ASP A 1 309 ? -11.555 -30.422 -14.188 1 96.94 309 ASP A O 1
ATOM 2313 N N . ARG A 1 310 ? -9.43 -29.953 -14.875 1 96.44 310 ARG A N 1
ATOM 2314 C CA . ARG A 1 310 ? -9.328 -31.125 -15.758 1 96.44 310 ARG A CA 1
ATOM 2315 C C . ARG A 1 310 ? -7.871 -31.516 -15.969 1 96.44 310 ARG A C 1
ATOM 2317 O O . ARG A 1 310 ? -6.965 -30.703 -15.758 1 96.44 310 ARG A O 1
ATOM 2324 N N . THR A 1 311 ? -7.742 -32.812 -16.312 1 98.25 311 THR A N 1
ATOM 2325 C CA . THR A 1 311 ? -6.441 -33.375 -16.656 1 98.25 311 THR A CA 1
ATOM 2326 C C . THR A 1 311 ? -6.391 -33.75 -18.125 1 98.25 311 THR A C 1
ATOM 2328 O O . THR A 1 311 ? -7.344 -34.344 -18.656 1 98.25 311 THR A O 1
ATOM 2331 N N . PHE A 1 312 ? -5.336 -33.375 -18.797 1 98.44 312 PHE A N 1
ATOM 2332 C CA . PHE A 1 312 ? -5.09 -33.719 -20.188 1 98.44 312 PHE A CA 1
ATOM 2333 C C . PHE A 1 312 ? -3.85 -34.594 -20.312 1 98.44 312 PHE A C 1
ATOM 2335 O O . PHE A 1 312 ? -2.889 -34.438 -19.562 1 98.44 312 PHE A O 1
ATOM 2342 N N . PRO A 1 313 ? -3.906 -35.531 -21.312 1 98.44 313 PRO A N 1
ATOM 2343 C CA . PRO A 1 313 ? -2.627 -36.125 -21.656 1 98.44 313 PRO A CA 1
ATOM 2344 C C . PRO A 1 313 ? -1.681 -35.156 -22.375 1 98.44 313 PRO A C 1
ATOM 2346 O O . PRO A 1 313 ? -2.092 -34.062 -22.766 1 98.44 313 PRO A O 1
ATOM 2349 N N . LEU A 1 314 ? -0.431 -35.5 -22.469 1 98.56 314 LEU A N 1
ATOM 2350 C CA . LEU A 1 314 ? 0.57 -34.656 -23.109 1 98.56 314 LEU A CA 1
ATOM 2351 C C . LEU A 1 314 ? 0.115 -34.25 -24.5 1 98.56 314 LEU A C 1
ATOM 2353 O O . LEU A 1 314 ? 0.326 -33.094 -24.906 1 98.56 314 LEU A O 1
ATOM 2357 N N . GLU A 1 315 ? -0.553 -35.125 -25.219 1 97.19 315 GLU A N 1
ATOM 2358 C CA . GLU A 1 315 ? -1.043 -34.875 -26.562 1 97.19 315 GLU A CA 1
ATOM 2359 C C . GLU A 1 315 ? -2.109 -33.781 -26.562 1 97.19 315 GLU A C 1
ATOM 2361 O O . GLU A 1 315 ? -2.381 -33.156 -27.594 1 97.19 315 GLU A O 1
ATOM 2366 N N . GLY A 1 316 ? -2.688 -33.562 -25.438 1 97.88 316 GLY A N 1
ATOM 2367 C CA . GLY A 1 316 ? -3.736 -32.562 -25.297 1 97.88 316 GLY A CA 1
ATOM 2368 C C . GLY A 1 316 ? -3.238 -31.266 -24.734 1 97.88 316 GLY A C 1
ATOM 2369 O O . GLY A 1 316 ? -4.035 -30.375 -24.422 1 97.88 316 GLY A O 1
ATOM 2370 N N . ALA A 1 317 ? -1.986 -31.125 -24.562 1 98.25 317 ALA A N 1
ATOM 2371 C CA . ALA A 1 317 ? -1.411 -29.969 -23.875 1 98.25 317 ALA A CA 1
ATOM 2372 C C . ALA A 1 317 ? -1.75 -28.672 -24.609 1 98.25 317 ALA A C 1
ATOM 2374 O O . ALA A 1 317 ? -2.006 -27.641 -23.969 1 98.25 317 ALA A O 1
ATOM 2375 N N . ILE A 1 318 ? -1.75 -28.703 -25.891 1 98.44 318 ILE A N 1
ATOM 2376 C CA . ILE A 1 318 ? -2.031 -27.5 -26.672 1 98.44 318 ILE A CA 1
ATOM 2377 C C . ILE A 1 318 ? -3.5 -27.109 -26.516 1 98.44 318 ILE A C 1
ATOM 2379 O O . ILE A 1 318 ? -3.826 -25.938 -26.359 1 98.44 318 ILE A O 1
ATOM 2383 N N . GLU A 1 319 ? -4.324 -28.078 -26.578 1 97.5 319 GLU A N 1
ATOM 2384 C CA . GLU A 1 319 ? -5.738 -27.828 -26.297 1 97.5 319 GLU A CA 1
ATOM 2385 C C . GLU A 1 319 ? -5.941 -27.234 -24.906 1 97.5 319 GLU A C 1
ATOM 2387 O O . GLU A 1 319 ? -6.719 -26.297 -24.75 1 97.5 319 GLU A O 1
ATOM 2392 N N . ALA A 1 320 ? -5.277 -27.797 -23.938 1 97.5 320 ALA A N 1
ATOM 2393 C CA . ALA A 1 320 ? -5.367 -27.312 -22.562 1 97.5 320 ALA A CA 1
ATOM 2394 C C . ALA A 1 320 ? -4.965 -25.844 -22.469 1 97.5 320 ALA A C 1
ATOM 2396 O O . ALA A 1 320 ? -5.609 -25.062 -21.766 1 97.5 320 ALA A O 1
ATOM 2397 N N . MET A 1 321 ? -3.893 -25.469 -23.141 1 97.44 321 MET A N 1
ATOM 2398 C CA . MET A 1 321 ? -3.451 -24.078 -23.188 1 97.44 321 MET A CA 1
ATOM 2399 C C . MET A 1 321 ? -4.547 -23.172 -23.75 1 97.44 321 MET A C 1
ATOM 2401 O O . MET A 1 321 ? -4.773 -22.078 -23.234 1 97.44 321 MET A O 1
ATOM 2405 N N . GLY A 1 322 ? -5.195 -23.578 -24.766 1 96.94 322 GLY A N 1
ATOM 2406 C CA . GLY A 1 322 ? -6.316 -22.844 -25.328 1 96.94 322 GLY A CA 1
ATOM 2407 C C . GLY A 1 322 ? -7.453 -22.641 -24.344 1 96.94 322 GLY A C 1
ATOM 2408 O O . GLY A 1 322 ? -8.016 -21.562 -24.234 1 96.94 322 GLY A O 1
ATOM 2409 N N . VAL A 1 323 ? -7.754 -23.719 -23.625 1 95.38 323 VAL A N 1
ATOM 2410 C CA . VAL A 1 323 ? -8.805 -23.672 -22.609 1 95.38 323 VAL A CA 1
ATOM 2411 C C . VAL A 1 323 ? -8.453 -22.641 -21.547 1 95.38 323 VAL A C 1
ATOM 2413 O O . VAL A 1 323 ? -9.305 -21.859 -21.141 1 95.38 323 VAL A O 1
ATOM 2416 N N . LEU A 1 324 ? -7.199 -22.609 -21.156 1 94.38 324 LEU A N 1
ATOM 2417 C CA . LEU A 1 324 ? -6.723 -21.641 -20.172 1 94.38 324 LEU A CA 1
ATOM 2418 C C . LEU A 1 324 ? -6.855 -20.219 -20.703 1 94.38 324 LEU A C 1
ATOM 2420 O O . LEU A 1 324 ? -7.332 -19.328 -19.984 1 94.38 324 LEU A O 1
ATOM 2424 N N . GLU A 1 325 ? -6.457 -20.031 -21.859 1 92.88 325 GLU A N 1
ATOM 2425 C CA . GLU A 1 325 ? -6.453 -18.703 -22.484 1 92.88 325 GLU A CA 1
ATOM 2426 C C . GLU A 1 325 ? -7.871 -18.156 -22.609 1 92.88 325 GLU A C 1
ATOM 2428 O O . GLU A 1 325 ? -8.086 -16.953 -22.5 1 92.88 325 GLU A O 1
ATOM 2433 N N . ASP A 1 326 ? -8.789 -19.078 -22.844 1 90.75 326 ASP A N 1
ATOM 2434 C CA . ASP A 1 326 ? -10.188 -18.703 -23.031 1 90.75 326 ASP A CA 1
ATOM 2435 C C . ASP A 1 326 ? -10.875 -18.5 -21.672 1 90.75 326 ASP A C 1
ATOM 2437 O O . ASP A 1 326 ? -12.07 -18.188 -21.625 1 90.75 326 ASP A O 1
ATOM 2441 N N . ARG A 1 327 ? -10.234 -18.672 -20.594 1 84.88 327 ARG A N 1
ATOM 2442 C CA . ARG A 1 327 ? -10.727 -18.469 -19.234 1 84.88 327 ARG A CA 1
ATOM 2443 C C . ARG A 1 327 ? -11.922 -19.391 -18.953 1 84.88 327 ARG A C 1
ATOM 2445 O O . ARG A 1 327 ? -12.883 -18.969 -18.297 1 84.88 327 ARG A O 1
ATOM 2452 N N . LYS A 1 328 ? -11.859 -20.531 -19.5 1 86.88 328 LYS A N 1
ATOM 2453 C CA . LYS A 1 328 ? -12.883 -21.547 -19.281 1 86.88 328 LYS A CA 1
ATOM 2454 C C . LYS A 1 328 ? -12.422 -22.594 -18.281 1 86.88 328 LYS A C 1
ATOM 2456 O O . LYS A 1 328 ? -12.578 -23.797 -18.5 1 86.88 328 LYS A O 1
ATOM 2461 N N . VAL A 1 329 ? -11.773 -22.109 -17.25 1 90.62 329 VAL A N 1
ATOM 2462 C CA . VAL A 1 329 ? -11.188 -23.031 -16.281 1 90.62 329 VAL A CA 1
ATOM 2463 C C . VAL A 1 329 ? -11.516 -22.562 -14.859 1 90.62 329 VAL A C 1
ATOM 2465 O O . VAL A 1 329 ? -11.602 -21.344 -14.609 1 90.62 329 VAL A O 1
ATOM 2468 N N . LEU A 1 330 ? -11.828 -23.469 -13.992 1 94.31 330 LEU A N 1
ATOM 2469 C CA . LEU A 1 330 ? -11.891 -23.234 -12.555 1 94.31 330 LEU A CA 1
ATOM 2470 C C . LEU A 1 330 ? -10.773 -23.969 -11.836 1 94.31 330 LEU A C 1
ATOM 2472 O O . LEU A 1 330 ? -10.75 -25.203 -11.828 1 94.31 330 LEU A O 1
ATOM 2476 N N . GLY A 1 331 ? -9.867 -23.25 -11.281 1 96.12 331 GLY A N 1
ATOM 2477 C CA . GLY A 1 331 ? -8.719 -23.859 -10.641 1 96.12 331 GLY A CA 1
ATOM 2478 C C . GLY A 1 331 ? -7.566 -24.109 -11.594 1 96.12 331 GLY A C 1
ATOM 2479 O O . GLY A 1 331 ? -7.117 -23.203 -12.289 1 96.12 331 GLY A O 1
ATOM 2480 N N . LYS A 1 332 ? -7.086 -25.359 -11.602 1 97.94 332 LYS A N 1
ATOM 2481 C CA . LYS A 1 332 ? -5.863 -25.672 -12.336 1 97.94 332 LYS A CA 1
ATOM 2482 C C . LYS A 1 332 ? -6.141 -26.688 -13.453 1 97.94 332 LYS A C 1
ATOM 2484 O O . LYS A 1 332 ? -7.039 -27.516 -13.328 1 97.94 332 LYS A O 1
ATOM 2489 N N . LEU A 1 333 ? -5.375 -26.547 -14.516 1 98.06 333 LEU A N 1
ATOM 2490 C CA . LEU A 1 333 ? -5.324 -27.547 -15.578 1 98.06 333 LEU A CA 1
ATOM 2491 C C . LEU A 1 333 ? -4.039 -28.375 -15.492 1 98.06 333 LEU A C 1
ATOM 2493 O O . LEU A 1 333 ? -2.939 -27.812 -15.469 1 98.06 333 LEU A O 1
ATOM 2497 N N . VAL A 1 334 ? -4.219 -29.672 -15.461 1 98.75 334 VAL A N 1
ATOM 2498 C CA . VAL A 1 334 ? -3.074 -30.562 -15.305 1 98.75 334 VAL A CA 1
ATOM 2499 C C . VAL A 1 334 ? -2.799 -31.297 -16.609 1 98.75 334 VAL A C 1
ATOM 2501 O O . VAL A 1 334 ? -3.729 -31.625 -17.359 1 98.75 334 VAL A O 1
ATOM 2504 N N . VAL A 1 335 ? -1.552 -31.453 -16.938 1 98.81 335 VAL A N 1
ATOM 2505 C CA . VAL A 1 335 ? -1.109 -32.25 -18.078 1 98.81 335 VAL A CA 1
ATOM 2506 C C . VAL A 1 335 ? -0.271 -33.438 -17.578 1 98.81 335 VAL A C 1
ATOM 2508 O O . VAL A 1 335 ? 0.672 -33.25 -16.797 1 98.81 335 VAL A O 1
ATOM 2511 N N . THR A 1 336 ? -0.619 -34.594 -17.984 1 98.69 336 THR A N 1
ATOM 2512 C CA . THR A 1 336 ? 0.114 -35.812 -17.609 1 98.69 336 THR A CA 1
ATOM 2513 C C . THR A 1 336 ? 0.764 -36.438 -18.844 1 98.69 336 THR A C 1
ATOM 2515 O O . THR A 1 336 ? 0.07 -36.875 -19.766 1 98.69 336 THR A O 1
ATOM 2518 N N . PRO A 1 337 ? 2.07 -36.531 -18.844 1 96.94 337 PRO A N 1
ATOM 2519 C CA . PRO A 1 337 ? 2.74 -37.125 -19.984 1 96.94 337 PRO A CA 1
ATOM 2520 C C . PRO A 1 337 ? 2.523 -38.625 -20.062 1 96.94 337 PRO A C 1
ATOM 2522 O O . PRO A 1 337 ? 2.297 -39.281 -19.047 1 96.94 337 PRO A O 1
ATOM 2525 N N . MET B 1 1 ? -13.672 42.562 18.219 1 97.38 1 MET B N 1
ATOM 2526 C CA . MET B 1 1 ? -12.289 42.094 18.156 1 97.38 1 MET B CA 1
ATOM 2527 C C . MET B 1 1 ? -11.742 42.188 16.734 1 97.38 1 MET B C 1
ATOM 2529 O O . MET B 1 1 ? -12.508 42.281 15.773 1 97.38 1 MET B O 1
ATOM 2533 N N . ARG B 1 2 ? -10.391 42.219 16.625 1 98.31 2 ARG B N 1
ATOM 2534 C CA . ARG B 1 2 ? -9.758 42.094 15.312 1 98.31 2 ARG B CA 1
ATOM 2535 C C . ARG B 1 2 ? -9.758 40.656 14.805 1 98.31 2 ARG B C 1
ATOM 2537 O O . ARG B 1 2 ? -9.594 39.719 15.594 1 98.31 2 ARG B O 1
ATOM 2544 N N . ALA B 1 3 ? -9.992 40.531 13.531 1 98.5 3 ALA B N 1
ATOM 2545 C CA . ALA B 1 3 ? -9.992 39.188 12.914 1 98.5 3 ALA B CA 1
ATOM 2546 C C . ALA B 1 3 ? -9.734 39.281 11.414 1 98.5 3 ALA B C 1
ATOM 2548 O O . ALA B 1 3 ? -9.781 40.375 10.836 1 98.5 3 ALA B O 1
ATOM 2549 N N . VAL B 1 4 ? -9.336 38.25 10.859 1 98.56 4 VAL B N 1
ATOM 2550 C CA . VAL B 1 4 ? -9.281 38.125 9.406 1 98.56 4 VAL B CA 1
ATOM 2551 C C . VAL B 1 4 ? -10.352 37.125 8.945 1 98.56 4 VAL B C 1
ATOM 2553 O O . VAL B 1 4 ? -10.328 35.938 9.352 1 98.56 4 VAL B O 1
ATOM 2556 N N . LEU B 1 5 ? -11.227 37.594 8.109 1 97.81 5 LEU B N 1
ATOM 2557 C CA . LEU B 1 5 ? -12.359 36.781 7.668 1 97.81 5 LEU B CA 1
ATOM 2558 C C . LEU B 1 5 ? -12.141 36.25 6.254 1 97.81 5 LEU B C 1
ATOM 2560 O O . LEU B 1 5 ? -11.516 36.938 5.426 1 97.81 5 LEU B O 1
ATOM 2564 N N . LEU B 1 6 ? -12.523 35.031 6.027 1 97.94 6 LEU B N 1
ATOM 2565 C CA . LEU B 1 6 ? -12.781 34.531 4.676 1 97.94 6 LEU B CA 1
ATOM 2566 C C . LEU B 1 6 ? -14.25 34.719 4.305 1 97.94 6 LEU B C 1
ATOM 2568 O O . LEU B 1 6 ? -15.133 34.094 4.906 1 97.94 6 LEU B O 1
ATOM 2572 N N . ARG B 1 7 ? -14.516 35.5 3.334 1 97.12 7 ARG B N 1
ATOM 2573 C CA . ARG B 1 7 ? -15.891 35.875 3.008 1 97.12 7 ARG B CA 1
ATOM 2574 C C . ARG B 1 7 ? -16.516 34.844 2.062 1 97.12 7 ARG B C 1
ATOM 2576 O O . ARG B 1 7 ? -17.734 34.625 2.111 1 97.12 7 ARG B O 1
ATOM 2583 N N . ASP B 1 8 ? -15.711 34.375 1.189 1 95.62 8 ASP B N 1
ATOM 2584 C CA . ASP B 1 8 ? -16.094 33.375 0.211 1 95.62 8 ASP B CA 1
ATOM 2585 C C . ASP B 1 8 ? -14.883 32.594 -0.291 1 95.62 8 ASP B C 1
ATOM 2587 O O . ASP B 1 8 ? -13.742 32.969 -0.031 1 95.62 8 ASP B O 1
ATOM 2591 N N . HIS B 1 9 ? -15.273 31.453 -0.869 1 96.06 9 HIS B N 1
ATOM 2592 C CA . HIS B 1 9 ? -14.172 30.719 -1.49 1 96.06 9 HIS B CA 1
ATOM 2593 C C . HIS B 1 9 ? -13.539 31.547 -2.615 1 96.06 9 HIS B C 1
ATOM 2595 O O . HIS B 1 9 ? -14.219 32.312 -3.287 1 96.06 9 HIS B O 1
ATOM 2601 N N . GLY B 1 10 ? -12.25 31.391 -2.793 1 95.5 10 GLY B N 1
ATOM 2602 C CA . GLY B 1 10 ? -11.57 32.094 -3.861 1 95.5 10 GLY B CA 1
ATOM 2603 C C . GLY B 1 10 ? -10.117 32.438 -3.537 1 95.5 10 GLY B C 1
ATOM 2604 O O . GLY B 1 10 ? -9.438 31.641 -2.887 1 95.5 10 GLY B O 1
ATOM 2605 N N . GLY B 1 11 ? -9.688 33.562 -4.184 1 96.25 11 GLY B N 1
ATOM 2606 C CA . GLY B 1 11 ? -8.312 34 -3.973 1 96.25 11 GLY B CA 1
ATOM 2607 C C . GLY B 1 11 ? -8.133 34.812 -2.709 1 96.25 11 GLY B C 1
ATOM 2608 O O . GLY B 1 11 ? -9.008 34.812 -1.837 1 96.25 11 GLY B O 1
ATOM 2609 N N . LEU B 1 12 ? -6.977 35.438 -2.561 1 97.25 12 LEU B N 1
ATOM 2610 C CA . LEU B 1 12 ? -6.633 36.25 -1.384 1 97.25 12 LEU B CA 1
ATOM 2611 C C . LEU B 1 12 ? -7.605 37.406 -1.204 1 97.25 12 LEU B C 1
ATOM 2613 O O . LEU B 1 12 ? -7.793 37.875 -0.089 1 97.25 12 LEU B O 1
ATOM 2617 N N . ASP B 1 13 ? -8.195 37.812 -2.256 1 97.12 13 ASP B N 1
ATOM 2618 C CA . ASP B 1 13 ? -9.117 38.938 -2.24 1 97.12 13 ASP B CA 1
ATOM 2619 C C . ASP B 1 13 ? -10.391 38.625 -1.468 1 97.12 13 ASP B C 1
ATOM 2621 O O . ASP B 1 13 ? -11.164 39.5 -1.113 1 97.12 13 ASP B O 1
ATOM 2625 N N . GLN B 1 14 ? -10.625 37.344 -1.201 1 97.69 14 GLN B N 1
ATOM 2626 C CA . GLN B 1 14 ? -11.805 36.938 -0.448 1 97.69 14 GLN B CA 1
ATOM 2627 C C . GLN B 1 14 ? -11.547 37 1.055 1 97.69 14 GLN B C 1
ATOM 2629 O O . GLN B 1 14 ? -12.461 36.781 1.854 1 97.69 14 GLN B O 1
ATOM 2634 N N . MET B 1 15 ? -10.336 37.312 1.426 1 97.94 15 MET B N 1
ATOM 2635 C CA . MET B 1 15 ? -9.977 37.5 2.826 1 97.94 15 MET B CA 1
ATOM 2636 C C . MET B 1 15 ? -9.969 39 3.176 1 97.94 15 MET B C 1
ATOM 2638 O O . MET B 1 15 ? -9.602 39.812 2.348 1 97.94 15 MET B O 1
ATOM 2642 N N . ALA B 1 16 ? -10.352 39.281 4.422 1 97.56 16 ALA B N 1
ATOM 2643 C CA . ALA B 1 16 ? -10.43 40.688 4.809 1 97.56 16 ALA B CA 1
ATOM 2644 C C . ALA B 1 16 ? -10.141 40.875 6.297 1 97.56 16 ALA B C 1
ATOM 2646 O O . ALA B 1 16 ? -10.617 40.094 7.121 1 97.56 16 ALA B O 1
ATOM 2647 N N . HIS B 1 17 ? -9.438 41.906 6.578 1 97.19 17 HIS B N 1
ATOM 2648 C CA . HIS B 1 17 ? -9.266 42.344 7.965 1 97.19 17 HIS B CA 1
ATOM 2649 C C . HIS B 1 17 ? -10.508 43.062 8.492 1 97.19 17 HIS B C 1
ATOM 2651 O O . HIS B 1 17 ? -11.125 43.844 7.773 1 97.19 17 HIS B O 1
ATOM 2657 N N . VAL B 1 18 ? -10.82 42.688 9.656 1 97.19 18 VAL B N 1
ATOM 2658 C CA . VAL B 1 18 ? -11.914 43.375 10.336 1 97.19 18 VAL B CA 1
ATOM 2659 C C . VAL B 1 18 ? -11.453 43.812 11.727 1 97.19 18 VAL B C 1
ATOM 2661 O O . VAL B 1 18 ? -10.742 43.094 12.422 1 97.19 18 VAL B O 1
ATOM 2664 N N . GLU B 1 19 ? -11.914 44.969 12.133 1 96.38 19 GLU B N 1
ATOM 2665 C CA . GLU B 1 19 ? -11.445 45.531 13.391 1 96.38 19 GLU B CA 1
ATOM 2666 C C . GLU B 1 19 ? -12.484 45.344 14.5 1 96.38 19 GLU B C 1
ATOM 2668 O O . GLU B 1 19 ? -12.156 45.438 15.688 1 96.38 19 GLU B O 1
ATOM 2673 N N . ASP B 1 20 ? -13.672 45.156 14.141 1 96.44 20 ASP B N 1
ATOM 2674 C CA . ASP B 1 20 ? -14.742 45.188 15.133 1 96.44 20 ASP B CA 1
ATOM 2675 C C . ASP B 1 20 ? -15.641 43.969 15.016 1 96.44 20 ASP B C 1
ATOM 2677 O O . ASP B 1 20 ? -16.875 44.094 15.086 1 96.44 20 ASP B O 1
ATOM 2681 N N . PHE B 1 21 ? -15.047 42.844 14.727 1 96.38 21 PHE B N 1
ATOM 2682 C CA . PHE B 1 21 ? -15.82 41.594 14.75 1 96.38 21 PHE B CA 1
ATOM 2683 C C . PHE B 1 21 ? -16.297 41.281 16.156 1 96.38 21 PHE B C 1
ATOM 2685 O O . PHE B 1 21 ? -15.594 41.531 17.141 1 96.38 21 PHE B O 1
ATOM 2692 N N . ALA B 1 22 ? -17.484 40.75 16.266 1 96.69 22 ALA B N 1
ATOM 2693 C CA . ALA B 1 22 ? -18.016 40.406 17.594 1 96.69 22 ALA B CA 1
ATOM 2694 C C . ALA B 1 22 ? -17.141 39.406 18.312 1 96.69 22 ALA B C 1
ATOM 2696 O O . ALA B 1 22 ? -16.781 38.375 17.766 1 96.69 22 ALA B O 1
ATOM 2697 N N . THR B 1 23 ? -16.766 39.75 19.562 1 97.38 23 THR B N 1
ATOM 2698 C CA . THR B 1 23 ? -16.031 38.781 20.359 1 97.38 23 THR B CA 1
ATOM 2699 C C . THR B 1 23 ? -16.938 37.625 20.781 1 97.38 23 THR B C 1
ATOM 2701 O O . THR B 1 23 ? -18.016 37.844 21.359 1 97.38 23 THR B O 1
ATOM 2704 N N . PRO B 1 24 ? -16.547 36.438 20.5 1 97.56 24 PRO B N 1
ATOM 2705 C CA . PRO B 1 24 ? -17.406 35.312 20.875 1 97.56 24 PRO B CA 1
ATOM 2706 C C . PRO B 1 24 ? -17.484 35.094 22.391 1 97.56 24 PRO B C 1
ATOM 2708 O O . PRO B 1 24 ? -16.531 35.406 23.109 1 97.56 24 PRO B O 1
ATOM 2711 N N . GLU B 1 25 ? -18.578 34.656 22.812 1 97.5 25 GLU B N 1
ATOM 2712 C CA . GLU B 1 25 ? -18.797 34.281 24.203 1 97.5 25 GLU B CA 1
ATOM 2713 C C . GLU B 1 25 ? -18.891 32.75 24.344 1 97.5 25 GLU B C 1
ATOM 2715 O O . GLU B 1 25 ? -19.531 32.094 23.531 1 97.5 25 GLU B O 1
ATOM 2720 N N . PRO B 1 26 ? -18.234 32.25 25.375 1 98.12 26 PRO B N 1
ATOM 2721 C CA . PRO B 1 26 ? -18.312 30.797 25.547 1 98.12 26 PRO B CA 1
ATOM 2722 C C . PRO B 1 26 ? -19.656 30.328 26.062 1 98.12 26 PRO B C 1
ATOM 2724 O O . PRO B 1 26 ? -20.141 30.844 27.078 1 98.12 26 PRO B O 1
ATOM 2727 N N . GLY B 1 27 ? -20.281 29.438 25.344 1 97.62 27 GLY B N 1
ATOM 2728 C CA . GLY B 1 27 ? -21.484 28.766 25.828 1 97.62 27 GLY B CA 1
ATOM 2729 C C . GLY B 1 27 ? -21.172 27.594 26.734 1 97.62 27 GLY B C 1
ATOM 2730 O O . GLY B 1 27 ? -20.047 27.438 27.219 1 97.62 27 GLY B O 1
ATOM 2731 N N . GLU B 1 28 ? -22.266 26.766 26.938 1 97.94 28 GLU B N 1
ATOM 2732 C CA . GLU B 1 28 ? -22.094 25.594 27.781 1 97.94 28 GLU B CA 1
ATOM 2733 C C . GLU B 1 28 ? -21.031 24.656 27.203 1 97.94 28 GLU B C 1
ATOM 2735 O O . GLU B 1 28 ? -21.078 24.281 26.031 1 97.94 28 GLU B O 1
ATOM 2740 N N . GLY B 1 29 ? -20.016 24.281 28.031 1 98.06 29 GLY B N 1
ATOM 2741 C CA . GLY B 1 29 ? -18.969 23.359 27.641 1 98.06 29 GLY B CA 1
ATOM 2742 C C . GLY B 1 29 ? -17.891 24.016 26.781 1 98.06 29 GLY B C 1
ATOM 2743 O O . GLY B 1 29 ? -16.906 23.375 26.406 1 98.06 29 GLY B O 1
ATOM 2744 N N . ASP B 1 30 ? -18.016 25.312 26.578 1 98.38 30 ASP B N 1
ATOM 2745 C CA . ASP B 1 30 ? -17.094 26.062 25.734 1 98.38 30 ASP B CA 1
ATOM 2746 C C . ASP B 1 30 ? -16.047 26.797 26.562 1 98.38 30 ASP B C 1
ATOM 2748 O O . ASP B 1 30 ? -16.234 27.016 27.766 1 98.38 30 ASP B O 1
ATOM 2752 N N . VAL B 1 31 ? -15 27.109 25.922 1 98.81 31 VAL B N 1
ATOM 2753 C CA . VAL B 1 31 ? -13.953 27.938 26.5 1 98.81 31 VAL B CA 1
ATOM 2754 C C . VAL B 1 31 ? -13.555 29.047 25.516 1 98.81 31 VAL B C 1
ATOM 2756 O O . VAL B 1 31 ? -13.43 28.797 24.312 1 98.81 31 VAL B O 1
ATOM 2759 N N . LEU B 1 32 ? -13.492 30.203 26.047 1 98.88 32 LEU B N 1
ATOM 2760 C CA . LEU B 1 32 ? -12.945 31.312 25.266 1 98.88 32 LEU B CA 1
ATOM 2761 C C . LEU B 1 32 ? -11.43 31.359 25.375 1 98.88 32 LEU B C 1
ATOM 2763 O O . LEU B 1 32 ? -10.883 31.344 26.484 1 98.88 32 LEU B O 1
ATOM 2767 N N . ILE B 1 33 ? -10.812 31.391 24.297 1 98.94 33 ILE B N 1
ATOM 2768 C CA . ILE B 1 33 ? -9.352 31.406 24.25 1 98.94 33 ILE B CA 1
ATOM 2769 C C . ILE B 1 33 ? -8.875 32.75 23.734 1 98.94 33 ILE B C 1
ATOM 2771 O O . ILE B 1 33 ? -9.367 33.2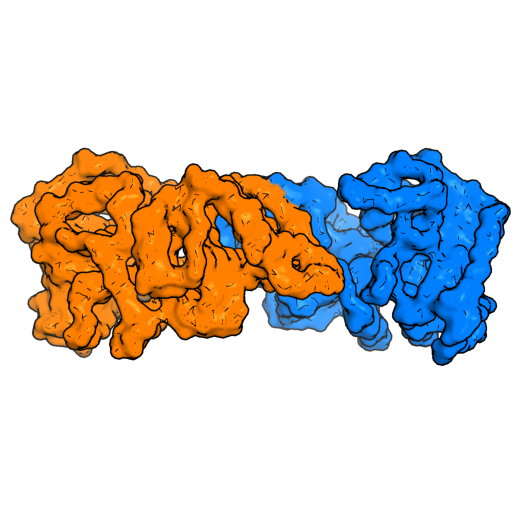5 22.719 1 98.94 33 ILE B O 1
ATOM 2775 N N . LYS B 1 34 ? -8.023 33.406 24.453 1 98.94 34 LYS B N 1
ATOM 2776 C CA . LYS B 1 34 ? -7.227 34.5 23.891 1 98.94 34 LYS B CA 1
ATOM 2777 C C . LYS B 1 34 ? -6.102 33.938 23.016 1 98.94 34 LYS B C 1
ATOM 2779 O O . LYS B 1 34 ? -5.125 33.406 23.516 1 98.94 34 LYS B O 1
ATOM 2784 N N . VAL B 1 35 ? -6.254 34.125 21.734 1 98.94 35 VAL B N 1
ATOM 2785 C CA . VAL B 1 35 ? -5.316 33.531 20.781 1 98.94 35 VAL B CA 1
ATOM 2786 C C . VAL B 1 35 ? -3.963 34.219 20.891 1 98.94 35 VAL B C 1
ATOM 2788 O O . VAL B 1 35 ? -3.883 35.438 20.812 1 98.94 35 VAL B O 1
ATOM 2791 N N . LYS B 1 36 ? -2.965 33.438 21.109 1 98.94 36 LYS B N 1
ATOM 2792 C CA . LYS B 1 36 ? -1.611 33.969 21.141 1 98.94 36 LYS B CA 1
ATOM 2793 C C . LYS B 1 36 ? -0.865 33.688 19.844 1 98.94 36 LYS B C 1
ATOM 2795 O O . LYS B 1 36 ? -0.022 34.469 19.422 1 98.94 36 LYS B O 1
ATOM 2800 N N . ALA B 1 37 ? -1.16 32.562 19.266 1 98.94 37 ALA B N 1
ATOM 2801 C CA . ALA B 1 37 ? -0.523 32.188 18 1 98.94 37 ALA B CA 1
ATOM 2802 C C . ALA B 1 37 ? -1.388 31.219 17.219 1 98.94 37 ALA B C 1
ATOM 2804 O O . ALA B 1 37 ? -2.084 30.391 17.797 1 98.94 37 ALA B O 1
ATOM 2805 N N . THR B 1 38 ? -1.431 31.312 15.945 1 98.75 38 THR B N 1
ATOM 2806 C CA . THR B 1 38 ? -1.929 30.344 14.977 1 98.75 38 THR B CA 1
ATOM 2807 C C . THR B 1 38 ? -0.947 30.188 13.82 1 98.75 38 THR B C 1
ATOM 2809 O O . THR B 1 38 ? -0.014 30.984 13.672 1 98.75 38 THR B O 1
ATOM 2812 N N . SER B 1 39 ? -1.018 29.094 13.125 1 98.44 39 SER B N 1
ATOM 2813 C CA . SER B 1 39 ? -0.099 28.875 12.008 1 98.44 39 SER B CA 1
ATOM 2814 C C . SER B 1 39 ? -0.834 28.375 10.773 1 98.44 39 SER B C 1
ATOM 2816 O O . SER B 1 39 ? -1.926 27.812 10.883 1 98.44 39 SER B O 1
ATOM 2818 N N . TYR B 1 40 ? -0.261 28.656 9.641 1 97.5 40 TYR B N 1
ATOM 2819 C CA . TYR B 1 40 ? -0.867 28.266 8.375 1 97.5 40 TYR B CA 1
ATOM 2820 C C . TYR B 1 40 ? -0.411 26.875 7.957 1 97.5 40 TYR B C 1
ATOM 2822 O O . TYR B 1 40 ? 0.723 26.469 8.234 1 97.5 40 TYR B O 1
ATOM 2830 N N . ASN B 1 41 ? -1.276 26.172 7.367 1 95.5 41 ASN B N 1
ATOM 2831 C CA . ASN B 1 41 ? -1.063 24.891 6.688 1 95.5 41 ASN B CA 1
ATOM 2832 C C . ASN B 1 41 ? -1.52 24.953 5.23 1 95.5 41 ASN B C 1
ATOM 2834 O O . ASN B 1 41 ? -2.393 25.75 4.883 1 95.5 41 ASN B O 1
ATOM 2838 N N . TYR B 1 42 ? -0.924 24.125 4.465 1 91.38 42 TYR B N 1
ATOM 2839 C CA . TYR B 1 42 ? -1.409 24.062 3.092 1 91.38 42 TYR B CA 1
ATOM 2840 C C . TYR B 1 42 ? -2.902 23.75 3.055 1 91.38 42 TYR B C 1
ATOM 2842 O O . TYR B 1 42 ? -3.609 24.203 2.146 1 91.38 42 TYR B O 1
ATOM 2850 N N . HIS B 1 43 ? -3.348 23.094 3.963 1 90.25 43 HIS B N 1
ATOM 2851 C CA . HIS B 1 43 ? -4.77 22.812 4.113 1 90.25 43 HIS B CA 1
ATOM 2852 C C . HIS B 1 43 ? -5.594 24.094 4.102 1 90.25 43 HIS B C 1
ATOM 2854 O O . HIS B 1 43 ? -6.715 24.109 3.586 1 90.25 43 HIS B O 1
ATOM 2860 N N . ASP B 1 44 ? -5.094 25.125 4.59 1 93.75 44 ASP B N 1
ATOM 2861 C CA . ASP B 1 44 ? -5.805 26.406 4.645 1 93.75 44 ASP B CA 1
ATOM 2862 C C . ASP B 1 44 ? -6.043 26.953 3.244 1 93.75 44 ASP B C 1
ATOM 2864 O O . ASP B 1 44 ? -7.047 27.625 3 1 93.75 44 ASP B O 1
ATOM 2868 N N . ILE B 1 45 ? -5.121 26.688 2.371 1 93.5 45 ILE B N 1
ATOM 2869 C CA . ILE B 1 45 ? -5.289 27.094 0.981 1 93.5 45 ILE B CA 1
ATOM 2870 C C . ILE B 1 45 ? -6.477 26.359 0.366 1 93.5 45 ILE B C 1
ATOM 2872 O O . ILE B 1 45 ? -7.293 26.969 -0.336 1 93.5 45 ILE B O 1
ATOM 2876 N N . PHE B 1 46 ? -6.551 25.094 0.703 1 89.69 46 PHE B N 1
ATOM 2877 C CA . PHE B 1 46 ? -7.68 24.312 0.217 1 89.69 46 PHE B CA 1
ATOM 2878 C C . PHE B 1 46 ? -8.992 24.812 0.797 1 89.69 46 PHE B C 1
ATOM 2880 O O . PHE B 1 46 ? -10 24.906 0.092 1 89.69 46 PHE B O 1
ATOM 2887 N N . THR B 1 47 ? -8.945 25.094 2.018 1 90.69 47 THR B N 1
ATOM 2888 C CA . THR B 1 47 ? -10.117 25.656 2.678 1 90.69 47 THR B CA 1
ATOM 2889 C C . THR B 1 47 ? -10.547 26.953 2.016 1 90.69 47 THR B C 1
ATOM 2891 O O . THR B 1 47 ? -11.734 27.172 1.744 1 90.69 47 THR B O 1
ATOM 2894 N N . ARG B 1 48 ? -9.633 27.781 1.74 1 94.75 48 ARG B N 1
ATOM 2895 C CA . ARG B 1 48 ? -9.93 29.078 1.128 1 94.75 48 ARG B CA 1
ATOM 2896 C C . ARG B 1 48 ? -10.508 28.891 -0.273 1 94.75 48 ARG B C 1
ATOM 2898 O O . ARG B 1 48 ? -11.492 29.547 -0.63 1 94.75 48 ARG B O 1
ATOM 2905 N N . ARG B 1 49 ? -9.898 27.984 -0.983 1 93.81 49 ARG B N 1
ATOM 2906 C CA . ARG B 1 49 ? -10.305 27.781 -2.369 1 93.81 49 ARG B CA 1
ATOM 2907 C C . ARG B 1 49 ? -11.602 26.984 -2.443 1 93.81 49 ARG B C 1
ATOM 2909 O O . ARG B 1 49 ? -12.367 27.125 -3.404 1 93.81 49 ARG B O 1
ATOM 2916 N N . GLY B 1 50 ? -11.812 26.188 -1.529 1 90.81 50 GLY B N 1
ATOM 2917 C CA . GLY B 1 50 ? -12.961 25.297 -1.524 1 90.81 50 GLY B CA 1
ATOM 2918 C C . GLY B 1 50 ? -12.609 23.875 -1.924 1 90.81 50 GLY B C 1
ATOM 2919 O O . GLY B 1 50 ? -11.766 23.656 -2.791 1 90.81 50 GLY B O 1
ATOM 2920 N N . MET B 1 51 ? -13.18 22.875 -1.168 1 82.5 51 MET B N 1
ATOM 2921 C CA . MET B 1 51 ? -13.023 21.453 -1.455 1 82.5 51 MET B CA 1
ATOM 2922 C C . MET B 1 51 ? -14.367 20.812 -1.773 1 82.5 51 MET B C 1
ATOM 2924 O O . MET B 1 51 ? -15.375 21.109 -1.126 1 82.5 51 MET B O 1
ATOM 2928 N N . PRO B 1 52 ? -14.352 19.953 -2.799 1 76.12 52 PRO B N 1
ATOM 2929 C CA . PRO B 1 52 ? -15.617 19.312 -3.143 1 76.12 52 PRO B CA 1
ATOM 2930 C C . PRO B 1 52 ? -16.219 18.516 -1.975 1 76.12 52 PRO B C 1
ATOM 2932 O O . PRO B 1 52 ? -15.484 17.812 -1.27 1 76.12 52 PRO B O 1
ATOM 2935 N N . GLY B 1 53 ? -17.406 18.75 -1.755 1 75.75 53 GLY B N 1
ATOM 2936 C CA . GLY B 1 53 ? -18.141 17.969 -0.766 1 75.75 53 GLY B CA 1
ATOM 2937 C C . GLY B 1 53 ? -18.078 18.562 0.626 1 75.75 53 GLY B C 1
ATOM 2938 O O . GLY B 1 53 ? -18.75 18.094 1.541 1 75.75 53 GLY B O 1
ATOM 2939 N N . ILE B 1 54 ? -17.219 19.562 0.772 1 78.5 54 ILE B N 1
ATOM 2940 C CA . ILE B 1 54 ? -17.094 20.172 2.088 1 78.5 54 ILE B CA 1
ATOM 2941 C C . ILE B 1 54 ? -17.719 21.578 2.061 1 78.5 54 ILE B C 1
ATOM 2943 O O . ILE B 1 54 ? -17.266 22.438 1.296 1 78.5 54 ILE B O 1
ATOM 2947 N N . ARG B 1 55 ? -18.797 21.797 2.814 1 82.5 55 ARG B N 1
ATOM 2948 C CA . ARG B 1 55 ? -19.438 23.094 2.936 1 82.5 55 ARG B CA 1
ATOM 2949 C C . ARG B 1 55 ? -18.922 23.844 4.164 1 82.5 55 ARG B C 1
ATOM 2951 O O . ARG B 1 55 ? -19.078 23.375 5.293 1 82.5 55 ARG B O 1
ATOM 2958 N N . ILE B 1 56 ? -18.328 24.922 3.943 1 89.12 56 ILE B N 1
ATOM 2959 C CA . ILE B 1 56 ? -17.812 25.766 5.004 1 89.12 56 ILE B CA 1
ATOM 2960 C C . ILE B 1 56 ? -18.75 26.953 5.223 1 89.12 56 ILE B C 1
ATOM 2962 O O . ILE B 1 56 ? -19.125 27.641 4.27 1 89.12 56 ILE B O 1
ATOM 2966 N N . PRO B 1 57 ? -19.203 27.125 6.406 1 91.62 57 PRO B N 1
ATOM 2967 C CA . PRO B 1 57 ? -20.016 28.312 6.672 1 91.62 57 PRO B CA 1
ATOM 2968 C C . PRO B 1 57 ? -19.25 29.609 6.469 1 91.62 57 PRO B C 1
ATOM 2970 O O . PRO B 1 57 ? -18.141 29.766 6.996 1 91.62 57 PRO B O 1
ATOM 2973 N N . MET B 1 58 ? -19.828 30.531 5.727 1 93.75 58 MET B N 1
ATOM 2974 C CA . MET B 1 58 ? -19.172 31.812 5.461 1 93.75 58 MET B CA 1
ATOM 2975 C C . MET B 1 58 ? -19.984 32.969 6.043 1 93.75 58 MET B C 1
ATOM 2977 O O . MET B 1 58 ? -21.219 32.906 6.109 1 93.75 58 MET B O 1
ATOM 2981 N N . PRO B 1 59 ? -19.391 34.094 6.457 1 95.75 59 PRO B N 1
ATOM 2982 C CA . PRO B 1 59 ? -17.938 34.25 6.586 1 95.75 59 PRO B CA 1
ATOM 2983 C C . PRO B 1 59 ? -17.359 33.438 7.723 1 95.75 59 PRO B C 1
ATOM 2985 O O . PRO B 1 59 ? -18.047 33.125 8.703 1 95.75 59 PRO B O 1
ATOM 2988 N N . ILE B 1 60 ? -16.109 33.031 7.539 1 97.06 60 ILE B N 1
ATOM 2989 C CA . ILE B 1 60 ? -15.469 32.188 8.555 1 97.06 60 ILE B CA 1
ATOM 2990 C C . ILE B 1 60 ? -14.109 32.781 8.914 1 97.06 60 ILE B C 1
ATOM 2992 O O . ILE B 1 60 ? -13.477 33.469 8.086 1 97.06 60 ILE B O 1
ATOM 2996 N N . ILE B 1 61 ? -13.75 32.656 10.141 1 98 61 ILE B N 1
ATOM 2997 C CA . ILE B 1 61 ? -12.375 32.906 10.562 1 98 61 ILE B CA 1
ATOM 2998 C C . ILE B 1 61 ? -11.555 31.625 10.461 1 98 61 ILE B C 1
ATOM 3000 O O . ILE B 1 61 ? -11.789 30.656 11.195 1 98 61 ILE B O 1
ATOM 3004 N N . MET B 1 62 ? -10.562 31.609 9.578 1 97.44 62 MET B N 1
ATOM 3005 C CA . MET B 1 62 ? -9.727 30.422 9.398 1 97.44 62 MET B CA 1
ATOM 3006 C C . MET B 1 62 ? -8.672 30.328 10.5 1 97.44 62 MET B C 1
ATOM 3008 O O . MET B 1 62 ? -8.758 31.031 11.508 1 97.44 62 MET B O 1
ATOM 3012 N N . GLY B 1 63 ? -7.75 29.469 10.266 1 97.44 63 GLY B N 1
ATOM 3013 C CA . GLY B 1 63 ? -6.734 29.188 11.273 1 97.44 63 GLY B CA 1
ATOM 3014 C C . GLY B 1 63 ? -7.027 27.953 12.086 1 97.44 63 GLY B C 1
ATOM 3015 O O . GLY B 1 63 ? -7.723 28.016 13.102 1 97.44 63 GLY B O 1
ATOM 3016 N N . ILE B 1 64 ? -6.414 26.891 11.758 1 97.81 64 ILE B N 1
ATOM 3017 C CA . ILE B 1 64 ? -6.746 25.562 12.281 1 97.81 64 ILE B CA 1
ATOM 3018 C C . ILE B 1 64 ? -5.941 25.297 13.555 1 97.81 64 ILE B C 1
ATOM 3020 O O . ILE B 1 64 ? -6.484 24.812 14.555 1 97.81 64 ILE B O 1
ATOM 3024 N N . ASP B 1 65 ? -4.723 25.688 13.547 1 98.62 65 ASP B N 1
ATOM 3025 C CA . ASP B 1 65 ? -3.812 25.453 14.664 1 98.62 65 ASP B CA 1
ATOM 3026 C C . ASP B 1 65 ? -3.781 26.656 15.602 1 98.62 65 ASP B C 1
ATOM 3028 O O . ASP B 1 65 ? -3.342 27.75 15.219 1 98.62 65 ASP B O 1
ATOM 3032 N N . ILE B 1 66 ? -4.168 26.422 16.859 1 98.88 66 ILE B N 1
ATOM 3033 C CA . ILE B 1 66 ? -4.344 27.562 17.734 1 98.88 66 ILE B CA 1
ATOM 3034 C C . ILE B 1 66 ? -3.727 27.266 19.109 1 98.88 66 ILE B C 1
ATOM 3036 O O . ILE B 1 66 ? -3.998 26.219 19.703 1 98.88 66 ILE B O 1
ATOM 3040 N N . ALA B 1 67 ? -2.889 28.125 19.562 1 98.94 67 ALA B N 1
ATOM 3041 C CA . ALA B 1 67 ? -2.373 28.141 20.938 1 98.94 67 ALA B CA 1
ATOM 3042 C C . ALA B 1 67 ? -2.652 29.469 21.625 1 98.94 67 ALA B C 1
ATOM 3044 O O . ALA B 1 67 ? -2.596 30.531 20.984 1 98.94 67 ALA B O 1
ATOM 3045 N N . GLY B 1 68 ? -2.943 29.406 22.875 1 98.88 68 GLY B N 1
ATOM 3046 C CA . GLY B 1 68 ? -3.254 30.641 23.594 1 98.88 68 GLY B CA 1
ATOM 3047 C C . GLY B 1 68 ? -3.514 30.422 25.062 1 98.88 68 GLY B C 1
ATOM 3048 O O . GLY B 1 68 ? -2.932 29.516 25.672 1 98.88 68 GLY B O 1
ATOM 3049 N N . GLU B 1 69 ? -4.301 31.375 25.609 1 98.88 69 GLU B N 1
ATOM 3050 C CA . GLU B 1 69 ? -4.645 31.344 27.016 1 98.88 69 GLU B CA 1
ATOM 3051 C C . GLU B 1 69 ? -6.156 31.297 27.219 1 98.88 69 GLU B C 1
ATOM 3053 O O . GLU B 1 69 ? -6.902 31.953 26.5 1 98.88 69 GLU B O 1
ATOM 3058 N N . VAL B 1 70 ? -6.535 30.562 28.234 1 98.88 70 VAL B N 1
ATOM 3059 C CA . VAL B 1 70 ? -7.945 30.562 28.609 1 98.88 70 VAL B CA 1
ATOM 3060 C C . VAL B 1 70 ? -8.352 31.953 29.062 1 98.88 70 VAL B C 1
ATOM 3062 O O . VAL B 1 70 ? -7.754 32.5 30 1 98.88 70 VAL B O 1
ATOM 3065 N N . ALA B 1 71 ? -9.352 32.531 28.438 1 98.88 71 ALA B N 1
ATOM 3066 C CA . ALA B 1 71 ? -9.805 33.875 28.766 1 98.88 71 ALA B CA 1
ATOM 3067 C C . ALA B 1 71 ? -11.086 33.812 29.594 1 98.88 71 ALA B C 1
ATOM 3069 O O . ALA B 1 71 ? -11.32 34.688 30.438 1 98.88 71 ALA B O 1
ATOM 3070 N N . ALA B 1 72 ? -11.945 32.844 29.281 1 98.75 72 ALA B N 1
ATOM 3071 C CA . ALA B 1 72 ? -13.203 32.656 30 1 98.75 72 ALA B CA 1
ATOM 3072 C C . ALA B 1 72 ? -13.695 31.219 29.875 1 98.75 72 ALA B C 1
ATOM 3074 O O . ALA B 1 72 ? -13.359 30.531 28.906 1 98.75 72 ALA B O 1
ATOM 3075 N N . LEU B 1 73 ? -14.422 30.812 30.844 1 98.69 73 LEU B N 1
ATOM 3076 C CA . LEU B 1 73 ? -14.992 29.469 30.875 1 98.69 73 LEU B CA 1
ATOM 3077 C C . LEU B 1 73 ? -16.516 29.516 30.766 1 98.69 73 LEU B C 1
ATOM 3079 O O . LEU B 1 73 ? -17.156 30.328 31.453 1 98.69 73 LEU B O 1
ATOM 3083 N N . GLY B 1 74 ? -17.016 28.75 29.859 1 98.31 74 GLY B N 1
ATOM 3084 C CA . GLY B 1 74 ? -18.453 28.609 29.812 1 98.31 74 GLY B CA 1
ATOM 3085 C C . GLY B 1 74 ? -19.016 27.734 30.922 1 98.31 74 GLY B C 1
ATOM 3086 O O . GLY B 1 74 ? -18.25 27.141 31.688 1 98.31 74 GLY B O 1
ATOM 3087 N N . ALA B 1 75 ? -20.391 27.672 30.891 1 97.94 75 ALA B N 1
ATOM 3088 C CA . ALA B 1 75 ? -21.047 26.891 31.922 1 97.94 75 ALA B CA 1
ATOM 3089 C C . ALA B 1 75 ? -20.641 25.422 31.859 1 97.94 75 ALA B C 1
ATOM 3091 O O . ALA B 1 75 ? -20.531 24.859 30.766 1 97.94 75 ALA B O 1
ATOM 3092 N N . GLY B 1 76 ? -20.297 24.828 33.031 1 97.56 76 GLY B N 1
ATOM 3093 C CA . GLY B 1 76 ? -20.078 23.391 33.125 1 97.56 76 GLY B CA 1
ATOM 3094 C C . GLY B 1 76 ? -18.641 22.984 32.844 1 97.56 76 GLY B C 1
ATOM 3095 O O . GLY B 1 76 ? -18.297 21.812 32.938 1 97.56 76 GLY B O 1
ATOM 3096 N N . VAL B 1 77 ? -17.812 23.891 32.469 1 98.19 77 VAL B N 1
ATOM 3097 C CA . VAL B 1 77 ? -16.422 23.562 32.188 1 98.19 77 VAL B CA 1
ATOM 3098 C C . VAL B 1 77 ? -15.656 23.406 33.5 1 98.19 77 VAL B C 1
ATOM 3100 O O . VAL B 1 77 ? -15.711 24.281 34.375 1 98.19 77 VAL B O 1
ATOM 3103 N N . GLU B 1 78 ? -15.078 22.266 33.656 1 96.94 78 GLU B N 1
ATOM 3104 C CA . GLU B 1 78 ? -14.258 21.969 34.812 1 96.94 78 GLU B CA 1
ATOM 3105 C C . GLU B 1 78 ? -12.828 21.609 34.406 1 96.94 78 GLU B C 1
ATOM 3107 O O . GLU B 1 78 ? -12.562 21.297 33.25 1 96.94 78 GLU B O 1
ATOM 3112 N N . GLY B 1 79 ? -11.859 21.797 35.375 1 97.12 79 GLY B N 1
ATOM 3113 C CA . GLY B 1 79 ? -10.492 21.344 35.156 1 97.12 79 GLY B CA 1
ATOM 3114 C C . GLY B 1 79 ? -9.617 22.391 34.5 1 97.12 79 GLY B C 1
ATOM 3115 O O . GLY B 1 79 ? -8.453 22.109 34.188 1 97.12 79 GLY B O 1
ATOM 3116 N N . TRP B 1 80 ? -10.141 23.531 34.188 1 98.62 80 TRP B N 1
ATOM 3117 C CA . TRP B 1 80 ? -9.398 24.625 33.562 1 98.62 80 TRP B CA 1
ATOM 3118 C C . TRP B 1 80 ? -9.578 25.922 34.344 1 98.62 80 TRP B C 1
ATOM 3120 O O . TRP B 1 80 ? -10.594 26.109 35 1 98.62 80 TRP B O 1
ATOM 3130 N N . ASN B 1 81 ? -8.594 26.797 34.25 1 98.56 81 ASN B N 1
ATOM 3131 C CA . ASN B 1 81 ? -8.648 28.125 34.844 1 98.56 81 ASN B CA 1
ATOM 3132 C C . ASN B 1 81 ? -8.32 29.203 33.812 1 98.56 81 ASN B C 1
ATOM 3134 O O . ASN B 1 81 ? -7.547 28.984 32.875 1 98.56 81 ASN B O 1
ATOM 3138 N N . VAL B 1 82 ? -8.945 30.359 34.094 1 98.62 82 VAL B N 1
ATOM 3139 C CA . VAL B 1 82 ? -8.547 31.531 33.312 1 98.62 82 VAL B CA 1
ATOM 3140 C C . VAL B 1 82 ? -7.047 31.766 33.438 1 98.62 82 VAL B C 1
ATOM 3142 O O . VAL B 1 82 ? -6.508 31.703 34.562 1 98.62 82 VAL B O 1
ATOM 3145 N N . GLY B 1 83 ? -6.344 31.891 32.344 1 98.62 83 GLY B N 1
ATOM 3146 C CA . GLY B 1 83 ? -4.902 32.094 32.344 1 98.62 83 GLY B CA 1
ATOM 3147 C C . GLY B 1 83 ? -4.113 30.859 31.969 1 98.62 83 GLY B C 1
ATOM 3148 O O . GLY B 1 83 ? -2.922 30.953 31.672 1 98.62 83 GLY B O 1
ATOM 3149 N N . ASP B 1 84 ? -4.742 29.688 31.984 1 98.75 84 ASP B N 1
ATOM 3150 C CA . ASP B 1 84 ? -4.059 28.453 31.594 1 98.75 84 ASP B CA 1
ATOM 3151 C C . ASP B 1 84 ? -3.541 28.547 30.156 1 98.75 84 ASP B C 1
ATOM 3153 O O . ASP B 1 84 ? -4.242 29.047 29.266 1 98.75 84 ASP B O 1
ATOM 3157 N N . ARG B 1 85 ? -2.262 28.125 29.938 1 98.88 85 ARG B N 1
ATOM 3158 C CA . ARG B 1 85 ? -1.704 27.984 28.594 1 98.88 85 ARG B CA 1
ATOM 3159 C C . ARG B 1 85 ? -2.211 26.719 27.922 1 98.88 85 ARG B C 1
ATOM 3161 O O . ARG B 1 85 ? -2.098 25.625 28.469 1 98.88 85 ARG B O 1
ATOM 3168 N N . VAL B 1 86 ? -2.742 26.859 26.703 1 98.94 86 VAL B N 1
ATOM 3169 C CA . VAL B 1 86 ? -3.367 25.688 26.094 1 98.94 86 VAL B CA 1
ATOM 3170 C C . VAL B 1 86 ? -3.051 25.641 24.609 1 98.94 86 VAL B C 1
ATOM 3172 O O . VAL B 1 86 ? -2.748 26.672 24 1 98.94 86 VAL B O 1
ATOM 3175 N N . LEU B 1 87 ? -2.988 24.484 24.078 1 98.94 87 LEU B N 1
ATOM 3176 C CA . LEU B 1 87 ? -3.088 24.172 22.656 1 98.94 87 LEU B CA 1
ATOM 3177 C C . LEU B 1 87 ? -4.434 23.516 22.344 1 98.94 87 LEU B C 1
ATOM 3179 O O . LEU B 1 87 ? -4.906 22.656 23.094 1 98.94 87 LEU B O 1
ATOM 3183 N N . ILE B 1 88 ? -5.043 23.938 21.266 1 98.81 88 ILE B N 1
ATOM 3184 C CA . ILE B 1 88 ? -6.328 23.359 20.875 1 98.81 88 ILE B CA 1
ATOM 3185 C C . ILE B 1 88 ? -6.098 22.188 19.922 1 98.81 88 ILE B C 1
ATOM 3187 O O . ILE B 1 88 ? -5.438 22.344 18.891 1 98.81 88 ILE B O 1
ATOM 3191 N N . ASP B 1 89 ? -6.559 21.016 20.281 1 98.56 89 ASP B N 1
ATOM 3192 C CA . ASP B 1 89 ? -6.707 19.984 19.25 1 98.56 89 ASP B CA 1
ATOM 3193 C C . ASP B 1 89 ? -7.711 20.422 18.188 1 98.56 89 ASP B C 1
ATOM 3195 O O . ASP B 1 89 ? -8.906 20.547 18.469 1 98.56 89 ASP B O 1
ATOM 3199 N N . PRO B 1 90 ? -7.258 20.594 16.984 1 98.12 90 PRO B N 1
ATOM 3200 C CA . PRO B 1 90 ? -8.125 21.172 15.953 1 98.12 90 PRO B CA 1
ATOM 3201 C C . PRO B 1 90 ? -9.359 20.328 15.664 1 98.12 90 PRO B C 1
ATOM 3203 O O . PRO B 1 90 ? -10.375 20.844 15.195 1 98.12 90 PRO B O 1
ATOM 3206 N N . ILE B 1 91 ? -9.32 19.094 15.906 1 96.38 91 ILE B N 1
ATOM 3207 C CA . ILE B 1 91 ? -10.422 18.188 15.586 1 96.38 91 ILE B CA 1
ATOM 3208 C C . ILE B 1 91 ? -11.32 18.016 16.812 1 96.38 91 ILE B C 1
ATOM 3210 O O . ILE B 1 91 ? -10.852 17.641 17.891 1 96.38 91 ILE B O 1
ATOM 3214 N N . ASN B 1 92 ? -12.602 18.375 16.656 1 96.62 92 ASN B N 1
ATOM 3215 C CA . ASN B 1 92 ? -13.594 17.984 17.656 1 96.62 92 ASN B CA 1
ATOM 3216 C C . ASN B 1 92 ? -13.992 16.516 17.5 1 96.62 92 ASN B C 1
ATOM 3218 O O . ASN B 1 92 ? -14.867 16.172 16.703 1 96.62 92 ASN B O 1
ATOM 3222 N N . ARG B 1 93 ? -13.438 15.742 18.281 1 93.5 93 ARG B N 1
ATOM 3223 C CA . ARG B 1 93 ? -13.539 14.289 18.125 1 93.5 93 ARG B CA 1
ATOM 3224 C C . ARG B 1 93 ? -14.812 13.758 18.766 1 93.5 93 ARG B C 1
ATOM 3226 O O . ARG B 1 93 ? -15.117 12.562 18.656 1 93.5 93 ARG B O 1
ATOM 3233 N N . VAL B 1 94 ? -15.516 14.562 19.438 1 93.69 94 VAL B N 1
ATOM 3234 C CA . VAL B 1 94 ? -16.734 14.148 20.125 1 93.69 94 VAL B CA 1
ATOM 3235 C C . VAL B 1 94 ? -17.953 14.516 19.281 1 93.69 94 VAL B C 1
ATOM 3237 O O . VAL B 1 94 ? -18.766 13.656 18.938 1 93.69 94 VAL B O 1
ATOM 3240 N N . GLU B 1 95 ? -18.016 15.758 18.812 1 93.44 95 GLU B N 1
ATOM 3241 C CA . GLU B 1 95 ? -19.188 16.25 18.094 1 93.44 95 GLU B CA 1
ATOM 3242 C C . GLU B 1 95 ? -18.922 16.344 16.594 1 93.44 95 GLU B C 1
ATOM 3244 O O . GLU B 1 95 ? -19.859 16.469 15.805 1 93.44 95 GLU B O 1
ATOM 3249 N N . GLY B 1 96 ? -17.719 16.266 16.297 1 91.5 96 GLY B N 1
ATOM 3250 C CA . GLY B 1 96 ? -17.359 16.484 14.914 1 91.5 96 GLY B CA 1
ATOM 3251 C C . GLY B 1 96 ? -17.047 17.938 14.594 1 91.5 96 GLY B C 1
ATOM 3252 O O . GLY B 1 96 ? -17.578 18.844 15.242 1 91.5 96 GLY B O 1
ATOM 3253 N N . GLY B 1 97 ? -16.141 18.062 13.594 1 92.12 97 GLY B N 1
ATOM 3254 C CA . GLY B 1 97 ? -15.805 19.406 13.148 1 92.12 97 GLY B CA 1
ATOM 3255 C C . GLY B 1 97 ? -14.328 19.734 13.266 1 92.12 97 GLY B C 1
ATOM 3256 O O . GLY B 1 97 ? -13.57 18.969 13.875 1 92.12 97 GLY B O 1
ATOM 3257 N N . LEU B 1 98 ? -14.016 20.875 12.719 1 95.06 98 LEU B N 1
ATOM 3258 C CA . LEU B 1 98 ? -12.625 21.328 12.633 1 95.06 98 LEU B CA 1
ATOM 3259 C C . LEU B 1 98 ? -12.516 22.828 12.859 1 95.06 98 LEU B C 1
ATOM 3261 O O . LEU B 1 98 ? -13.273 23.609 12.281 1 95.06 98 LEU B O 1
ATOM 3265 N N . MET B 1 99 ? -11.602 23.172 13.75 1 97.38 99 MET B N 1
ATOM 3266 C CA . MET B 1 99 ? -11.336 24.594 13.945 1 97.38 99 MET B CA 1
ATOM 3267 C C . MET B 1 99 ? -10.977 25.266 12.625 1 97.38 99 MET B C 1
ATOM 3269 O O . MET B 1 99 ? -10.227 24.703 11.82 1 97.38 99 MET B O 1
ATOM 3273 N N . GLY B 1 100 ? -11.438 26.453 12.422 1 96.06 100 GLY B N 1
ATOM 3274 C CA . GLY B 1 100 ? -11.078 27.203 11.227 1 96.06 100 GLY B CA 1
ATOM 3275 C C . GLY B 1 100 ? -11.812 26.734 9.984 1 96.06 100 GLY B C 1
ATOM 3276 O O . GLY B 1 100 ? -11.578 27.25 8.891 1 96.06 100 GLY B O 1
ATOM 3277 N N . GLU B 1 101 ? -12.648 25.75 10.086 1 93.75 101 GLU B N 1
ATOM 3278 C CA . GLU B 1 101 ? -13.43 25.234 8.961 1 93.75 101 GLU B CA 1
ATOM 3279 C C . GLU B 1 101 ? -14.914 25.156 9.312 1 93.75 101 GLU B C 1
ATOM 3281 O O . GLU B 1 101 ? -15.734 25.812 8.68 1 93.75 101 GLU B O 1
ATOM 3286 N N . THR B 1 102 ? -15.242 24.344 10.344 1 92.75 102 THR B N 1
ATOM 3287 C CA . THR B 1 102 ? -16.625 24.219 10.766 1 92.75 102 THR B CA 1
ATOM 3288 C C . THR B 1 102 ? -16.922 25.141 11.953 1 92.75 102 THR B C 1
ATOM 3290 O O . THR B 1 102 ? -18.078 25.375 12.305 1 92.75 102 THR B O 1
ATOM 3293 N N . ARG B 1 103 ? -15.898 25.609 12.516 1 94.31 103 ARG B N 1
ATOM 3294 C CA . ARG B 1 103 ? -15.922 26.594 13.586 1 94.31 103 ARG B CA 1
ATOM 3295 C C . ARG B 1 103 ? -14.867 27.672 13.367 1 94.31 103 ARG B C 1
ATOM 3297 O O . ARG B 1 103 ? -13.805 27.406 12.797 1 94.31 103 ARG B O 1
ATOM 3304 N N . ASP B 1 104 ? -15.156 28.859 13.852 1 97.44 104 ASP B N 1
ATOM 3305 C CA . ASP B 1 104 ? -14.188 29.938 13.711 1 97.44 104 ASP B CA 1
ATOM 3306 C C . ASP B 1 104 ? -12.852 29.562 14.352 1 97.44 104 ASP B C 1
ATOM 3308 O O . ASP B 1 104 ? -12.82 28.953 15.43 1 97.44 104 ASP B O 1
ATOM 3312 N N . GLY B 1 105 ? -11.773 30.047 13.656 1 98.06 105 GLY B N 1
ATOM 3313 C CA . GLY B 1 105 ? -10.461 29.594 14.062 1 98.06 105 GLY B CA 1
ATOM 3314 C C . GLY B 1 105 ? -9.594 30.688 14.648 1 98.06 105 GLY B C 1
ATOM 3315 O O . GLY B 1 105 ? -10.094 31.547 15.383 1 98.06 105 GLY B O 1
ATOM 3316 N N . GLY B 1 106 ? -8.32 30.609 14.375 1 98.44 106 GLY B N 1
ATOM 3317 C CA . GLY B 1 106 ? -7.344 31.328 15.172 1 98.44 106 GLY B CA 1
ATOM 3318 C C . GLY B 1 106 ? -6.887 32.625 14.531 1 98.44 106 GLY B C 1
ATOM 3319 O O . GLY B 1 106 ? -6.082 33.375 15.109 1 98.44 106 GLY B O 1
ATOM 3320 N N . LEU B 1 107 ? -7.371 33 13.344 1 98.69 107 LEU B N 1
ATOM 3321 C CA . LEU B 1 107 ? -7.012 34.281 12.758 1 98.69 107 LEU B CA 1
ATOM 3322 C C . LEU B 1 107 ? -7.828 35.406 13.375 1 98.69 107 LEU B C 1
ATOM 3324 O O . LEU B 1 107 ? -8.461 36.188 12.656 1 98.69 107 LEU B O 1
ATOM 3328 N N . ALA B 1 108 ? -7.793 35.469 14.641 1 98.75 108 ALA B N 1
ATOM 3329 C CA . ALA B 1 108 ? -8.539 36.438 15.453 1 98.75 108 ALA B CA 1
ATOM 3330 C C . ALA B 1 108 ? -7.906 36.594 16.828 1 98.75 108 ALA B C 1
ATOM 3332 O O . ALA B 1 108 ? -7.043 35.812 17.219 1 98.75 108 ALA B O 1
ATOM 3333 N N . GLU B 1 109 ? -8.352 37.625 17.516 1 98.88 109 GLU B N 1
ATOM 3334 C CA . GLU B 1 109 ? -7.836 37.844 18.859 1 98.88 109 GLU B CA 1
ATOM 3335 C C . GLU B 1 109 ? -8.359 36.812 19.844 1 98.88 109 GLU B C 1
ATOM 3337 O O . GLU B 1 109 ? -7.68 36.438 20.797 1 98.88 109 GLU B O 1
ATOM 3342 N N . TYR B 1 110 ? -9.602 36.375 19.594 1 98.81 110 TYR B N 1
ATOM 3343 C CA . TYR B 1 110 ? -10.242 35.375 20.438 1 98.81 110 TYR B CA 1
ATOM 3344 C C . TYR B 1 110 ? -10.938 34.312 19.609 1 98.81 110 TYR B C 1
ATOM 3346 O O . TYR B 1 110 ? -11.375 34.562 18.484 1 98.81 110 TYR B O 1
ATOM 3354 N N . CYS B 1 111 ? -11.07 33.125 20.141 1 98.5 111 CYS B N 1
ATOM 3355 C CA . CYS B 1 111 ? -11.898 32.094 19.547 1 98.5 111 CYS B CA 1
ATOM 3356 C C . CYS B 1 111 ? -12.508 31.203 20.625 1 98.5 111 CYS B C 1
ATOM 3358 O O . CYS B 1 111 ? -12.07 31.219 21.766 1 98.5 111 CYS B O 1
ATOM 3360 N N . VAL B 1 112 ? -13.531 30.547 20.234 1 98.62 112 VAL B N 1
ATOM 3361 C CA . VAL B 1 112 ? -14.195 29.625 21.156 1 98.62 112 VAL B CA 1
ATOM 3362 C C . VAL B 1 112 ? -13.969 28.188 20.703 1 98.62 112 VAL B C 1
ATOM 3364 O O . VAL B 1 112 ? -13.984 27.891 19.5 1 98.62 112 VAL B O 1
ATOM 3367 N N . THR B 1 113 ? -13.75 27.297 21.641 1 98.5 113 THR B N 1
ATOM 3368 C CA . THR B 1 113 ? -13.633 25.875 21.391 1 98.5 113 THR B CA 1
ATOM 3369 C C . THR B 1 113 ? -14.273 25.062 22.516 1 98.5 113 THR B C 1
ATOM 3371 O O . THR B 1 113 ? -14.703 25.625 23.531 1 98.5 113 THR B O 1
ATOM 3374 N N . ARG B 1 114 ? -14.391 23.781 22.266 1 98.44 114 ARG B N 1
ATOM 3375 C CA . ARG B 1 114 ? -14.859 22.906 23.328 1 98.44 114 ARG B CA 1
ATOM 3376 C C . ARG B 1 114 ? -13.758 22.625 24.344 1 98.44 114 ARG B C 1
ATOM 3378 O O . ARG B 1 114 ? -12.594 22.438 23.969 1 98.44 114 ARG B O 1
ATOM 3385 N N . ALA B 1 115 ? -14.18 22.5 25.562 1 98.62 115 ALA B N 1
ATOM 3386 C CA . ALA B 1 115 ? -13.203 22.25 26.625 1 98.62 115 ALA B CA 1
ATOM 3387 C C . ALA B 1 115 ? -12.43 20.953 26.375 1 98.62 115 ALA B C 1
ATOM 3389 O O . ALA B 1 115 ? -11.234 20.875 26.672 1 98.62 115 ALA B O 1
ATOM 3390 N N . HIS B 1 116 ? -13.109 19.984 25.781 1 97.94 116 HIS B N 1
ATOM 3391 C CA . HIS B 1 116 ? -12.469 18.688 25.609 1 97.94 116 HIS B CA 1
ATOM 3392 C C . HIS B 1 116 ? -11.414 18.734 24.5 1 97.94 116 HIS B C 1
ATOM 3394 O O . HIS B 1 116 ? -10.633 17.797 24.344 1 97.94 116 HIS B O 1
ATOM 3400 N N . GLN B 1 117 ? -11.289 19.797 23.75 1 98.56 117 GLN B N 1
ATOM 3401 C CA . GLN B 1 117 ? -10.273 19.953 22.719 1 98.56 117 GLN B CA 1
ATOM 3402 C C . GLN B 1 117 ? -9 20.562 23.281 1 98.56 117 GLN B C 1
ATOM 3404 O O . GLN B 1 117 ? -7.965 20.594 22.609 1 98.56 117 GLN B O 1
ATOM 3409 N N . LEU B 1 118 ? -9.055 21 24.5 1 98.81 118 LEU B N 1
ATOM 3410 C CA . LEU B 1 118 ? -7.914 21.703 25.078 1 98.81 118 LEU B CA 1
ATOM 3411 C C . LEU B 1 118 ? -6.832 20.703 25.5 1 98.81 118 LEU B C 1
ATOM 3413 O O . LEU B 1 118 ? -7.137 19.641 26.031 1 98.81 118 LEU B O 1
ATOM 3417 N N . ILE B 1 119 ? -5.625 21.062 25.234 1 98.75 119 ILE B N 1
ATOM 3418 C CA . ILE B 1 119 ? -4.422 20.391 25.703 1 98.75 119 ILE B CA 1
ATOM 3419 C C . ILE B 1 119 ? -3.564 21.359 26.5 1 98.75 119 ILE B C 1
ATOM 3421 O O . ILE B 1 119 ? -3.244 22.453 26.031 1 98.75 119 ILE B O 1
ATOM 3425 N N . ALA B 1 120 ? -3.229 20.969 27.688 1 98.75 120 ALA B N 1
ATOM 3426 C CA . ALA B 1 120 ? -2.371 21.828 28.5 1 98.75 120 ALA B CA 1
ATOM 3427 C C . ALA B 1 120 ? -1.018 22.031 27.828 1 98.75 120 ALA B C 1
ATOM 3429 O O . ALA B 1 120 ? -0.367 21.078 27.406 1 98.75 120 ALA B O 1
ATOM 3430 N N . LEU B 1 121 ? -0.634 23.234 27.719 1 98.62 121 LEU B N 1
ATOM 3431 C CA . LEU B 1 121 ? 0.629 23.578 27.078 1 98.62 121 LEU B CA 1
ATOM 3432 C C . LEU B 1 121 ? 1.735 23.766 28.109 1 98.62 121 LEU B C 1
ATOM 3434 O O . LEU B 1 121 ? 1.642 24.641 28.969 1 98.62 121 LEU B O 1
ATOM 3438 N N . PRO B 1 122 ? 2.773 22.953 28 1 97.69 122 PRO B N 1
ATOM 3439 C CA . PRO B 1 122 ? 3.898 23.125 28.922 1 97.69 122 PRO B CA 1
ATOM 3440 C C . PRO B 1 122 ? 4.5 24.531 28.859 1 97.69 122 PRO B C 1
ATOM 3442 O O . PRO B 1 122 ? 4.559 25.141 27.781 1 97.69 122 PRO B O 1
ATOM 3445 N N . ASP B 1 123 ? 5.105 24.984 29.938 1 97.06 123 ASP B N 1
ATOM 3446 C CA . ASP B 1 123 ? 5.605 26.344 30.062 1 97.06 123 ASP B CA 1
ATOM 3447 C C . ASP B 1 123 ? 6.832 26.562 29.172 1 97.06 123 ASP B C 1
ATOM 3449 O O . ASP B 1 123 ? 7.129 27.703 28.781 1 97.06 123 ASP B O 1
ATOM 3453 N N . ASP B 1 124 ? 7.477 25.5 28.859 1 97.44 124 ASP B N 1
ATOM 3454 C CA . ASP B 1 124 ? 8.742 25.641 28.141 1 97.44 124 ASP B CA 1
ATOM 3455 C C . ASP B 1 124 ? 8.539 25.516 26.641 1 97.44 124 ASP B C 1
ATOM 3457 O O . ASP B 1 124 ? 9.5 25.438 25.875 1 97.44 124 ASP B O 1
ATOM 3461 N N . ILE B 1 125 ? 7.309 25.469 26.188 1 98.12 125 ILE B N 1
ATOM 3462 C CA . ILE B 1 125 ? 6.973 25.516 24.766 1 98.12 125 ILE B CA 1
ATOM 3463 C C . ILE B 1 125 ? 6.223 26.812 24.469 1 98.12 125 ILE B C 1
ATOM 3465 O O . ILE B 1 125 ? 5.18 27.078 25.062 1 98.12 125 ILE B O 1
ATOM 3469 N N . SER B 1 126 ? 6.738 27.578 23.594 1 98.56 126 SER B N 1
ATOM 3470 C CA . SER B 1 126 ? 6.102 28.859 23.266 1 98.56 126 SER B CA 1
ATOM 3471 C C . SER B 1 126 ? 4.785 28.656 22.531 1 98.56 126 SER B C 1
ATOM 3473 O O . SER B 1 126 ? 4.547 27.578 21.969 1 98.56 126 SER B O 1
ATOM 3475 N N . PHE B 1 127 ? 3.949 29.625 22.562 1 98.81 127 PHE B N 1
ATOM 3476 C CA . PHE B 1 127 ? 2.693 29.562 21.812 1 98.81 127 PHE B CA 1
ATOM 3477 C C . PHE B 1 127 ? 2.949 29.391 20.328 1 98.81 127 PHE B C 1
ATOM 3479 O O . PHE B 1 127 ? 2.236 28.656 19.641 1 98.81 127 PHE B O 1
ATOM 3486 N N . GLU B 1 128 ? 3.988 30.125 19.859 1 98.69 128 GLU B N 1
ATOM 3487 C CA . GLU B 1 128 ? 4.348 30.047 18.453 1 98.69 128 GLU B CA 1
ATOM 3488 C C . GLU B 1 128 ? 4.77 28.625 18.078 1 98.69 128 GLU B C 1
ATOM 3490 O O . GLU B 1 128 ? 4.309 28.078 17.062 1 98.69 128 GLU B O 1
ATOM 3495 N N . GLN B 1 129 ? 5.566 28.016 18.875 1 98.44 129 GLN B N 1
ATOM 3496 C CA . GLN B 1 129 ? 5.996 26.641 18.641 1 98.44 129 GLN B CA 1
ATOM 3497 C C . GLN B 1 129 ? 4.809 25.688 18.656 1 98.44 129 GLN B C 1
ATOM 3499 O O . GLN B 1 129 ? 4.656 24.859 17.766 1 98.44 129 GLN B O 1
ATOM 3504 N N . ALA B 1 130 ? 3.984 25.859 19.641 1 98.69 130 ALA B N 1
ATOM 3505 C CA . ALA B 1 130 ? 2.85 24.969 19.828 1 98.69 130 ALA B CA 1
ATOM 3506 C C . ALA B 1 130 ? 1.885 25.031 18.656 1 98.69 130 ALA B C 1
ATOM 3508 O O . ALA B 1 130 ? 1.354 24 18.219 1 98.69 130 ALA B O 1
ATOM 3509 N N . SER B 1 131 ? 1.684 26.219 18.125 1 98.69 131 SER B N 1
ATOM 3510 C CA . SER B 1 131 ? 0.716 26.406 17.047 1 98.69 131 SER B CA 1
ATOM 3511 C C . SER B 1 131 ? 1.166 25.719 15.773 1 98.69 131 SER B C 1
ATOM 3513 O O . SER B 1 131 ? 0.377 25.562 14.836 1 98.69 131 SER B O 1
ATOM 3515 N N . CYS B 1 132 ? 2.402 25.281 15.703 1 98.44 132 CYS B N 1
ATOM 3516 C CA . CYS B 1 132 ? 2.939 24.656 14.5 1 98.44 132 CYS B CA 1
ATOM 3517 C C . CYS B 1 132 ? 2.736 23.141 14.547 1 98.44 132 CYS B C 1
ATOM 3519 O O . CYS B 1 132 ? 2.971 22.453 13.547 1 98.44 132 CYS B O 1
ATOM 3521 N N . LEU B 1 133 ? 2.176 22.578 15.586 1 98.56 133 LEU B N 1
ATOM 3522 C CA . LEU B 1 133 ? 2.387 21.156 15.867 1 98.56 133 LEU B CA 1
ATOM 3523 C C . LEU B 1 133 ? 1.198 20.328 15.398 1 98.56 133 LEU B C 1
ATOM 3525 O O . LEU B 1 133 ? 1.376 19.281 14.766 1 98.56 133 LEU B O 1
ATOM 3529 N N . PRO B 1 134 ? -0.03 20.688 15.57 1 98.44 134 PRO B N 1
ATOM 3530 C CA . PRO B 1 134 ? -1.122 19.719 15.414 1 98.44 134 PRO B CA 1
ATOM 3531 C C . PRO B 1 134 ? -1.234 19.203 13.984 1 98.44 134 PRO B C 1
ATOM 3533 O O . PRO B 1 134 ? -0.913 18.031 13.727 1 98.44 134 PRO B O 1
ATOM 3536 N N . VAL B 1 135 ? -1.497 20.047 13.047 1 97.94 135 VAL B N 1
ATOM 3537 C CA . VAL B 1 135 ? -1.841 19.562 11.711 1 97.94 135 VAL B CA 1
ATOM 3538 C C . VAL B 1 135 ? -0.594 19 11.023 1 97.94 135 VAL B C 1
ATOM 3540 O O . VAL B 1 135 ? -0.547 17.828 10.672 1 97.94 135 VAL B O 1
ATOM 3543 N N . ALA B 1 136 ? 0.457 19.828 10.875 1 98.12 136 ALA B N 1
ATOM 3544 C CA . ALA B 1 136 ? 1.612 19.438 10.078 1 98.12 136 ALA B CA 1
ATOM 3545 C C . ALA B 1 136 ? 2.465 18.406 10.812 1 98.12 136 ALA B C 1
ATOM 3547 O O . ALA B 1 136 ? 2.689 17.312 10.312 1 98.12 136 ALA B O 1
ATOM 3548 N N . TYR B 1 137 ? 2.84 18.703 12.07 1 98.62 137 TYR B N 1
ATOM 3549 C CA . TYR B 1 137 ? 3.752 17.828 12.797 1 98.62 137 TYR B CA 1
ATOM 3550 C C . TYR B 1 137 ? 3.029 16.594 13.305 1 98.62 137 TYR B C 1
ATOM 3552 O O . TYR B 1 137 ? 3.602 15.492 13.32 1 98.62 137 TYR B O 1
ATOM 3560 N N . GLY B 1 138 ? 1.785 16.781 13.734 1 98.62 138 GLY B N 1
ATOM 3561 C CA . GLY B 1 138 ? 1.003 15.609 14.109 1 98.62 138 GLY B CA 1
ATOM 3562 C C . GLY B 1 138 ? 0.807 14.625 12.977 1 98.62 138 GLY B C 1
ATOM 3563 O O . GLY B 1 138 ? 0.952 13.414 13.164 1 98.62 138 GLY B O 1
ATOM 3564 N N . THR B 1 139 ? 0.523 15.156 11.812 1 98.38 139 THR B N 1
ATOM 3565 C CA . THR B 1 139 ? 0.343 14.336 10.625 1 98.38 139 THR B CA 1
ATOM 3566 C C . THR B 1 139 ? 1.634 13.602 10.273 1 98.38 139 THR B C 1
ATOM 3568 O O . THR B 1 139 ? 1.611 12.406 9.969 1 98.38 139 THR B O 1
ATOM 3571 N N . ALA B 1 140 ? 2.746 14.305 10.336 1 98.75 140 ALA B N 1
ATOM 3572 C CA . ALA B 1 140 ? 4.039 13.703 10.023 1 98.75 140 ALA B CA 1
ATOM 3573 C C . ALA B 1 140 ? 4.379 12.594 11.016 1 98.75 140 ALA B C 1
ATOM 3575 O O . ALA B 1 140 ? 4.863 11.523 10.625 1 98.75 140 ALA B O 1
ATOM 3576 N N . LEU B 1 141 ? 4.133 12.891 12.289 1 98.81 141 LEU B N 1
ATOM 3577 C CA . LEU B 1 141 ? 4.473 11.914 13.32 1 98.81 141 LEU B CA 1
ATOM 3578 C C . LEU B 1 141 ? 3.68 10.625 13.125 1 98.81 141 LEU B C 1
ATOM 3580 O O . LEU B 1 141 ? 4.246 9.531 13.164 1 98.81 141 LEU B O 1
ATOM 3584 N N . ARG B 1 142 ? 2.41 10.75 12.914 1 98.56 142 ARG B N 1
ATOM 3585 C CA . ARG B 1 142 ? 1.592 9.562 12.703 1 98.56 142 ARG B CA 1
ATOM 3586 C C . ARG B 1 142 ? 2.051 8.797 11.461 1 98.56 142 ARG B C 1
ATOM 3588 O O . ARG B 1 142 ? 2.221 7.574 11.508 1 98.56 142 ARG B O 1
ATOM 3595 N N . MET B 1 143 ? 2.285 9.477 10.398 1 98.81 143 MET B N 1
ATOM 3596 C CA . MET B 1 143 ? 2.676 8.867 9.133 1 98.81 143 MET B CA 1
ATOM 3597 C C . MET B 1 143 ? 4.016 8.148 9.258 1 98.81 143 MET B C 1
ATOM 3599 O O . MET B 1 143 ? 4.141 6.988 8.875 1 98.81 143 MET B O 1
ATOM 3603 N N . MET B 1 144 ? 4.984 8.789 9.938 1 98.62 144 MET B N 1
ATOM 3604 C CA . MET B 1 144 ? 6.355 8.289 9.961 1 98.62 144 MET B CA 1
ATOM 3605 C C . MET B 1 144 ? 6.516 7.203 11.023 1 98.62 144 MET B C 1
ATOM 3607 O O . MET B 1 144 ? 7.215 6.215 10.797 1 98.62 144 MET B O 1
ATOM 3611 N N . THR B 1 145 ? 5.867 7.395 12.102 1 98.12 145 THR B N 1
ATOM 3612 C CA . THR B 1 145 ? 6.176 6.551 13.25 1 98.12 145 THR B CA 1
ATOM 3613 C C . THR B 1 145 ? 5.082 5.512 13.477 1 98.12 145 THR B C 1
ATOM 3615 O O . THR B 1 145 ? 5.355 4.309 13.492 1 98.12 145 THR B O 1
ATOM 3618 N N . THR B 1 146 ? 3.84 5.988 13.602 1 97.81 146 THR B N 1
ATOM 3619 C CA . THR B 1 146 ? 2.746 5.078 13.93 1 97.81 146 THR B CA 1
ATOM 3620 C C . THR B 1 146 ? 2.451 4.148 12.75 1 97.81 146 THR B C 1
ATOM 3622 O O . THR B 1 146 ? 2.232 2.951 12.945 1 97.81 146 THR B O 1
ATOM 3625 N N . ILE B 1 147 ? 2.508 4.695 11.555 1 98.19 147 ILE B N 1
ATOM 3626 C CA . ILE B 1 147 ? 2.117 3.928 10.383 1 98.19 147 ILE B CA 1
ATOM 3627 C C . ILE B 1 147 ? 3.363 3.434 9.648 1 98.19 147 ILE B C 1
ATOM 3629 O O . ILE B 1 147 ? 3.48 2.244 9.344 1 98.19 147 ILE B O 1
ATOM 3633 N N . GLY B 1 148 ? 4.324 4.316 9.445 1 98.5 148 GLY B N 1
ATOM 3634 C CA . GLY B 1 148 ? 5.488 4.004 8.641 1 98.5 148 GLY B CA 1
ATOM 3635 C C . GLY B 1 148 ? 6.57 3.27 9.406 1 98.5 148 GLY B C 1
ATOM 3636 O O . GLY B 1 148 ? 7.438 2.627 8.812 1 98.5 148 GLY B O 1
ATOM 3637 N N . HIS B 1 149 ? 6.625 3.439 10.75 1 98.62 149 HIS B N 1
ATOM 3638 C CA . HIS B 1 149 ? 7.562 2.76 11.641 1 98.62 149 HIS B CA 1
ATOM 3639 C C . HIS B 1 149 ? 9.008 3.037 11.227 1 98.62 149 HIS B C 1
ATOM 3641 O O . HIS B 1 149 ? 9.812 2.113 11.133 1 98.62 149 HIS B O 1
ATOM 3647 N N . VAL B 1 150 ? 9.305 4.266 10.922 1 98.62 150 VAL B N 1
ATOM 3648 C CA . VAL B 1 150 ? 10.68 4.641 10.602 1 98.62 150 VAL B CA 1
ATOM 3649 C C . VAL B 1 150 ? 11.617 4.16 11.711 1 98.62 150 VAL B C 1
ATOM 3651 O O . VAL B 1 150 ? 11.281 4.238 12.891 1 98.62 150 VAL B O 1
ATOM 3654 N N . SER B 1 151 ? 12.805 3.641 11.328 1 98.31 151 SER B N 1
ATOM 3655 C CA . SER B 1 151 ? 13.703 3.043 12.305 1 98.31 151 SER B CA 1
ATOM 3656 C C . SER B 1 151 ? 15.164 3.357 11.977 1 98.31 151 SER B C 1
ATOM 3658 O O . SER B 1 151 ? 15.469 3.836 10.883 1 98.31 151 SER B O 1
ATOM 3660 N N . ALA B 1 152 ? 15.945 3.105 13.008 1 98.5 152 ALA B N 1
ATOM 3661 C CA . ALA B 1 152 ? 17.375 3.377 12.891 1 98.5 152 ALA B CA 1
ATOM 3662 C C . ALA B 1 152 ? 18 2.58 11.75 1 98.5 152 ALA B C 1
ATOM 3664 O O . ALA B 1 152 ? 17.672 1.405 11.555 1 98.5 152 ALA B O 1
ATOM 3665 N N . GLY B 1 153 ? 18.844 3.262 11.016 1 97.69 153 GLY B N 1
ATOM 3666 C CA . GLY B 1 153 ? 19.594 2.586 9.969 1 97.69 153 GLY B CA 1
ATOM 3667 C C . GLY B 1 153 ? 18.891 2.605 8.625 1 97.69 153 GLY B C 1
ATOM 3668 O O . GLY B 1 153 ? 19.484 2.299 7.598 1 97.69 153 GLY B O 1
ATOM 3669 N N . GLU B 1 154 ? 17.656 2.994 8.531 1 98.25 154 GLU B N 1
ATOM 3670 C CA . GLU B 1 154 ? 16.906 3.043 7.281 1 98.25 154 GLU B CA 1
ATOM 3671 C C . GLU B 1 154 ? 17.297 4.27 6.457 1 98.25 154 GLU B C 1
ATOM 3673 O O . GLU B 1 154 ? 17.641 5.316 7.012 1 98.25 154 GLU B O 1
ATOM 3678 N N . LYS B 1 155 ? 17.266 4.098 5.191 1 98.38 155 LYS B N 1
ATOM 3679 C CA . LYS B 1 155 ? 17.344 5.23 4.273 1 98.38 155 LYS B CA 1
ATOM 3680 C C . LYS B 1 155 ? 15.945 5.766 3.943 1 98.38 155 LYS B C 1
ATOM 3682 O O . LYS B 1 155 ? 15.086 5.023 3.469 1 98.38 155 LYS B O 1
ATOM 3687 N N . VAL B 1 156 ? 15.75 7.055 4.207 1 98.88 156 VAL B N 1
ATOM 3688 C CA . VAL B 1 156 ? 14.438 7.664 4.02 1 98.88 156 VAL B CA 1
ATOM 3689 C C . VAL B 1 156 ? 14.539 8.805 3.01 1 98.88 156 VAL B C 1
ATOM 3691 O O . VAL B 1 156 ? 15.281 9.766 3.221 1 98.88 156 VAL B O 1
ATOM 3694 N N . LEU B 1 157 ? 13.828 8.648 1.88 1 98.94 157 LEU B N 1
ATOM 3695 C CA . LEU B 1 157 ? 13.703 9.688 0.868 1 98.94 157 LEU B CA 1
ATOM 3696 C C . LEU B 1 157 ? 12.445 10.523 1.102 1 98.94 157 LEU B C 1
ATOM 3698 O O . LEU B 1 157 ? 11.336 9.984 1.145 1 98.94 157 LEU B O 1
ATOM 3702 N N . ILE B 1 158 ? 12.625 11.805 1.228 1 98.94 158 ILE B N 1
ATOM 3703 C CA . ILE B 1 158 ? 11.5 12.656 1.606 1 98.94 158 ILE B CA 1
ATOM 3704 C C . ILE B 1 158 ? 11.242 13.695 0.515 1 98.94 158 ILE B C 1
ATOM 3706 O O . ILE B 1 158 ? 12.078 14.57 0.281 1 98.94 158 ILE B O 1
ATOM 3710 N N . LEU B 1 159 ? 10.133 13.562 -0.131 1 98.31 159 LEU B N 1
ATOM 3711 C CA . LEU B 1 159 ? 9.641 14.594 -1.036 1 98.31 159 LEU B CA 1
ATOM 3712 C C . LEU B 1 159 ? 8.805 15.625 -0.284 1 98.31 159 LEU B C 1
ATOM 3714 O O . LEU B 1 159 ? 8.219 15.312 0.754 1 98.31 159 LEU B O 1
ATOM 3718 N N . GLY B 1 160 ? 8.758 16.828 -0.832 1 95.5 160 GLY B N 1
ATOM 3719 C CA . GLY B 1 160 ? 8.086 17.891 -0.099 1 95.5 160 GLY B CA 1
ATOM 3720 C C . GLY B 1 160 ? 8.734 18.203 1.235 1 95.5 160 GLY B C 1
ATOM 3721 O O . GLY B 1 160 ? 8.055 18.562 2.197 1 95.5 160 GLY B O 1
ATOM 3722 N N . ALA B 1 161 ? 10.016 18.188 1.339 1 97.5 161 ALA B N 1
ATOM 3723 C CA . ALA B 1 161 ? 10.75 18.172 2.598 1 97.5 161 ALA B CA 1
ATOM 3724 C C . ALA B 1 161 ? 10.742 19.562 3.25 1 97.5 161 ALA B C 1
ATOM 3726 O O . ALA B 1 161 ? 10.93 19.688 4.461 1 97.5 161 ALA B O 1
ATOM 3727 N N . SER B 1 162 ? 10.531 20.547 2.449 1 95.62 162 SER B N 1
ATOM 3728 C CA . SER B 1 162 ? 10.695 21.906 2.982 1 95.62 162 SER B CA 1
ATOM 3729 C C . SER B 1 162 ? 9.391 22.422 3.58 1 95.62 162 SER B C 1
ATOM 3731 O O . SER B 1 162 ? 9.375 23.438 4.285 1 95.62 162 SER B O 1
ATOM 3733 N N . GLY B 1 163 ? 8.273 21.766 3.307 1 94.94 163 GLY B N 1
ATOM 3734 C CA . GLY B 1 163 ? 6.996 22.188 3.857 1 94.94 163 GLY B CA 1
ATOM 3735 C C . GLY B 1 163 ? 6.816 21.797 5.316 1 94.94 163 GLY B C 1
ATOM 3736 O O . GLY B 1 163 ? 7.723 21.234 5.926 1 94.94 163 GLY B O 1
ATOM 3737 N N . GLY B 1 164 ? 5.691 22.172 5.863 1 95.94 164 GLY B N 1
ATOM 3738 C CA . GLY B 1 164 ? 5.41 21.891 7.266 1 95.94 164 GLY B CA 1
ATOM 3739 C C . GLY B 1 164 ? 5.5 20.422 7.617 1 95.94 164 GLY B C 1
ATOM 3740 O O . GLY B 1 164 ? 6.191 20.047 8.562 1 95.94 164 GLY B O 1
ATOM 3741 N N . VAL B 1 165 ? 4.855 19.578 6.832 1 97.69 165 VAL B N 1
ATOM 3742 C CA . VAL B 1 165 ? 4.887 18.141 7.07 1 97.69 165 VAL B CA 1
ATOM 3743 C C . VAL B 1 165 ? 6.289 17.609 6.789 1 97.69 165 VAL B C 1
ATOM 3745 O O . VAL B 1 165 ? 6.832 16.828 7.574 1 97.69 165 VAL B O 1
ATOM 3748 N N . GLY B 1 166 ? 6.863 18.078 5.73 1 97.81 166 GLY B N 1
ATOM 3749 C CA . GLY B 1 166 ? 8.156 17.578 5.285 1 97.81 166 GLY B CA 1
ATOM 3750 C C . GLY B 1 166 ? 9.273 17.875 6.27 1 97.81 166 GLY B C 1
ATOM 3751 O O . GLY B 1 166 ? 10.102 17 6.543 1 97.81 166 GLY B O 1
ATOM 3752 N N . ILE B 1 167 ? 9.289 19.078 6.762 1 97.38 167 ILE B N 1
ATOM 3753 C CA . ILE B 1 167 ? 10.352 19.469 7.68 1 97.38 167 ILE B CA 1
ATOM 3754 C C . ILE B 1 167 ? 10.281 18.625 8.945 1 97.38 167 ILE B C 1
ATOM 3756 O O . ILE B 1 167 ? 11.312 18.281 9.539 1 97.38 167 ILE B O 1
ATOM 3760 N N . CYS B 1 168 ? 9.102 18.328 9.367 1 98.25 168 CYS B N 1
ATOM 3761 C CA . CYS B 1 168 ? 8.914 17.453 10.516 1 98.25 168 CYS B CA 1
ATOM 3762 C C . CYS B 1 168 ? 9.383 16.031 10.188 1 98.25 168 CYS B C 1
ATOM 3764 O O . CYS B 1 168 ? 10.023 15.383 11.016 1 98.25 168 CYS B O 1
ATOM 3766 N N . CYS B 1 169 ? 9.086 15.547 8.984 1 98.81 169 CYS B N 1
ATOM 3767 C CA . CYS B 1 169 ? 9.523 14.211 8.57 1 98.81 169 CYS B CA 1
ATOM 3768 C C . CYS B 1 169 ? 11.039 14.094 8.633 1 98.81 169 CYS B C 1
ATOM 3770 O O . CYS B 1 169 ? 11.562 13.07 9.086 1 98.81 169 CYS B O 1
ATOM 3772 N N . VAL B 1 170 ? 11.719 15.125 8.195 1 98.75 170 VAL B N 1
ATOM 3773 C CA . VAL B 1 170 ? 13.18 15.141 8.227 1 98.75 170 VAL B CA 1
ATOM 3774 C C . VAL B 1 170 ? 13.672 14.969 9.664 1 98.75 170 VAL B C 1
ATOM 3776 O O . VAL B 1 170 ? 14.516 14.117 9.938 1 98.75 170 VAL B O 1
ATOM 3779 N N . GLN B 1 171 ? 13.094 15.711 10.539 1 98.62 171 GLN B N 1
ATOM 3780 C CA . GLN B 1 171 ? 13.531 15.68 11.93 1 98.62 171 GLN B CA 1
ATOM 3781 C C . GLN B 1 171 ? 13.195 14.352 12.586 1 98.62 171 GLN B C 1
ATOM 3783 O O . GLN B 1 171 ? 14 13.789 13.328 1 98.62 171 GLN B O 1
ATOM 3788 N N . LEU B 1 172 ? 11.969 13.844 12.336 1 98.62 172 LEU B N 1
ATOM 3789 C CA . LEU B 1 172 ? 11.539 12.578 12.922 1 98.62 172 LEU B CA 1
ATOM 3790 C C . LEU B 1 172 ? 12.422 11.43 12.445 1 98.62 172 LEU B C 1
ATOM 3792 O O . LEU B 1 172 ? 12.812 10.562 13.234 1 98.62 172 LEU B O 1
ATOM 3796 N N . ALA B 1 173 ? 12.695 11.398 11.125 1 98.75 173 ALA B N 1
ATOM 3797 C CA . ALA B 1 173 ? 13.562 10.359 10.578 1 98.75 173 ALA B CA 1
ATOM 3798 C C . ALA B 1 173 ? 14.953 10.414 11.203 1 98.75 173 ALA B C 1
ATOM 3800 O O . ALA B 1 173 ? 15.516 9.383 11.586 1 98.75 173 ALA B O 1
ATOM 3801 N N . LYS B 1 174 ? 15.469 11.648 11.328 1 98.38 174 LYS B N 1
ATOM 3802 C CA . LYS B 1 174 ? 16.781 11.82 11.93 1 98.38 174 LYS B CA 1
ATOM 3803 C C . LYS B 1 174 ? 16.781 11.367 13.391 1 98.38 174 LYS B C 1
ATOM 3805 O O . LYS B 1 174 ? 17.688 10.656 13.828 1 98.38 174 LYS B O 1
ATOM 3810 N N . ALA B 1 175 ? 15.797 11.766 14.102 1 97.44 175 ALA B N 1
ATOM 3811 C CA . ALA B 1 175 ? 15.68 11.398 15.516 1 97.44 175 ALA B CA 1
ATOM 3812 C C . ALA B 1 175 ? 15.586 9.883 15.68 1 97.44 175 ALA B C 1
ATOM 3814 O O . ALA B 1 175 ? 16.047 9.336 16.688 1 97.44 175 ALA B O 1
ATOM 3815 N N . ALA B 1 176 ? 15.07 9.188 14.695 1 97.62 176 ALA B N 1
ATOM 3816 C CA . ALA B 1 176 ? 14.922 7.738 14.734 1 97.62 176 ALA B CA 1
ATOM 3817 C C . ALA B 1 176 ? 16.234 7.043 14.406 1 97.62 176 ALA B C 1
ATOM 3819 O O . ALA B 1 176 ? 16.375 5.828 14.578 1 97.62 176 ALA B O 1
ATOM 3820 N N . GLY B 1 177 ? 17.172 7.809 13.898 1 98.19 177 GLY B N 1
ATOM 3821 C CA . GLY B 1 177 ? 18.469 7.238 13.555 1 98.19 177 GLY B CA 1
ATOM 3822 C C . GLY B 1 177 ? 18.562 6.836 12.094 1 98.19 177 GLY B C 1
ATOM 3823 O O . GLY B 1 177 ? 19.453 6.055 11.719 1 98.19 177 GLY B O 1
ATOM 3824 N N . ALA B 1 178 ? 17.719 7.344 11.258 1 98.62 178 ALA B N 1
ATOM 3825 C CA . ALA B 1 178 ? 17.719 7.012 9.828 1 98.62 178 ALA B CA 1
ATOM 3826 C C . ALA B 1 178 ? 18.688 7.898 9.062 1 98.62 178 ALA B C 1
ATOM 3828 O O . ALA B 1 178 ? 19.156 8.914 9.578 1 98.62 178 ALA B O 1
ATOM 3829 N N . TYR B 1 179 ? 19.109 7.461 7.914 1 98.75 179 TYR B N 1
ATOM 3830 C CA . TYR B 1 179 ? 19.797 8.281 6.926 1 98.75 179 TYR B CA 1
ATOM 3831 C C . TYR B 1 179 ? 18.797 9.031 6.047 1 98.75 179 TYR B C 1
ATOM 3833 O O . TYR B 1 179 ? 18.047 8.414 5.281 1 98.75 179 TYR B O 1
ATOM 3841 N N . VAL B 1 180 ? 18.812 10.359 6.102 1 98.88 180 VAL B N 1
ATOM 3842 C CA . VAL B 1 180 ? 17.734 11.164 5.543 1 98.88 180 VAL B CA 1
ATOM 3843 C C . VAL B 1 180 ? 18.188 11.812 4.238 1 98.88 180 VAL B C 1
ATOM 3845 O O . VAL B 1 180 ? 19.156 12.562 4.223 1 98.88 180 VAL B O 1
ATOM 3848 N N . ILE B 1 181 ? 17.469 11.523 3.172 1 98.88 181 ILE B N 1
ATOM 3849 C CA . ILE B 1 181 ? 17.625 12.141 1.861 1 98.88 181 ILE B CA 1
ATOM 3850 C C . ILE B 1 181 ? 16.469 13.102 1.591 1 98.88 181 ILE B C 1
ATOM 3852 O O . ILE B 1 181 ? 15.359 12.664 1.275 1 98.88 181 ILE B O 1
ATOM 3856 N N . ALA B 1 182 ? 16.719 14.391 1.643 1 98.81 182 ALA B N 1
ATOM 3857 C CA . ALA B 1 182 ? 15.656 15.383 1.465 1 98.81 182 ALA B CA 1
ATOM 3858 C C . ALA B 1 182 ? 15.672 15.953 0.052 1 98.81 182 ALA B C 1
ATOM 3860 O O . ALA B 1 182 ? 16.734 16.344 -0.455 1 98.81 182 ALA B O 1
ATOM 3861 N N . CYS B 1 183 ? 14.547 15.969 -0.55 1 98.38 183 CYS B N 1
ATOM 3862 C CA . CYS B 1 183 ? 14.43 16.609 -1.854 1 98.38 183 CYS B CA 1
ATOM 3863 C C . CYS B 1 183 ? 13.977 18.062 -1.709 1 98.38 183 CYS B C 1
ATOM 3865 O O . CYS B 1 183 ? 13.016 18.344 -0.99 1 98.38 183 CYS B O 1
ATOM 3867 N N . ALA B 1 184 ? 14.648 18.953 -2.389 1 96.31 184 ALA B N 1
ATOM 3868 C CA . ALA B 1 184 ? 14.367 20.391 -2.279 1 96.31 184 ALA B CA 1
ATOM 3869 C C . ALA B 1 184 ? 14.391 21.047 -3.65 1 96.31 184 ALA B C 1
ATOM 3871 O O . ALA B 1 184 ? 15.039 20.562 -4.578 1 96.31 184 ALA B O 1
ATOM 3872 N N . GLY B 1 185 ? 13.703 22.125 -3.707 1 95.31 185 GLY B N 1
ATOM 3873 C CA . GLY B 1 185 ? 13.602 22.828 -4.977 1 95.31 185 GLY B CA 1
ATOM 3874 C C . GLY B 1 185 ? 14.711 23.844 -5.191 1 95.31 185 GLY B C 1
ATOM 3875 O O . GLY B 1 185 ? 14.906 24.328 -6.309 1 95.31 185 GLY B O 1
ATOM 3876 N N . SER B 1 186 ? 15.422 24.219 -4.148 1 95.5 186 SER B N 1
ATOM 3877 C CA . SER B 1 186 ? 16.516 25.172 -4.262 1 95.5 186 SER B CA 1
ATOM 3878 C C . SER B 1 186 ? 17.656 24.828 -3.326 1 95.5 186 SER B C 1
ATOM 3880 O O . SER B 1 186 ? 17.484 24.078 -2.363 1 95.5 186 SER B O 1
ATOM 3882 N N . ALA B 1 187 ? 18.797 25.375 -3.645 1 96.69 187 ALA B N 1
ATOM 3883 C CA . ALA B 1 187 ? 19.984 25.141 -2.828 1 96.69 187 ALA B CA 1
ATOM 3884 C C . ALA B 1 187 ? 19.812 25.719 -1.424 1 96.69 187 ALA B C 1
ATOM 3886 O O . ALA B 1 187 ? 20.266 25.125 -0.442 1 96.69 187 ALA B O 1
ATOM 3887 N N . GLU B 1 188 ? 19.188 26.812 -1.386 1 96.25 188 GLU B N 1
ATOM 3888 C CA . GLU B 1 188 ? 18.938 27.453 -0.097 1 96.25 188 GLU B CA 1
ATOM 3889 C C . GLU B 1 188 ? 18.094 26.578 0.811 1 96.25 188 GLU B C 1
ATOM 3891 O O . GLU B 1 188 ? 18.438 26.359 1.976 1 96.25 188 GLU B O 1
ATOM 3896 N N . LYS B 1 189 ? 17.062 26.062 0.273 1 96 189 LYS B N 1
ATOM 3897 C CA . LYS B 1 189 ? 16.203 25.156 1.04 1 96 189 LYS B CA 1
ATOM 3898 C C . LYS B 1 189 ? 16.969 23.891 1.424 1 96 189 LYS B C 1
ATOM 3900 O O . LYS B 1 189 ? 16.812 23.375 2.533 1 96 189 LYS B O 1
ATOM 3905 N N . GLY B 1 190 ? 17.766 23.453 0.464 1 97.56 190 GLY B N 1
ATOM 3906 C CA . GLY B 1 190 ? 18.578 22.281 0.741 1 97.56 190 GLY B CA 1
ATOM 3907 C C . GLY B 1 190 ? 19.516 22.453 1.923 1 97.56 190 GLY B C 1
ATOM 3908 O O . GLY B 1 190 ? 19.609 21.578 2.783 1 97.56 190 GLY B O 1
ATOM 3909 N N . GLU B 1 191 ? 20.188 23.578 1.958 1 97.75 191 GLU B N 1
ATOM 3910 C CA . GLU B 1 191 ? 21.094 23.875 3.053 1 97.75 191 GLU B CA 1
ATOM 3911 C C . GLU B 1 191 ? 20.359 23.922 4.391 1 97.75 191 GLU B C 1
ATOM 3913 O O . GLU B 1 191 ? 20.859 23.391 5.391 1 97.75 191 GLU B O 1
ATOM 3918 N N . ARG B 1 192 ? 19.234 24.484 4.355 1 96.62 192 ARG B N 1
ATOM 3919 C CA . ARG B 1 192 ? 18.438 24.562 5.578 1 96.62 192 ARG B CA 1
ATOM 3920 C C . ARG B 1 192 ? 17.984 23.172 6.031 1 96.62 192 ARG B C 1
ATOM 3922 O O . ARG B 1 192 ? 17.953 22.891 7.23 1 96.62 192 ARG B O 1
ATOM 3929 N N . LEU B 1 193 ? 17.641 22.359 5.094 1 98.19 193 LEU B N 1
ATOM 3930 C CA . LEU B 1 193 ? 17.219 21 5.418 1 98.19 193 LEU B CA 1
ATOM 3931 C C . LEU B 1 193 ? 18.375 20.203 6.02 1 98.19 193 LEU B C 1
ATOM 3933 O O . LEU B 1 193 ? 18.172 19.391 6.922 1 98.19 193 LEU B O 1
ATOM 3937 N N . MET B 1 194 ? 19.562 20.453 5.535 1 98.38 194 MET B N 1
ATOM 3938 C CA . MET B 1 194 ? 20.734 19.812 6.117 1 98.38 194 MET B CA 1
ATOM 3939 C C . MET B 1 194 ? 20.953 20.266 7.559 1 98.38 194 MET B C 1
ATOM 3941 O O . MET B 1 194 ? 21.297 19.453 8.422 1 98.38 194 MET B O 1
ATOM 3945 N N . GLU B 1 195 ? 20.672 21.5 7.812 1 97.06 195 GLU B N 1
ATOM 3946 C CA . GLU B 1 195 ? 20.812 22.047 9.156 1 97.06 195 GLU B CA 1
ATOM 3947 C C . GLU B 1 195 ? 19.812 21.406 10.117 1 97.06 195 GLU B C 1
ATOM 3949 O O . GLU B 1 195 ? 20.094 21.25 11.305 1 97.06 195 GLU B O 1
ATOM 3954 N N . ILE B 1 196 ? 18.766 20.969 9.562 1 95.94 196 ILE B N 1
ATOM 3955 C CA . ILE B 1 196 ? 17.688 20.469 10.406 1 95.94 196 ILE B CA 1
ATOM 3956 C C . ILE B 1 196 ? 17.828 18.969 10.602 1 95.94 196 ILE B C 1
ATOM 3958 O O . ILE B 1 196 ? 17.203 18.391 11.492 1 95.94 196 ILE B O 1
ATOM 3962 N N . GLY B 1 197 ? 18.609 18.344 9.695 1 97.12 197 GLY B N 1
ATOM 3963 C CA . GLY B 1 197 ? 18.828 16.938 10.016 1 97.12 197 GLY B CA 1
ATOM 3964 C C . GLY B 1 197 ? 19.031 16.078 8.789 1 97.12 197 GLY B C 1
ATOM 3965 O O . GLY B 1 197 ? 19.453 14.922 8.898 1 97.12 197 GLY B O 1
ATOM 3966 N N . ALA B 1 198 ? 18.781 16.594 7.609 1 98.62 198 ALA B N 1
ATOM 3967 C CA . ALA B 1 198 ? 19 15.805 6.402 1 98.62 198 ALA B CA 1
ATOM 3968 C C . ALA B 1 198 ? 20.469 15.43 6.262 1 98.62 198 ALA B C 1
ATOM 3970 O O . ALA B 1 198 ? 21.359 16.25 6.547 1 98.62 198 ALA B O 1
ATOM 3971 N N . ASP B 1 199 ? 20.734 14.234 5.84 1 98.75 199 ASP B N 1
ATOM 3972 C CA . ASP B 1 199 ? 22.109 13.789 5.609 1 98.75 199 ASP B CA 1
ATOM 3973 C C . ASP B 1 199 ? 22.578 14.172 4.203 1 98.75 199 ASP B C 1
ATOM 3975 O O . ASP B 1 199 ? 23.781 14.367 3.973 1 98.75 199 ASP B O 1
ATOM 3979 N N . GLU B 1 200 ? 21.656 14.195 3.322 1 98.12 200 GLU B N 1
ATOM 3980 C CA . GLU B 1 200 ? 21.938 14.688 1.98 1 98.12 200 GLU B CA 1
ATOM 3981 C C . GLU B 1 200 ? 20.703 15.289 1.335 1 98.12 200 GLU B C 1
ATOM 3983 O O . GLU B 1 200 ? 19.594 15.125 1.841 1 98.12 200 GLU B O 1
ATOM 3988 N N . VAL B 1 201 ? 20.938 16.062 0.226 1 98.56 201 VAL B N 1
ATOM 3989 C CA . VAL B 1 201 ? 19.859 16.766 -0.464 1 98.56 201 VAL B CA 1
ATOM 3990 C C . VAL B 1 201 ? 19.906 16.453 -1.956 1 98.56 201 VAL B C 1
ATOM 3992 O O . VAL B 1 201 ? 20.984 16.312 -2.535 1 98.56 201 VAL B O 1
ATOM 3995 N N . ILE B 1 202 ? 18.766 16.234 -2.525 1 98.69 202 ILE B N 1
ATOM 3996 C CA . ILE B 1 202 ? 18.594 16.172 -3.975 1 98.69 202 ILE B CA 1
ATOM 3997 C C . ILE B 1 202 ? 17.781 17.375 -4.449 1 98.69 202 ILE B C 1
ATOM 3999 O O . ILE B 1 202 ? 16.656 17.578 -4.004 1 98.69 202 ILE B O 1
ATOM 4003 N N . LEU B 1 203 ? 18.359 18.172 -5.328 1 98.25 203 LEU B N 1
ATOM 4004 C CA . LEU B 1 203 ? 17.656 19.328 -5.887 1 98.25 203 LEU B CA 1
ATOM 4005 C C . LEU B 1 203 ? 16.875 18.953 -7.137 1 98.25 203 LEU B C 1
ATOM 4007 O O . LEU B 1 203 ? 17.422 18.891 -8.234 1 98.25 203 LEU B O 1
ATOM 4011 N N . TYR B 1 204 ? 15.57 18.781 -6.93 1 96 204 TYR B N 1
ATOM 4012 C CA . TYR B 1 204 ? 14.773 18.156 -7.98 1 96 204 TYR B CA 1
ATOM 4013 C C . TYR B 1 204 ? 14.539 19.109 -9.141 1 96 204 TYR B C 1
ATOM 4015 O O . TYR B 1 204 ? 14.078 18.703 -10.203 1 96 204 TYR B O 1
ATOM 4023 N N . ASN B 1 205 ? 14.836 20.422 -8.992 1 96 205 ASN B N 1
ATOM 4024 C CA . ASN B 1 205 ? 14.766 21.375 -10.102 1 96 205 ASN B CA 1
ATOM 4025 C C . ASN B 1 205 ? 16.016 21.281 -10.984 1 96 205 ASN B C 1
ATOM 4027 O O . ASN B 1 205 ? 16.016 21.812 -12.102 1 96 205 ASN B O 1
ATOM 4031 N N . GLU B 1 206 ? 17 20.641 -10.477 1 97.25 206 GLU B N 1
ATOM 4032 C CA . GLU B 1 206 ? 18.266 20.547 -11.203 1 97.25 206 GLU B CA 1
ATOM 4033 C C . GLU B 1 206 ? 18.469 19.156 -11.781 1 97.25 206 GLU B C 1
ATOM 4035 O O . GLU B 1 206 ? 19.125 19 -12.82 1 97.25 206 GLU B O 1
ATOM 4040 N N . VAL B 1 207 ? 18 18.188 -11.094 1 97.81 207 VAL B N 1
ATOM 4041 C CA . VAL B 1 207 ? 18.156 16.797 -11.531 1 97.81 207 VAL B CA 1
ATOM 4042 C C . VAL B 1 207 ? 16.859 16.047 -11.336 1 97.81 207 VAL B C 1
ATOM 4044 O O . VAL B 1 207 ? 15.992 16.453 -10.562 1 97.81 207 VAL B O 1
ATOM 4047 N N . ASP B 1 208 ? 16.75 14.906 -12.062 1 97.88 208 ASP B N 1
ATOM 4048 C CA . ASP B 1 208 ? 15.664 13.969 -11.812 1 97.88 208 ASP B CA 1
ATOM 4049 C C . ASP B 1 208 ? 15.859 13.242 -10.484 1 97.88 208 ASP B C 1
ATOM 4051 O O . ASP B 1 208 ? 16.844 12.523 -10.305 1 97.88 208 ASP B O 1
ATOM 4055 N N . PHE B 1 209 ? 14.984 13.398 -9.578 1 98.06 209 PHE B N 1
ATOM 4056 C CA . PHE B 1 209 ? 15.25 12.914 -8.227 1 98.06 209 PHE B CA 1
ATOM 4057 C C . PHE B 1 209 ? 15.352 11.398 -8.211 1 98.06 209 PHE B C 1
ATOM 4059 O O . PHE B 1 209 ? 16.125 10.836 -7.434 1 98.06 209 PHE B O 1
ATOM 4066 N N . MET B 1 210 ? 14.508 10.727 -9.047 1 98.12 210 MET B N 1
ATOM 4067 C CA . MET B 1 210 ? 14.555 9.266 -9.086 1 98.12 210 MET B CA 1
ATOM 4068 C C . MET B 1 210 ? 15.914 8.781 -9.578 1 98.12 210 MET B C 1
ATOM 4070 O O . MET B 1 210 ? 16.531 7.918 -8.953 1 98.12 210 MET B O 1
ATOM 4074 N N . GLN B 1 211 ? 16.344 9.305 -10.688 1 97.88 211 GLN B N 1
ATOM 4075 C CA . GLN B 1 211 ? 17.625 8.906 -11.258 1 97.88 211 GLN B CA 1
ATOM 4076 C C . GLN B 1 211 ? 18.766 9.195 -10.297 1 97.88 211 GLN B C 1
ATOM 4078 O O . GLN B 1 211 ? 19.688 8.383 -10.141 1 97.88 211 GLN B O 1
ATOM 4083 N N . GLU B 1 212 ? 18.688 10.375 -9.688 1 98.19 212 GLU B N 1
ATOM 4084 C CA . GLU B 1 212 ? 19.719 10.75 -8.734 1 98.19 212 GLU B CA 1
ATOM 4085 C C . GLU B 1 212 ? 19.719 9.828 -7.52 1 98.19 212 GLU B C 1
ATOM 4087 O O . GLU B 1 212 ? 20.766 9.383 -7.062 1 98.19 212 GLU B O 1
ATOM 4092 N N . CYS B 1 213 ? 18.594 9.547 -6.98 1 97.94 213 CYS B N 1
ATOM 4093 C CA . CYS B 1 213 ? 18.469 8.641 -5.844 1 97.94 213 CYS B CA 1
ATOM 4094 C C . CYS B 1 213 ? 19.031 7.266 -6.184 1 97.94 213 CYS B C 1
ATOM 4096 O O . CYS B 1 213 ? 19.781 6.684 -5.398 1 97.94 213 CYS B O 1
ATOM 4098 N N . ARG B 1 214 ? 18.656 6.785 -7.336 1 96.75 214 ARG B N 1
ATOM 4099 C CA . ARG B 1 214 ? 19.125 5.469 -7.766 1 96.75 214 ARG B CA 1
ATOM 4100 C C . ARG B 1 214 ? 20.625 5.457 -7.969 1 96.75 214 ARG B C 1
ATOM 4102 O O . ARG B 1 214 ? 21.297 4.461 -7.672 1 96.75 214 ARG B O 1
ATOM 4109 N N . ALA B 1 215 ? 21.156 6.527 -8.531 1 96.44 215 ALA B N 1
ATOM 4110 C CA . ALA B 1 215 ? 22.594 6.625 -8.742 1 96.44 215 ALA B CA 1
ATOM 4111 C C . ALA B 1 215 ? 23.344 6.574 -7.41 1 96.44 215 ALA B C 1
ATOM 4113 O O . ALA B 1 215 ? 24.406 5.938 -7.312 1 96.44 215 ALA B O 1
ATOM 4114 N N . ARG B 1 216 ? 22.766 7.207 -6.414 1 96.81 216 ARG B N 1
ATOM 4115 C CA . ARG B 1 216 ? 23.453 7.336 -5.137 1 96.81 216 ARG B CA 1
ATOM 4116 C C . ARG B 1 216 ? 23.203 6.117 -4.254 1 96.81 216 ARG B C 1
ATOM 4118 O O . ARG B 1 216 ? 24.078 5.699 -3.496 1 96.81 216 ARG B O 1
ATOM 4125 N N . HIS B 1 217 ? 22.016 5.523 -4.336 1 96.5 217 HIS B N 1
ATOM 4126 C CA . HIS B 1 217 ? 21.609 4.535 -3.338 1 96.5 217 HIS B CA 1
ATOM 4127 C C . HIS B 1 217 ? 21.203 3.223 -3.996 1 96.5 217 HIS B C 1
ATOM 4129 O O . HIS B 1 217 ? 20.75 2.297 -3.318 1 96.5 217 HIS B O 1
ATOM 4135 N N . GLY B 1 218 ? 21.344 3.152 -5.312 1 93.31 218 GLY B N 1
ATOM 4136 C CA . GLY B 1 218 ? 21.094 1.914 -6.031 1 93.31 218 GLY B CA 1
ATOM 4137 C C . GLY B 1 218 ? 19.672 1.807 -6.551 1 93.31 218 GLY B C 1
ATOM 4138 O O . GLY B 1 218 ? 18.75 2.426 -6.008 1 93.31 218 GLY B O 1
ATOM 4139 N N . LYS B 1 219 ? 19.562 0.973 -7.617 1 88.88 219 LYS B N 1
ATOM 4140 C CA . LYS B 1 219 ? 18.266 0.627 -8.195 1 88.88 219 LYS B CA 1
ATOM 4141 C C . LYS B 1 219 ? 17.719 -0.647 -7.566 1 88.88 219 LYS B C 1
ATOM 4143 O O . LYS B 1 219 ? 18.453 -1.612 -7.352 1 88.88 219 LYS B O 1
ATOM 4148 N N . PRO B 1 220 ? 16.391 -0.53 -7.297 1 84.75 220 PRO B N 1
ATOM 4149 C CA . PRO B 1 220 ? 15.836 -1.767 -6.742 1 84.75 220 PRO B CA 1
ATOM 4150 C C . PRO B 1 220 ? 16.031 -2.969 -7.664 1 84.75 220 PRO B C 1
ATOM 4152 O O . PRO B 1 220 ? 15.945 -2.836 -8.891 1 84.75 220 PRO B O 1
ATOM 4155 N N . ARG B 1 221 ? 16.422 -4.039 -7.117 1 78.88 221 ARG B N 1
ATOM 4156 C CA . ARG B 1 221 ? 16.625 -5.289 -7.848 1 78.88 221 ARG B CA 1
ATOM 4157 C C . ARG B 1 221 ? 15.805 -6.418 -7.234 1 78.88 221 ARG B C 1
ATOM 4159 O O . ARG B 1 221 ? 15.5 -6.395 -6.039 1 78.88 221 ARG B O 1
ATOM 4166 N N . ALA B 1 222 ? 15.359 -7.27 -8.172 1 71.25 222 ALA B N 1
ATOM 4167 C CA . ALA B 1 222 ? 14.68 -8.469 -7.688 1 71.25 222 ALA B CA 1
ATOM 4168 C C . ALA B 1 222 ? 15.672 -9.586 -7.398 1 71.25 222 ALA B C 1
ATOM 4170 O O . ALA B 1 222 ? 16.812 -9.562 -7.883 1 71.25 222 ALA B O 1
ATOM 4171 N N . GLY B 1 223 ? 15.328 -10.438 -6.598 1 63.94 223 GLY B N 1
ATOM 4172 C CA . GLY B 1 223 ? 16.125 -11.633 -6.367 1 63.94 223 GLY B CA 1
ATOM 4173 C C . GLY B 1 223 ? 17.266 -11.406 -5.402 1 63.94 223 GLY B C 1
ATOM 4174 O O . GLY B 1 223 ? 17.156 -10.594 -4.48 1 63.94 223 GLY B O 1
ATOM 4175 N N . LYS B 1 224 ? 18.422 -12.07 -5.48 1 57.19 224 LYS B N 1
ATOM 4176 C CA . LYS B 1 224 ? 19.562 -12.102 -4.57 1 57.19 224 LYS B CA 1
ATOM 4177 C C . LYS B 1 224 ? 20.344 -10.797 -4.621 1 57.19 224 LYS B C 1
ATOM 4179 O O . LYS B 1 224 ? 21.031 -10.438 -3.662 1 57.19 224 LYS B O 1
ATOM 4184 N N . ALA B 1 225 ? 20.297 -10.07 -5.734 1 55.69 225 ALA B N 1
ATOM 4185 C CA . ALA B 1 225 ? 21.078 -8.852 -5.914 1 55.69 225 ALA B CA 1
ATOM 4186 C C . ALA B 1 225 ? 20.406 -7.664 -5.219 1 55.69 225 ALA B C 1
ATOM 4188 O O . ALA B 1 225 ? 20.859 -6.527 -5.352 1 55.69 225 ALA B O 1
ATOM 4189 N N . SER B 1 226 ? 19.375 -7.941 -4.426 1 62.69 226 SER B N 1
ATOM 4190 C CA . SER B 1 226 ? 18.516 -6.887 -3.898 1 62.69 226 SER B CA 1
ATOM 4191 C C . SER B 1 226 ? 19.125 -6.227 -2.67 1 62.69 226 SER B C 1
ATOM 4193 O O . SER B 1 226 ? 18.719 -5.133 -2.271 1 62.69 226 SER B O 1
ATOM 4195 N N . LYS B 1 227 ? 20.172 -6.785 -2.271 1 65.38 227 LYS B N 1
ATOM 4196 C CA . LYS B 1 227 ? 20.562 -6.27 -0.965 1 65.38 227 LYS B CA 1
ATOM 4197 C C . LYS B 1 227 ? 21.219 -4.895 -1.092 1 65.38 227 LYS B C 1
ATOM 4199 O O . LYS B 1 227 ? 22.188 -4.73 -1.844 1 65.38 227 LYS B O 1
ATOM 4204 N N . GLY B 1 228 ? 20.609 -3.971 -0.507 1 71 228 GLY B N 1
ATOM 4205 C CA . GLY B 1 228 ? 21.156 -2.646 -0.257 1 71 228 GLY B CA 1
ATOM 4206 C C . GLY B 1 228 ? 20.812 -1.644 -1.341 1 71 228 GLY B C 1
ATOM 4207 O O . GLY B 1 228 ? 21.203 -0.48 -1.268 1 71 228 GLY B O 1
ATOM 4208 N N . ALA B 1 229 ? 20.062 -2.184 -2.316 1 88.81 229 ALA B N 1
ATOM 4209 C CA . ALA B 1 229 ? 19.75 -1.237 -3.383 1 88.81 229 ALA B CA 1
ATOM 4210 C C . ALA B 1 229 ? 18.359 -0.649 -3.199 1 88.81 229 ALA B C 1
ATOM 4212 O O . ALA B 1 229 ? 17.391 -1.384 -2.967 1 88.81 229 ALA B O 1
ATOM 4213 N N . GLY B 1 230 ? 18.344 0.628 -3.223 1 95.38 230 GLY B N 1
ATOM 4214 C CA . GLY B 1 230 ? 17.109 1.364 -3.023 1 95.38 230 GLY B CA 1
ATOM 4215 C C . GLY B 1 230 ? 16.953 1.909 -1.616 1 95.38 230 GLY B C 1
ATOM 4216 O O . GLY B 1 230 ? 17.781 1.621 -0.743 1 95.38 230 GLY B O 1
ATOM 4217 N N . VAL B 1 231 ? 15.992 2.674 -1.409 1 98.06 231 VAL B N 1
ATOM 4218 C CA . VAL B 1 231 ? 15.742 3.252 -0.092 1 98.06 231 VAL B CA 1
ATOM 4219 C C . VAL B 1 231 ? 14.664 2.451 0.627 1 98.06 231 VAL B C 1
ATOM 4221 O O . VAL B 1 231 ? 13.898 1.716 -0.007 1 98.06 231 VAL B O 1
ATOM 4224 N N . ASP B 1 232 ? 14.641 2.564 1.972 1 98.12 232 ASP B N 1
ATOM 4225 C CA . ASP B 1 232 ? 13.727 1.782 2.799 1 98.12 232 ASP B CA 1
ATOM 4226 C C . ASP B 1 232 ? 12.328 2.406 2.824 1 98.12 232 ASP B C 1
ATOM 4228 O O . ASP B 1 232 ? 11.328 1.696 2.914 1 98.12 232 ASP B O 1
ATOM 4232 N N . MET B 1 233 ? 12.305 3.719 2.771 1 98.81 233 MET B N 1
ATOM 4233 C CA . MET B 1 233 ? 11.039 4.445 2.883 1 98.81 233 MET B CA 1
ATOM 4234 C C . MET B 1 233 ? 11.055 5.691 2.008 1 98.81 233 MET B C 1
ATOM 4236 O O . MET B 1 233 ? 12.055 6.402 1.943 1 98.81 233 MET B O 1
ATOM 4240 N N . VAL B 1 234 ? 9.984 5.902 1.333 1 98.94 234 VAL B N 1
ATOM 4241 C CA . VAL B 1 234 ? 9.75 7.16 0.63 1 98.94 234 VAL B CA 1
ATOM 4242 C C . VAL B 1 234 ? 8.539 7.871 1.225 1 98.94 234 VAL B C 1
ATOM 4244 O O . VAL B 1 234 ? 7.484 7.258 1.417 1 98.94 234 VAL B O 1
ATOM 4247 N N . VAL B 1 235 ? 8.719 9.086 1.591 1 98.94 235 VAL B N 1
ATOM 4248 C CA . VAL B 1 235 ? 7.617 9.961 1.976 1 98.94 235 VAL B CA 1
ATOM 4249 C C . VAL B 1 235 ? 7.137 10.75 0.761 1 98.94 235 VAL B C 1
ATOM 4251 O O . VAL B 1 235 ? 7.875 11.57 0.214 1 98.94 235 VAL B O 1
ATOM 4254 N N . ASN B 1 236 ? 5.926 10.469 0.338 1 98.81 236 ASN B N 1
ATOM 4255 C CA . ASN B 1 236 ? 5.387 11.164 -0.823 1 98.81 236 ASN B CA 1
ATOM 4256 C C . ASN B 1 236 ? 3.912 11.516 -0.631 1 98.81 236 ASN B C 1
ATOM 4258 O O . ASN B 1 236 ? 3.033 10.719 -0.969 1 98.81 236 ASN B O 1
ATOM 4262 N N . PHE B 1 237 ? 3.725 12.695 -0.147 1 97.81 237 PHE B N 1
ATOM 4263 C CA . PHE B 1 237 ? 2.367 13.219 -0.049 1 97.81 237 PHE B CA 1
ATOM 4264 C C . PHE B 1 237 ? 2.125 14.297 -1.095 1 97.81 237 PHE B C 1
ATOM 4266 O O . PHE B 1 237 ? 1.192 15.094 -0.968 1 97.81 237 PHE B O 1
ATOM 4273 N N . THR B 1 238 ? 3.016 14.445 -2.098 1 95.38 238 THR B N 1
ATOM 4274 C CA . THR B 1 238 ? 2.814 15.312 -3.25 1 95.38 238 THR B CA 1
ATOM 4275 C C . THR B 1 238 ? 1.965 14.625 -4.312 1 95.38 238 THR B C 1
ATOM 4277 O O . THR B 1 238 ? 1.057 15.234 -4.883 1 95.38 238 THR B O 1
ATOM 4280 N N . GLY B 1 239 ? 2.277 13.273 -4.57 1 97.38 239 GLY B N 1
ATOM 4281 C CA . GLY B 1 239 ? 1.58 12.523 -5.605 1 97.38 239 GLY B CA 1
ATOM 4282 C C . GLY B 1 239 ? 1.974 12.945 -7.008 1 97.38 239 GLY B C 1
ATOM 4283 O O . GLY B 1 239 ? 3.152 13.172 -7.289 1 97.38 239 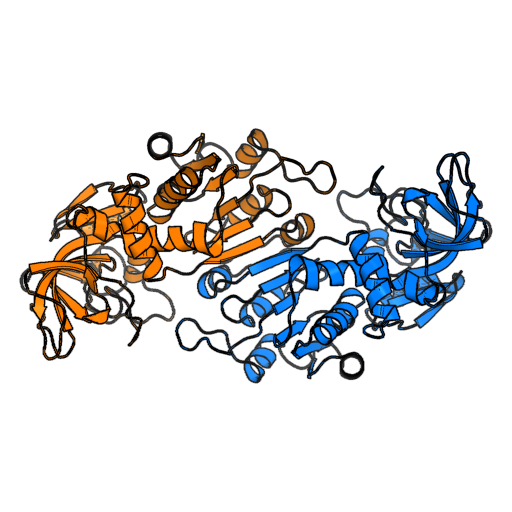GLY B O 1
ATOM 4284 N N . GLY B 1 240 ? 1.018 12.969 -7.914 1 97.38 240 GLY B N 1
ATOM 4285 C CA . GLY B 1 240 ? 1.263 13.414 -9.273 1 97.38 240 GLY B CA 1
ATOM 4286 C C . GLY B 1 240 ? 2.398 12.672 -9.953 1 97.38 240 GLY B C 1
ATOM 4287 O O . GLY B 1 240 ? 2.51 11.445 -9.828 1 97.38 240 GLY B O 1
ATOM 4288 N N . ASP B 1 241 ? 3.24 13.43 -10.586 1 97.19 241 ASP B N 1
ATOM 4289 C CA . ASP B 1 241 ? 4.273 12.867 -11.445 1 97.19 241 ASP B CA 1
ATOM 4290 C C . ASP B 1 241 ? 5.367 12.188 -10.625 1 97.19 241 ASP B C 1
ATOM 4292 O O . ASP B 1 241 ? 6.145 11.398 -11.156 1 97.19 241 ASP B O 1
ATOM 4296 N N . SER B 1 242 ? 5.426 12.492 -9.359 1 98.12 242 SER B N 1
ATOM 4297 C CA . SER B 1 242 ? 6.484 11.922 -8.531 1 98.12 242 SER B CA 1
ATOM 4298 C C . SER B 1 242 ? 6.086 10.562 -7.98 1 98.12 242 SER B C 1
ATOM 4300 O O . SER B 1 242 ? 6.918 9.844 -7.414 1 98.12 242 SER B O 1
ATOM 4302 N N . TRP B 1 243 ? 4.867 10.164 -8.195 1 98.62 243 TRP B N 1
ATOM 4303 C CA . TRP B 1 243 ? 4.32 8.977 -7.543 1 98.62 243 TRP B CA 1
ATOM 4304 C C . TRP B 1 243 ? 5.059 7.719 -7.992 1 98.62 243 TRP B C 1
ATOM 4306 O O . TRP B 1 243 ? 5.723 7.062 -7.188 1 98.62 243 TRP B O 1
ATOM 4316 N N . VAL B 1 244 ? 5.078 7.422 -9.25 1 98.5 244 VAL B N 1
ATOM 4317 C CA . VAL B 1 244 ? 5.66 6.188 -9.758 1 98.5 244 VAL B CA 1
ATOM 4318 C C . VAL B 1 244 ? 7.18 6.23 -9.609 1 98.5 244 VAL B C 1
ATOM 4320 O O . VAL B 1 244 ? 7.801 5.25 -9.188 1 98.5 244 VAL B O 1
ATOM 4323 N N . PRO B 1 245 ? 7.832 7.371 -9.898 1 98.38 245 PRO B N 1
ATOM 4324 C CA . PRO B 1 245 ? 9.273 7.445 -9.641 1 98.38 245 PRO B CA 1
ATOM 4325 C C . PRO B 1 245 ? 9.625 7.125 -8.188 1 98.38 245 PRO B C 1
ATOM 4327 O O . PRO B 1 245 ? 10.688 6.57 -7.914 1 98.38 245 PRO B O 1
ATOM 4330 N N . SER B 1 246 ? 8.742 7.438 -7.227 1 98.62 246 SER B N 1
ATOM 4331 C CA . SER B 1 246 ? 8.969 7.098 -5.824 1 98.62 246 SER B CA 1
ATOM 4332 C C . SER B 1 246 ? 8.992 5.59 -5.621 1 98.62 246 SER B C 1
ATOM 4334 O O . SER B 1 246 ? 9.844 5.07 -4.887 1 98.62 246 SER B O 1
ATOM 4336 N N . LEU B 1 247 ? 8.102 4.887 -6.289 1 98.25 247 LEU B N 1
ATOM 4337 C CA . LEU B 1 247 ? 8.078 3.432 -6.207 1 98.25 247 LEU B CA 1
ATOM 4338 C C . LEU B 1 247 ? 9.391 2.84 -6.695 1 98.25 247 LEU B C 1
ATOM 4340 O O . LEU B 1 247 ? 9.898 1.876 -6.117 1 98.25 247 LEU B O 1
ATOM 4344 N N . LYS B 1 248 ? 9.93 3.465 -7.672 1 97.5 248 LYS B N 1
ATOM 4345 C CA . LYS B 1 248 ? 11.102 2.941 -8.367 1 97.5 248 LYS B CA 1
ATOM 4346 C C . LYS B 1 248 ? 12.383 3.217 -7.582 1 97.5 248 LYS B C 1
ATOM 4348 O O . LYS B 1 248 ? 13.469 2.779 -7.973 1 97.5 248 LYS B O 1
ATOM 4353 N N . CYS B 1 249 ? 12.242 3.926 -6.465 1 98.06 249 CYS B N 1
ATOM 4354 C CA . CYS B 1 249 ? 13.383 4.203 -5.594 1 98.06 249 CYS B CA 1
ATOM 4355 C C . CYS B 1 249 ? 13.438 3.213 -4.434 1 98.06 249 CYS B C 1
ATOM 4357 O O . CYS B 1 249 ? 14.453 3.117 -3.74 1 98.06 249 CYS B O 1
ATOM 4359 N N . LEU B 1 250 ? 12.406 2.502 -4.23 1 98.06 250 LEU B N 1
ATOM 4360 C CA . LEU B 1 250 ? 12.273 1.681 -3.031 1 98.06 250 LEU B CA 1
ATOM 4361 C C . LEU B 1 250 ? 12.977 0.34 -3.209 1 98.06 250 LEU B C 1
ATOM 4363 O O . LEU B 1 250 ? 12.891 -0.275 -4.273 1 98.06 250 LEU B O 1
ATOM 4367 N N . ARG B 1 251 ? 13.602 -0.094 -2.172 1 96.44 251 ARG B N 1
ATOM 4368 C CA . ARG B 1 251 ? 14.148 -1.449 -2.145 1 96.44 251 ARG B CA 1
ATOM 4369 C C . ARG B 1 251 ? 13.031 -2.484 -2.049 1 96.44 251 ARG B C 1
ATOM 4371 O O . ARG B 1 251 ? 11.875 -2.139 -1.784 1 96.44 251 ARG B O 1
ATOM 4378 N N . LYS B 1 252 ? 13.391 -3.754 -2.256 1 95.44 252 LYS B N 1
ATOM 4379 C CA . LYS B 1 252 ? 12.438 -4.824 -1.999 1 95.44 252 LYS B CA 1
ATOM 4380 C C . LYS B 1 252 ? 11.914 -4.766 -0.565 1 95.44 252 LYS B C 1
ATOM 4382 O O . LYS B 1 252 ? 12.703 -4.66 0.381 1 95.44 252 LYS B O 1
ATOM 4387 N N . GLY B 1 253 ? 10.602 -4.781 -0.438 1 95.44 253 GLY B N 1
ATOM 4388 C CA . GLY B 1 253 ? 9.992 -4.73 0.88 1 95.44 253 GLY B CA 1
ATOM 4389 C C . GLY B 1 253 ? 9.883 -3.322 1.434 1 95.44 253 GLY B C 1
ATOM 4390 O O . GLY B 1 253 ? 9.367 -3.119 2.535 1 95.44 253 GLY B O 1
ATOM 4391 N N . GLY B 1 254 ? 10.367 -2.314 0.637 1 97.44 254 GLY B N 1
ATOM 4392 C CA . GLY B 1 254 ? 10.297 -0.932 1.087 1 97.44 254 GLY B CA 1
ATOM 4393 C C . GLY B 1 254 ? 8.883 -0.393 1.151 1 97.44 254 GLY B C 1
ATOM 4394 O O . GLY B 1 254 ? 7.949 -1.029 0.663 1 97.44 254 GLY B O 1
ATOM 4395 N N . ARG B 1 255 ? 8.695 0.787 1.749 1 98.44 255 ARG B N 1
ATOM 4396 C CA . ARG B 1 255 ? 7.34 1.303 1.896 1 98.44 255 ARG B CA 1
ATOM 4397 C C . ARG B 1 255 ? 7.27 2.773 1.5 1 98.44 255 ARG B C 1
ATOM 4399 O O . ARG B 1 255 ? 8.211 3.533 1.744 1 98.44 255 ARG B O 1
ATOM 4406 N N . LEU B 1 256 ? 6.277 3.092 0.821 1 98.88 256 LEU B N 1
ATOM 4407 C CA . LEU B 1 256 ? 5.875 4.469 0.545 1 98.88 256 LEU B CA 1
ATOM 4408 C C . LEU B 1 256 ? 4.77 4.91 1.5 1 98.88 256 LEU B C 1
ATOM 4410 O O . LEU B 1 256 ? 3.752 4.23 1.638 1 98.88 256 LEU B O 1
ATOM 4414 N N . VAL B 1 257 ? 4.977 6.016 2.213 1 98.94 257 VAL B N 1
ATOM 4415 C CA . VAL B 1 257 ? 3.955 6.551 3.105 1 98.94 257 VAL B CA 1
ATOM 4416 C C . VAL B 1 257 ? 3.406 7.855 2.535 1 98.94 257 VAL B C 1
ATOM 4418 O O . VAL B 1 257 ? 4.152 8.664 1.977 1 98.94 257 VAL B O 1
ATOM 4421 N N . THR B 1 258 ? 2.104 8.031 2.654 1 98.88 258 THR B N 1
ATOM 4422 C CA . THR B 1 258 ? 1.483 9.234 2.104 1 98.88 258 THR B CA 1
ATOM 4423 C C . THR B 1 258 ? 0.346 9.711 3 1 98.88 258 THR B C 1
ATOM 4425 O O . THR B 1 258 ? -0.409 8.906 3.543 1 98.88 258 THR B O 1
ATOM 4428 N N . CYS B 1 259 ? 0.275 11.016 3.178 1 98.31 259 CYS B N 1
ATOM 4429 C CA . CYS B 1 259 ? -0.812 11.625 3.934 1 98.31 259 CYS B CA 1
ATOM 4430 C C . CYS B 1 259 ? -1.576 12.633 3.076 1 98.31 259 CYS B C 1
ATOM 4432 O O . CYS B 1 259 ? -2.361 13.422 3.596 1 98.31 259 CYS B O 1
ATOM 4434 N N . GLY B 1 260 ? -1.3 12.602 1.766 1 96.31 260 GLY B N 1
ATOM 4435 C CA . GLY B 1 260 ? -1.931 13.539 0.855 1 96.31 260 GLY B CA 1
ATOM 4436 C C . GLY B 1 260 ? -1.447 13.406 -0.576 1 96.31 260 GLY B C 1
ATOM 4437 O O . GLY B 1 260 ? -0.786 12.422 -0.922 1 96.31 260 GLY B O 1
ATOM 4438 N N . ALA B 1 261 ? -1.835 14.375 -1.378 1 95.19 261 ALA B N 1
ATOM 4439 C CA . ALA B 1 261 ? -1.487 14.422 -2.797 1 95.19 261 ALA B CA 1
ATOM 4440 C C . ALA B 1 261 ? -1.569 15.844 -3.342 1 95.19 261 ALA B C 1
ATOM 4442 O O . ALA B 1 261 ? -2.336 16.109 -4.27 1 95.19 261 ALA B O 1
ATOM 4443 N N . THR B 1 262 ? -0.714 16.656 -2.916 1 91.19 262 THR B N 1
ATOM 4444 C CA . THR B 1 262 ? -0.813 18.094 -3.135 1 91.19 262 THR B CA 1
ATOM 4445 C C . THR B 1 262 ? -0.559 18.438 -4.598 1 91.19 262 THR B C 1
ATOM 4447 O O . THR B 1 262 ? -1.007 19.484 -5.086 1 91.19 262 THR B O 1
ATOM 4450 N N . ALA B 1 263 ? 0.167 17.609 -5.328 1 92.06 263 ALA B N 1
ATOM 4451 C CA . ALA B 1 263 ? 0.487 17.891 -6.727 1 92.06 263 ALA B CA 1
ATOM 4452 C C . ALA B 1 263 ? -0.367 17.031 -7.664 1 92.06 263 ALA B C 1
ATOM 4454 O O . ALA B 1 263 ? -0.194 17.078 -8.883 1 92.06 263 ALA B O 1
ATOM 4455 N N . GLY B 1 264 ? -1.21 16.203 -7.121 1 94.75 264 GLY B N 1
ATOM 4456 C CA . GLY B 1 264 ? -2.1 15.367 -7.902 1 94.75 264 GLY B CA 1
ATOM 4457 C C . GLY B 1 264 ? -2.439 14.055 -7.211 1 94.75 264 GLY B C 1
ATOM 4458 O O . GLY B 1 264 ? -1.55 13.352 -6.734 1 94.75 264 GLY B O 1
ATOM 4459 N N . PHE B 1 265 ? -3.729 13.734 -7.281 1 96.31 265 PHE B N 1
ATOM 4460 C CA . PHE B 1 265 ? -4.16 12.586 -6.5 1 96.31 265 PHE B CA 1
ATOM 4461 C C . PHE B 1 265 ? -4.379 11.375 -7.398 1 96.31 265 PHE B C 1
ATOM 4463 O O . PHE B 1 265 ? -4.574 10.258 -6.91 1 96.31 265 PHE B O 1
ATOM 4470 N N . ASP B 1 266 ? -4.348 11.508 -8.719 1 97.75 266 ASP B N 1
ATOM 4471 C CA . ASP B 1 266 ? -4.766 10.453 -9.633 1 97.75 266 ASP B CA 1
ATOM 4472 C C . ASP B 1 266 ? -3.662 10.125 -10.641 1 97.75 266 ASP B C 1
ATOM 4474 O O . ASP B 1 266 ? -3.906 10.086 -11.844 1 97.75 266 ASP B O 1
ATOM 4478 N N . PRO B 1 267 ? -2.51 9.812 -10.125 1 98.12 267 PRO B N 1
ATOM 4479 C CA . PRO B 1 267 ? -1.467 9.391 -11.062 1 98.12 267 PRO B CA 1
ATOM 4480 C C . PRO B 1 267 ? -1.765 8.039 -11.703 1 98.12 267 PRO B C 1
ATOM 4482 O O . PRO B 1 267 ? -2.523 7.242 -11.148 1 98.12 267 PRO B O 1
ATOM 4485 N N . THR B 1 268 ? -1.186 7.859 -12.875 1 97.75 268 THR B N 1
ATOM 4486 C CA . THR B 1 268 ? -1.16 6.5 -13.398 1 97.75 268 THR B CA 1
ATOM 4487 C C . THR B 1 268 ? -0.237 5.617 -12.57 1 97.75 268 THR B C 1
ATOM 4489 O O . THR B 1 268 ? 0.94 5.934 -12.391 1 97.75 268 THR B O 1
ATOM 4492 N N . GLU B 1 269 ? -0.722 4.539 -12.07 1 98 269 GLU B N 1
ATOM 4493 C CA . GLU B 1 269 ? 0.021 3.629 -11.211 1 98 269 GLU B CA 1
ATOM 4494 C C . GLU B 1 269 ? 0.889 2.678 -12.023 1 98 269 GLU B C 1
ATOM 4496 O O . GLU B 1 269 ? 0.709 2.553 -13.242 1 98 269 GLU B O 1
ATOM 4501 N N . ASP B 1 270 ? 1.848 2.061 -11.391 1 98.06 270 ASP B N 1
ATOM 4502 C CA . ASP B 1 270 ? 2.605 0.938 -11.938 1 98.06 270 ASP B CA 1
ATOM 4503 C C . ASP B 1 270 ? 2.621 -0.239 -10.969 1 98.06 270 ASP B C 1
ATOM 4505 O O . ASP B 1 270 ? 3.537 -0.364 -10.148 1 98.06 270 ASP B O 1
ATOM 4509 N N . ILE B 1 271 ? 1.625 -1.158 -11.148 1 98.19 271 ILE B N 1
ATOM 4510 C CA . ILE B 1 271 ? 1.413 -2.268 -10.227 1 98.19 271 ILE B CA 1
ATOM 4511 C C . ILE B 1 271 ? 2.578 -3.248 -10.32 1 98.19 271 ILE B C 1
ATOM 4513 O O . ILE B 1 271 ? 2.836 -4.008 -9.383 1 98.19 271 ILE B O 1
ATOM 4517 N N . ARG B 1 272 ? 3.385 -3.264 -11.43 1 95.62 272 ARG B N 1
ATOM 4518 C CA . ARG B 1 272 ? 4.496 -4.188 -11.625 1 95.62 272 ARG B CA 1
ATOM 4519 C C . ARG B 1 272 ? 5.574 -3.973 -10.562 1 95.62 272 ARG B C 1
ATOM 4521 O O . ARG B 1 272 ? 6.145 -4.934 -10.047 1 95.62 272 ARG B O 1
ATOM 4528 N N . PHE B 1 273 ? 5.793 -2.74 -10.18 1 96.5 273 PHE B N 1
ATOM 4529 C CA . PHE B 1 273 ? 6.797 -2.465 -9.156 1 96.5 273 PHE B CA 1
ATOM 4530 C C . PHE B 1 273 ? 6.297 -2.883 -7.781 1 96.5 273 PHE B C 1
ATOM 4532 O O . PHE B 1 273 ? 7.07 -3.381 -6.957 1 96.5 273 PHE B O 1
ATOM 4539 N N . ILE B 1 274 ? 5.039 -2.66 -7.512 1 98.19 274 ILE B N 1
ATOM 4540 C CA . ILE B 1 274 ? 4.457 -2.969 -6.211 1 98.19 274 ILE B CA 1
ATOM 4541 C C . ILE B 1 274 ? 4.598 -4.465 -5.926 1 98.19 274 ILE B C 1
ATOM 4543 O O . ILE B 1 274 ? 5.137 -4.859 -4.891 1 98.19 274 ILE B O 1
ATOM 4547 N N . TRP B 1 275 ? 4.176 -5.348 -6.84 1 96.94 275 TRP B N 1
ATOM 4548 C CA . TRP B 1 275 ? 4.215 -6.77 -6.508 1 96.94 275 TRP B CA 1
ATOM 4549 C C . TRP B 1 275 ? 5.617 -7.332 -6.695 1 96.94 275 TRP B C 1
ATOM 4551 O O . TRP B 1 275 ? 6.062 -8.18 -5.914 1 96.94 275 TRP B O 1
ATOM 4561 N N . THR B 1 276 ? 6.43 -6.844 -7.73 1 94.69 276 THR B N 1
ATOM 4562 C CA . THR B 1 276 ? 7.758 -7.387 -8 1 94.69 276 THR B CA 1
ATOM 4563 C C . THR B 1 276 ? 8.68 -7.172 -6.801 1 94.69 276 THR B C 1
ATOM 4565 O O . THR B 1 276 ? 9.453 -8.062 -6.441 1 94.69 276 THR B O 1
ATOM 4568 N N . PHE B 1 277 ? 8.516 -6.012 -6.18 1 96.06 277 PHE B N 1
ATOM 4569 C CA . PHE B 1 277 ? 9.445 -5.668 -5.113 1 96.06 277 PHE B CA 1
ATOM 4570 C C . PHE B 1 277 ? 8.758 -5.715 -3.756 1 96.06 277 PHE B C 1
ATOM 4572 O O . PHE B 1 277 ? 9.297 -5.227 -2.762 1 96.06 277 PHE B O 1
ATOM 4579 N N . GLU B 1 278 ? 7.559 -6.258 -3.789 1 96.88 278 GLU B N 1
ATOM 4580 C CA . GLU B 1 278 ? 6.801 -6.434 -2.555 1 96.88 278 GLU B CA 1
ATOM 4581 C C . GLU B 1 278 ? 6.738 -5.137 -1.755 1 96.88 278 GLU B C 1
ATOM 4583 O O . GLU B 1 278 ? 7.008 -5.129 -0.552 1 96.88 278 GLU B O 1
ATOM 4588 N N . LEU B 1 279 ? 6.395 -4.082 -2.459 1 98.12 279 LEU B N 1
ATOM 4589 C CA . LEU B 1 279 ? 6.324 -2.77 -1.824 1 98.12 279 LEU B CA 1
ATOM 4590 C C . LEU B 1 279 ? 5.086 -2.658 -0.94 1 98.12 279 LEU B C 1
ATOM 4592 O O . LEU B 1 279 ? 4.137 -3.436 -1.091 1 98.12 279 LEU B O 1
ATOM 4596 N N . GLN B 1 280 ? 5.156 -1.757 0.003 1 98.88 280 GLN B N 1
ATOM 4597 C CA . GLN B 1 280 ? 4.02 -1.369 0.833 1 98.88 280 GLN B CA 1
ATOM 4598 C C . GLN B 1 280 ? 3.668 0.102 0.632 1 98.88 280 GLN B C 1
ATOM 4600 O O . GLN B 1 280 ? 4.516 0.979 0.808 1 98.88 280 GLN B O 1
ATOM 4605 N N . ILE B 1 281 ? 2.508 0.344 0.201 1 98.94 281 ILE B N 1
ATOM 4606 C CA . ILE B 1 281 ? 1.988 1.705 0.141 1 98.94 281 ILE B CA 1
ATOM 4607 C C . ILE B 1 281 ? 1.024 1.941 1.302 1 98.94 281 ILE B C 1
ATOM 4609 O O . ILE B 1 281 ? -0.005 1.271 1.408 1 98.94 281 ILE B O 1
ATOM 4613 N N . LEU B 1 282 ? 1.36 2.889 2.127 1 98.88 282 LEU B N 1
ATOM 4614 C CA . LEU B 1 282 ? 0.645 3.08 3.385 1 98.88 282 LEU B CA 1
ATOM 4615 C C . LEU B 1 282 ? 0.069 4.488 3.473 1 98.88 282 LEU B C 1
ATOM 4617 O O . LEU B 1 282 ? 0.809 5.473 3.389 1 98.88 282 LEU B O 1
ATOM 4621 N N . GLY B 1 283 ? -1.201 4.492 3.67 1 98.75 283 GLY B N 1
ATOM 4622 C CA . GLY B 1 283 ? -1.869 5.77 3.873 1 98.75 283 GLY B CA 1
ATOM 4623 C C . GLY B 1 283 ? -1.935 6.18 5.332 1 98.75 283 GLY B C 1
ATOM 4624 O O . GLY B 1 283 ? -2.078 5.336 6.215 1 98.75 283 GLY B O 1
ATOM 4625 N N . SER B 1 284 ? -1.852 7.469 5.512 1 98.25 284 SER B N 1
ATOM 4626 C CA . SER B 1 284 ? -1.988 8.062 6.836 1 98.25 284 SER B CA 1
ATOM 4627 C C . SER B 1 284 ? -2.895 9.289 6.805 1 98.25 284 SER B C 1
ATOM 4629 O O . SER B 1 284 ? -2.807 10.109 5.887 1 98.25 284 SER B O 1
ATOM 4631 N N . ASN B 1 285 ? -3.756 9.398 7.773 1 95.69 285 ASN B N 1
ATOM 4632 C CA . ASN B 1 285 ? -4.719 10.5 7.805 1 95.69 285 ASN B CA 1
ATOM 4633 C C . ASN B 1 285 ? -4.613 11.297 9.102 1 95.69 285 ASN B C 1
ATOM 4635 O O . ASN B 1 285 ? -5.066 10.852 10.156 1 95.69 285 ASN B O 1
ATOM 4639 N N . GLY B 1 286 ? -4.078 12.453 8.93 1 95.25 286 GLY B N 1
ATOM 4640 C CA . GLY B 1 286 ? -4.082 13.383 10.039 1 95.25 286 GLY B CA 1
ATOM 4641 C C . GLY B 1 286 ? -3.262 12.906 11.227 1 95.25 286 GLY B C 1
ATOM 4642 O O . GLY B 1 286 ? -2.082 12.578 11.07 1 95.25 286 GLY B O 1
ATOM 4643 N N . TRP B 1 287 ? -3.896 13.148 12.414 1 97.12 287 TRP B N 1
ATOM 4644 C CA . TRP B 1 287 ? -3.23 12.836 13.672 1 97.12 287 TRP B CA 1
ATOM 4645 C C . TRP B 1 287 ? -4.242 12.414 14.727 1 97.12 287 TRP B C 1
ATOM 4647 O O . TRP B 1 287 ? -5.453 12.555 14.531 1 97.12 287 TRP B O 1
ATOM 4657 N N . GLU B 1 288 ? -3.717 11.797 15.742 1 96.12 288 GLU B N 1
ATOM 4658 C CA . GLU B 1 288 ? -4.449 11.578 16.984 1 96.12 288 GLU B CA 1
ATOM 4659 C C . GLU B 1 288 ? -3.924 12.484 18.094 1 96.12 288 GLU B C 1
ATOM 4661 O O . GLU B 1 288 ? -2.826 13.031 17.984 1 96.12 288 GLU B O 1
ATOM 4666 N N . ARG B 1 289 ? -4.738 12.695 19.109 1 97 289 ARG B N 1
ATOM 4667 C CA . ARG B 1 289 ? -4.344 13.562 20.219 1 97 289 ARG B CA 1
ATOM 4668 C C . ARG B 1 289 ? -3.021 13.102 20.828 1 97 289 ARG B C 1
ATOM 4670 O O . ARG B 1 289 ? -2.184 13.93 21.188 1 97 289 ARG B O 1
ATOM 4677 N N . GLU B 1 290 ? -2.83 11.82 20.891 1 97.5 290 GLU B N 1
ATOM 4678 C CA . GLU B 1 290 ? -1.611 11.25 21.469 1 97.5 290 GLU B CA 1
ATOM 4679 C C . GLU B 1 290 ? -0.381 11.672 20.656 1 97.5 290 GLU B C 1
ATOM 4681 O O . GLU B 1 290 ? 0.718 11.773 21.219 1 97.5 290 GLU B O 1
ATOM 4686 N N . ASP B 1 291 ? -0.556 11.867 19.391 1 98 291 ASP B N 1
ATOM 4687 C CA . ASP B 1 291 ? 0.561 12.312 18.562 1 98 291 ASP B CA 1
ATOM 4688 C C . ASP B 1 291 ? 1.04 13.703 18.984 1 98 291 ASP B C 1
ATOM 4690 O O . ASP B 1 291 ? 2.24 13.977 18.969 1 98 291 ASP B O 1
ATOM 4694 N N . ILE B 1 292 ? 0.118 14.578 19.344 1 98.12 292 ILE B N 1
ATOM 4695 C CA . ILE B 1 292 ? 0.459 15.922 19.797 1 98.12 292 ILE B CA 1
ATOM 4696 C C . ILE B 1 292 ? 1.242 15.844 21.109 1 98.12 292 ILE B C 1
ATOM 4698 O O . ILE B 1 292 ? 2.256 16.531 21.266 1 98.12 292 ILE B O 1
ATOM 4702 N N . LEU B 1 293 ? 0.83 15.016 21.984 1 98.31 293 LEU B N 1
ATOM 4703 C CA . LEU B 1 293 ? 1.509 14.859 23.266 1 98.31 293 LEU B CA 1
ATOM 4704 C C . LEU B 1 293 ? 2.926 14.328 23.078 1 98.31 293 LEU B C 1
ATOM 4706 O O . LEU B 1 293 ? 3.859 14.781 23.734 1 98.31 293 LEU B O 1
ATOM 4710 N N . LYS B 1 294 ? 3.037 13.445 22.125 1 98.06 294 LYS B N 1
ATOM 4711 C CA . LYS B 1 294 ? 4.359 12.922 21.797 1 98.06 294 LYS B CA 1
ATOM 4712 C C . LYS B 1 294 ? 5.262 14.008 21.234 1 98.06 294 LYS B C 1
ATOM 4714 O O . LYS B 1 294 ? 6.469 14.023 21.484 1 98.06 294 LYS B O 1
ATOM 4719 N N . LEU B 1 295 ? 4.688 14.852 20.5 1 98.31 295 LEU B N 1
ATOM 4720 C CA . LEU B 1 295 ? 5.457 15.961 19.938 1 98.31 295 LEU B CA 1
ATOM 4721 C C . LEU B 1 295 ? 5.973 16.875 21.047 1 98.31 295 LEU B C 1
ATOM 4723 O O . LEU B 1 295 ? 7.105 17.359 20.984 1 98.31 295 LE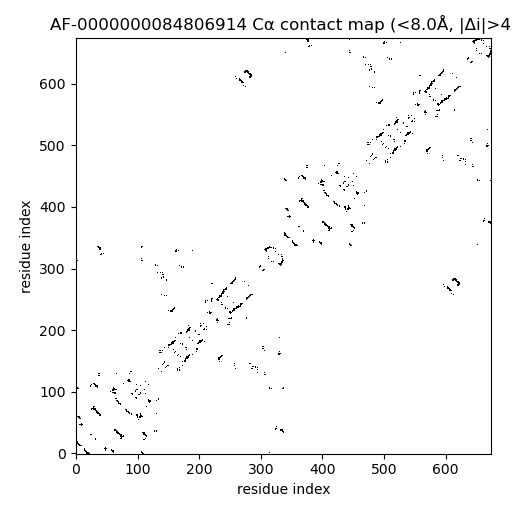U B O 1
ATOM 4727 N N . PHE B 1 296 ? 5.133 17.109 22.094 1 98.25 296 PHE B N 1
ATOM 4728 C CA . PHE B 1 296 ? 5.59 17.891 23.234 1 98.25 296 PHE B CA 1
ATOM 4729 C C . PHE B 1 296 ? 6.824 17.25 23.875 1 98.25 296 PHE B C 1
ATOM 4731 O O . PHE B 1 296 ? 7.797 17.953 24.188 1 98.25 296 PHE B O 1
ATOM 4738 N N . GLU B 1 297 ? 6.785 15.961 23.969 1 97.81 297 GLU B N 1
ATOM 4739 C CA . GLU B 1 297 ? 7.898 15.234 24.562 1 97.81 297 GLU B CA 1
ATOM 4740 C C . GLU B 1 297 ? 9.164 15.367 23.734 1 97.81 297 GLU B C 1
ATOM 4742 O O . GLU B 1 297 ? 10.25 15.594 24.266 1 97.81 297 GLU B O 1
ATOM 4747 N N . LEU B 1 298 ? 8.992 15.273 22.469 1 97.19 298 LEU B N 1
ATOM 4748 C CA . LEU B 1 298 ? 10.141 15.336 21.578 1 97.19 298 LEU B CA 1
ATOM 4749 C C . LEU B 1 298 ? 10.773 16.719 21.594 1 97.19 298 LEU B C 1
ATOM 4751 O O . LEU B 1 298 ? 12 16.859 21.594 1 97.19 298 LEU B O 1
ATOM 4755 N N . ILE B 1 299 ? 9.969 17.703 21.609 1 97.06 299 ILE B N 1
ATOM 4756 C CA . ILE B 1 299 ? 10.453 19.078 21.625 1 97.06 299 ILE B CA 1
ATOM 4757 C C . ILE B 1 299 ? 11.156 19.359 22.953 1 97.06 299 ILE B C 1
ATOM 4759 O O . ILE B 1 299 ? 12.266 19.906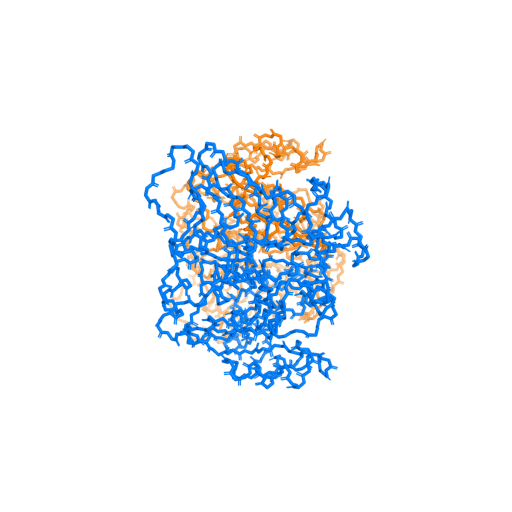 22.969 1 97.06 299 ILE B O 1
ATOM 4763 N N . ARG B 1 300 ? 10.57 18.906 24.016 1 97.06 300 ARG B N 1
ATOM 4764 C CA . ARG B 1 300 ? 11.133 19.156 25.344 1 97.06 300 ARG B CA 1
ATOM 4765 C C . ARG B 1 300 ? 12.43 18.391 25.531 1 97.06 300 ARG B C 1
ATOM 4767 O O . ARG B 1 300 ? 13.32 18.844 26.25 1 97.06 300 ARG B O 1
ATOM 4774 N N . ALA B 1 301 ? 12.578 17.281 24.859 1 96.38 301 ALA B N 1
ATOM 4775 C CA . ALA B 1 301 ? 13.781 16.453 24.938 1 96.38 301 ALA B CA 1
ATOM 4776 C C . ALA B 1 301 ? 14.875 16.984 24.016 1 96.38 301 ALA B C 1
ATOM 4778 O O . ALA B 1 301 ? 15.992 16.469 24 1 96.38 301 ALA B O 1
ATOM 4779 N N . GLY B 1 302 ? 14.562 17.953 23.203 1 95.06 302 GLY B N 1
ATOM 4780 C CA . GLY B 1 302 ? 15.531 18.531 22.281 1 95.06 302 GLY B CA 1
ATOM 4781 C C . GLY B 1 302 ? 15.758 17.688 21.047 1 95.06 302 GLY B C 1
ATOM 4782 O O . GLY B 1 302 ? 16.703 17.906 20.297 1 95.06 302 GLY B O 1
ATOM 4783 N N . LYS B 1 303 ? 14.852 16.812 20.797 1 94.94 303 LYS B N 1
ATOM 4784 C CA . LYS B 1 303 ? 14.992 15.906 19.672 1 94.94 303 LYS B CA 1
ATOM 4785 C C . LYS B 1 303 ? 14.344 16.484 18.422 1 94.94 303 LYS B C 1
ATOM 4787 O O . LYS B 1 303 ? 14.586 15.992 17.312 1 94.94 303 LYS B O 1
ATOM 4792 N N . MET B 1 304 ? 13.57 17.5 18.625 1 95.44 304 MET B N 1
ATOM 4793 C CA . MET B 1 304 ? 12.883 18.172 17.531 1 95.44 304 MET B CA 1
ATOM 4794 C C . MET B 1 304 ? 12.586 19.625 17.875 1 95.44 304 MET B C 1
ATOM 4796 O O . MET B 1 304 ? 12.484 19.984 19.047 1 95.44 304 MET B O 1
ATOM 4800 N N . LYS B 1 305 ? 12.5 20.359 16.875 1 97 305 LYS B N 1
ATOM 4801 C CA . LYS B 1 305 ? 12.078 21.734 17.062 1 97 305 LYS B CA 1
ATOM 4802 C C . LYS B 1 305 ? 10.977 22.109 16.062 1 97 305 LYS B C 1
ATOM 4804 O O . LYS B 1 305 ? 10.938 21.594 14.953 1 97 305 LYS B O 1
ATOM 4809 N N . ALA B 1 306 ? 10.094 22.938 16.438 1 97.56 306 ALA B N 1
ATOM 4810 C CA . ALA B 1 306 ? 9.18 23.562 15.492 1 97.56 306 ALA B CA 1
ATOM 4811 C C . ALA B 1 306 ? 9.906 24.594 14.625 1 97.56 306 ALA B C 1
ATOM 4813 O O . ALA B 1 306 ? 10.391 25.609 15.133 1 97.56 306 ALA B O 1
ATOM 4814 N N . VAL B 1 307 ? 10 24.312 13.359 1 97.88 307 VAL B N 1
ATOM 4815 C CA . VAL B 1 307 ? 10.734 25.203 12.469 1 97.88 307 VAL B CA 1
ATOM 4816 C C . VAL B 1 307 ? 9.797 26.297 11.938 1 97.88 307 VAL B C 1
ATOM 4818 O O . VAL B 1 307 ? 8.945 26.016 11.094 1 97.88 307 VAL B O 1
ATOM 4821 N N . ILE B 1 308 ? 9.969 27.438 12.438 1 97.94 308 ILE B N 1
ATOM 4822 C CA . ILE B 1 308 ? 9.164 28.594 12.055 1 97.94 308 ILE B CA 1
ATOM 4823 C C . ILE B 1 308 ? 9.938 29.453 11.047 1 97.94 308 ILE B C 1
ATOM 4825 O O . ILE B 1 308 ? 11.023 29.938 11.352 1 97.94 308 ILE B O 1
ATOM 4829 N N . ASP B 1 309 ? 9.359 29.516 9.867 1 96.94 309 ASP B N 1
ATOM 4830 C CA . ASP B 1 309 ? 9.984 30.344 8.852 1 96.94 309 ASP B CA 1
ATOM 4831 C C . ASP B 1 309 ? 9.906 31.828 9.234 1 96.94 309 ASP B C 1
ATOM 4833 O O . ASP B 1 309 ? 10.922 32.5 9.297 1 96.94 309 ASP B O 1
ATOM 4837 N N . ARG B 1 310 ? 8.664 32.281 9.469 1 96.44 310 ARG B N 1
ATOM 4838 C CA . ARG B 1 310 ? 8.445 33.688 9.883 1 96.44 310 ARG B CA 1
ATOM 4839 C C . ARG B 1 310 ? 7.129 33.812 10.641 1 96.44 310 ARG B C 1
ATOM 4841 O O . ARG B 1 310 ? 6.25 32.969 10.531 1 96.44 310 ARG B O 1
ATOM 4848 N N . THR B 1 311 ? 7.109 34.906 11.438 1 98.25 311 THR B N 1
ATOM 4849 C CA . THR B 1 311 ? 5.918 35.25 12.195 1 98.25 311 THR B CA 1
ATOM 4850 C C . THR B 1 311 ? 5.34 36.562 11.695 1 98.25 311 THR B C 1
ATOM 4852 O O . THR B 1 311 ? 6.082 37.531 11.43 1 98.25 311 THR B O 1
ATOM 4855 N N . PHE B 1 312 ? 4.047 36.594 11.5 1 98.44 312 PHE B N 1
ATOM 4856 C CA . PHE B 1 312 ? 3.314 37.812 11.094 1 98.44 312 PHE B CA 1
ATOM 4857 C C . PHE B 1 312 ? 2.334 38.219 12.18 1 98.44 312 PHE B C 1
ATOM 4859 O O . PHE B 1 312 ? 1.77 37.375 12.883 1 98.44 312 PHE B O 1
ATOM 4866 N N . PRO B 1 313 ? 2.145 39.562 12.273 1 98.44 313 PRO B N 1
ATOM 4867 C CA . PRO B 1 313 ? 0.983 39.969 13.062 1 98.44 313 PRO B CA 1
ATOM 4868 C C . PRO B 1 313 ? -0.342 39.656 12.367 1 98.44 313 PRO B C 1
ATOM 4870 O O . PRO B 1 313 ? -0.357 39.312 11.188 1 98.44 313 PRO B O 1
ATOM 4873 N N . LEU B 1 314 ? -1.422 39.719 13.078 1 98.5 314 LEU B N 1
ATOM 4874 C CA . LEU B 1 314 ? -2.744 39.438 12.539 1 98.5 314 LEU B CA 1
ATOM 4875 C C . LEU B 1 314 ? -3.004 40.25 11.281 1 98.5 314 LEU B C 1
ATOM 4877 O O . LEU B 1 314 ? -3.584 39.75 10.312 1 98.5 314 LEU B O 1
ATOM 4881 N N . GLU B 1 315 ? -2.541 41.5 11.258 1 97.12 315 GLU B N 1
ATOM 4882 C CA . GLU B 1 315 ? -2.723 42.375 10.117 1 97.12 315 GLU B CA 1
ATOM 4883 C C . GLU B 1 315 ? -1.983 41.875 8.883 1 97.12 315 GLU B C 1
ATOM 4885 O O . GLU B 1 315 ? -2.293 42.281 7.762 1 97.12 315 GLU B O 1
ATOM 4890 N N . GLY B 1 316 ? -1.049 41.031 9.117 1 97.81 316 GLY B N 1
ATOM 4891 C CA . GLY B 1 316 ? -0.254 40.469 8.023 1 97.81 316 GLY B CA 1
ATOM 4892 C C . GLY B 1 316 ? -0.711 39.094 7.59 1 97.81 316 GLY B C 1
ATOM 4893 O O . GLY B 1 316 ? -0.054 38.469 6.773 1 97.81 316 GLY B O 1
ATOM 4894 N N . ALA B 1 317 ? -1.776 38.656 8.102 1 98.25 317 ALA B N 1
ATOM 4895 C CA . ALA B 1 317 ? -2.225 37.281 7.879 1 98.25 317 ALA B CA 1
ATOM 4896 C C . ALA B 1 317 ? -2.48 37 6.398 1 98.25 317 ALA B C 1
ATOM 4898 O O . ALA B 1 317 ? -2.191 35.938 5.891 1 98.25 317 ALA B O 1
ATOM 4899 N N . ILE B 1 318 ? -3.006 37.969 5.715 1 98.38 318 ILE B N 1
ATOM 4900 C CA . ILE B 1 318 ? -3.316 37.812 4.297 1 98.38 318 ILE B CA 1
ATOM 4901 C C . ILE B 1 318 ? -2.021 37.719 3.492 1 98.38 318 ILE B C 1
ATOM 4903 O O . ILE B 1 318 ? -1.895 36.875 2.59 1 98.38 318 ILE B O 1
ATOM 4907 N N . GLU B 1 319 ? -1.119 38.562 3.82 1 97.44 319 GLU B N 1
ATOM 4908 C CA . GLU B 1 319 ? 0.202 38.469 3.205 1 97.44 319 GLU B CA 1
ATOM 4909 C C . GLU B 1 319 ? 0.841 37.125 3.447 1 97.44 319 GLU B C 1
ATOM 4911 O O . GLU B 1 319 ? 1.421 36.531 2.535 1 97.44 319 GLU B O 1
ATOM 4916 N N . ALA B 1 320 ? 0.759 36.656 4.66 1 97.5 320 ALA B N 1
ATOM 4917 C CA . ALA B 1 320 ? 1.316 35.344 5.027 1 97.5 320 ALA B CA 1
ATOM 4918 C C . ALA B 1 320 ? 0.713 34.219 4.176 1 97.5 320 ALA B C 1
ATOM 4920 O O . ALA B 1 320 ? 1.427 33.344 3.721 1 97.5 320 ALA B O 1
ATOM 4921 N N . MET B 1 321 ? -0.591 34.281 3.969 1 97.38 321 MET B N 1
ATOM 4922 C CA . MET B 1 321 ? -1.269 33.281 3.117 1 97.38 321 MET B CA 1
ATOM 4923 C C . MET B 1 321 ? -0.7 33.312 1.701 1 97.38 321 MET B C 1
ATOM 4925 O O . MET B 1 321 ? -0.502 32.281 1.088 1 97.38 321 MET B O 1
ATOM 4929 N N . GLY B 1 322 ? -0.469 34.469 1.18 1 96.88 322 GLY B N 1
ATOM 4930 C CA . GLY B 1 322 ? 0.151 34.594 -0.129 1 96.88 322 GLY B CA 1
ATOM 4931 C C . GLY B 1 322 ? 1.533 33.969 -0.202 1 96.88 322 GLY B C 1
ATOM 4932 O O . GLY B 1 322 ? 1.867 33.312 -1.179 1 96.88 322 GLY B O 1
ATOM 4933 N N . VAL B 1 323 ? 2.303 34.219 0.846 1 95.38 323 VAL B N 1
ATOM 4934 C CA . VAL B 1 323 ? 3.646 33.656 0.934 1 95.38 323 VAL B CA 1
ATOM 4935 C C . VAL B 1 323 ? 3.576 32.125 0.901 1 95.38 323 VAL B C 1
ATOM 4937 O O . VAL B 1 323 ? 4.359 31.484 0.205 1 95.38 323 VAL B O 1
ATOM 4940 N N . LEU B 1 324 ? 2.625 31.578 1.622 1 94.38 324 LEU B N 1
ATOM 4941 C CA . LEU B 1 324 ? 2.424 30.141 1.653 1 94.38 324 LEU B CA 1
ATOM 4942 C C . LEU B 1 324 ? 2.047 29.609 0.272 1 94.38 324 LEU B C 1
ATOM 4944 O O . LEU B 1 324 ? 2.59 28.609 -0.183 1 94.38 324 LEU B O 1
ATOM 4948 N N . GLU B 1 325 ? 1.17 30.266 -0.34 1 92.75 325 GLU B N 1
ATOM 4949 C CA . GLU B 1 325 ? 0.656 29.844 -1.64 1 92.75 325 GLU B CA 1
ATOM 4950 C C . GLU B 1 325 ? 1.756 29.844 -2.697 1 92.75 325 GLU B C 1
ATOM 4952 O O . GLU B 1 325 ? 1.759 29.016 -3.607 1 92.75 325 GLU B O 1
ATOM 4957 N N . ASP B 1 326 ? 2.652 30.812 -2.523 1 90.69 326 ASP B N 1
ATOM 4958 C CA . ASP B 1 326 ? 3.746 30.953 -3.48 1 90.69 326 ASP B CA 1
ATOM 4959 C C . ASP B 1 326 ? 4.879 29.984 -3.17 1 90.69 326 ASP B C 1
ATOM 4961 O O . ASP B 1 326 ? 5.902 29.969 -3.857 1 90.69 326 ASP B O 1
ATOM 4965 N N . ARG B 1 327 ? 4.785 29.172 -2.207 1 84.56 327 ARG B N 1
ATOM 4966 C CA . ARG B 1 327 ? 5.75 28.156 -1.812 1 84.56 327 ARG B CA 1
ATOM 4967 C C . ARG B 1 327 ? 7.105 28.781 -1.492 1 84.56 327 ARG B C 1
ATOM 4969 O O . ARG B 1 327 ? 8.148 28.219 -1.83 1 84.56 327 ARG B O 1
ATOM 4976 N N . LYS B 1 328 ? 7.055 29.906 -0.925 1 86.75 328 LYS B N 1
ATOM 4977 C CA . LYS B 1 328 ? 8.25 30.625 -0.493 1 86.75 328 LYS B CA 1
ATOM 4978 C C . LYS B 1 328 ? 8.461 30.484 1.012 1 86.75 328 LYS B C 1
ATOM 4980 O O . LYS B 1 328 ? 8.742 31.484 1.697 1 86.75 328 LYS B O 1
ATOM 4985 N N . VAL B 1 329 ? 8.219 29.297 1.489 1 90.62 329 VAL B N 1
ATOM 4986 C CA . VAL B 1 329 ? 8.273 29.078 2.932 1 90.62 329 VAL B CA 1
ATOM 4987 C C . VAL B 1 329 ? 9.062 27.812 3.23 1 90.62 329 VAL B C 1
ATOM 4989 O O . VAL B 1 329 ? 9.016 26.844 2.461 1 90.62 329 VAL B O 1
ATOM 4992 N N . LEU B 1 330 ? 9.875 27.844 4.227 1 94.19 330 LEU B N 1
ATOM 4993 C CA . LEU B 1 330 ? 10.484 26.656 4.82 1 94.19 330 LEU B CA 1
ATOM 4994 C C . LEU B 1 330 ? 9.938 26.406 6.227 1 94.19 330 LEU B C 1
ATOM 4996 O O . LEU B 1 330 ? 10.172 27.203 7.133 1 94.19 330 LEU B O 1
ATOM 5000 N N . GLY B 1 331 ? 9.219 25.344 6.379 1 96.12 331 GLY B N 1
ATOM 5001 C CA . GLY B 1 331 ? 8.586 25.062 7.652 1 96.12 331 GLY B CA 1
ATOM 5002 C C . GLY B 1 331 ? 7.215 25.703 7.793 1 96.12 331 GLY B C 1
ATOM 5003 O O . GLY B 1 331 ? 6.352 25.531 6.93 1 96.12 331 GLY B O 1
ATOM 5004 N N . LYS B 1 332 ? 7.031 26.438 8.891 1 97.94 332 LYS B N 1
ATOM 5005 C CA . LYS B 1 332 ? 5.707 26.938 9.227 1 97.94 332 LYS B CA 1
ATOM 5006 C C . LYS B 1 332 ? 5.68 28.469 9.234 1 97.94 332 LYS B C 1
ATOM 5008 O O . LYS B 1 332 ? 6.691 29.109 9.539 1 97.94 332 LYS B O 1
ATOM 5013 N N . LEU B 1 333 ? 4.535 29 8.875 1 98.06 333 LEU B N 1
ATOM 5014 C CA . LEU B 1 333 ? 4.242 30.422 9.039 1 98.06 333 LEU B CA 1
ATOM 5015 C C . LEU B 1 333 ? 3.295 30.641 10.219 1 98.06 333 LEU B C 1
ATOM 5017 O O . LEU B 1 333 ? 2.221 30.047 10.273 1 98.06 333 LEU B O 1
ATOM 5021 N N . VAL B 1 334 ? 3.719 31.516 11.102 1 98.75 334 VAL B N 1
ATOM 5022 C CA . VAL B 1 334 ? 2.941 31.766 12.312 1 98.75 334 VAL B CA 1
ATOM 5023 C C . VAL B 1 334 ? 2.293 33.156 12.242 1 98.75 334 VAL B C 1
ATOM 5025 O O . VAL B 1 334 ? 2.877 34.094 11.695 1 98.75 334 VAL B O 1
ATOM 5028 N N . VAL B 1 335 ? 1.082 33.25 12.695 1 98.81 335 VAL B N 1
ATOM 5029 C CA . VAL B 1 335 ? 0.375 34.5 12.844 1 98.81 335 VAL B CA 1
ATOM 5030 C C . VAL B 1 335 ? 0.068 34.75 14.32 1 98.81 335 VAL B C 1
ATOM 5032 O O . VAL B 1 335 ? -0.489 33.906 15 1 98.81 335 VAL B O 1
ATOM 5035 N N . THR B 1 336 ? 0.433 35.906 14.797 1 98.69 336 THR B N 1
ATOM 5036 C CA . THR B 1 336 ? 0.17 36.281 16.188 1 98.69 336 THR B CA 1
ATOM 5037 C C . THR B 1 336 ? -0.79 37.469 16.234 1 98.69 336 THR B C 1
ATOM 5039 O O . THR B 1 336 ? -0.48 38.562 15.742 1 98.69 336 THR B O 1
ATOM 5042 N N . PRO B 1 337 ? -1.931 37.281 16.859 1 96.94 337 PRO B N 1
ATOM 5043 C CA . PRO B 1 337 ? -2.889 38.375 16.938 1 96.94 337 PRO B CA 1
ATOM 5044 C C . PRO B 1 337 ? -2.422 39.5 17.875 1 96.94 337 PRO B C 1
ATOM 5046 O O . PRO B 1 337 ? -1.65 39.25 18.812 1 96.94 337 PRO B O 1
#

pLDDT: mean 96.11, std 5.79, range [55.69, 98.94]